Protein AF-0000000087317627 (afdb_homodimer)

Structure (mmCIF, N/CA/C/O backbone):
data_AF-0000000087317627-model_v1
#
loop_
_entity.id
_entity.type
_entity.pdbx_description
1 polymer A0A9R0WPZ6_TRITD
#
loop_
_atom_site.group_PDB
_atom_site.id
_atom_site.type_symbol
_atom_site.label_atom_id
_atom_site.label_alt_id
_atom_site.label_comp_id
_atom_site.label_asym_id
_atom_site.label_entity_id
_atom_site.label_seq_id
_atom_site.pdbx_PDB_ins_code
_atom_site.Cartn_x
_atom_site.Cartn_y
_atom_site.Cartn_z
_atom_site.occupancy
_atom_site.B_iso_or_equiv
_atom_site.auth_seq_id
_atom_site.auth_comp_id
_atom_site.auth_asym_id
_atom_site.auth_atom_id
_atom_site.pdbx_PDB_model_num
ATOM 1 N N . MET A 1 1 ? -11.969 12.242 -0.747 1 91.56 1 MET A N 1
ATOM 2 C CA . MET A 1 1 ? -11.398 12.211 0.599 1 91.56 1 MET A CA 1
ATOM 3 C C . MET A 1 1 ? -11.906 10.992 1.372 1 91.56 1 MET A C 1
ATOM 5 O O . MET A 1 1 ? -11.156 10.391 2.141 1 91.56 1 MET A O 1
ATOM 9 N N . GLU A 1 2 ? -13.141 10.633 1.139 1 92.5 2 GLU A N 1
ATOM 10 C CA . GLU A 1 2 ? -13.68 9.469 1.835 1 92.5 2 GLU A CA 1
ATOM 11 C C . GLU A 1 2 ? -12.875 8.211 1.533 1 92.5 2 GLU A C 1
ATOM 13 O O . GLU A 1 2 ? -12.523 7.457 2.443 1 92.5 2 GLU A O 1
ATOM 18 N N . GLN A 1 3 ? -12.539 8.031 0.303 1 90.62 3 GLN A N 1
ATOM 19 C CA . GLN A 1 3 ? -11.781 6.855 -0.105 1 90.62 3 GLN A CA 1
ATOM 20 C C . GLN A 1 3 ? -10.375 6.871 0.491 1 90.62 3 GLN A C 1
ATOM 22 O O . GLN A 1 3 ? -9.859 5.832 0.918 1 90.62 3 GLN A O 1
ATOM 27 N N . LEU A 1 4 ? -9.789 7.984 0.526 1 93.94 4 LEU A N 1
ATOM 28 C CA . LEU A 1 4 ? -8.453 8.102 1.104 1 93.94 4 LEU A CA 1
ATOM 29 C C . LEU A 1 4 ? -8.477 7.789 2.596 1 93.94 4 LEU A C 1
ATOM 31 O O . LEU A 1 4 ? -7.609 7.074 3.098 1 93.94 4 LEU A O 1
ATOM 35 N N . LEU A 1 5 ? -9.438 8.312 3.248 1 96.06 5 LEU A N 1
ATOM 36 C CA . LEU A 1 5 ? -9.586 8.039 4.672 1 96.06 5 LEU A CA 1
ATOM 37 C C . LEU A 1 5 ? -9.883 6.566 4.918 1 96.06 5 LEU A C 1
ATOM 39 O O . LEU A 1 5 ? -9.406 5.988 5.898 1 96.06 5 LEU A O 1
ATOM 43 N N . GLY A 1 6 ? -10.688 6.051 4.016 1 94.06 6 GLY A N 1
ATOM 44 C CA . GLY A 1 6 ? -10.938 4.621 4.094 1 94.06 6 GLY A CA 1
ATOM 45 C C . GLY A 1 6 ? -9.68 3.785 3.957 1 94.06 6 GLY A C 1
ATOM 46 O O . GLY A 1 6 ? -9.484 2.824 4.703 1 94.06 6 GLY A O 1
ATOM 47 N N . ALA A 1 7 ? -8.891 4.145 3.014 1 92.81 7 ALA A N 1
ATOM 48 C CA . ALA A 1 7 ? -7.621 3.453 2.814 1 92.81 7 ALA A CA 1
ATOM 49 C C . ALA A 1 7 ? -6.73 3.578 4.047 1 92.81 7 ALA A C 1
ATOM 51 O O . ALA A 1 7 ? -6.117 2.598 4.48 1 92.81 7 ALA A O 1
ATOM 52 N N . ALA A 1 8 ? -6.66 4.738 4.594 1 96.12 8 ALA A N 1
ATOM 53 C CA . ALA A 1 8 ? -5.875 4.953 5.805 1 96.12 8 ALA A CA 1
ATOM 54 C C . ALA A 1 8 ? -6.41 4.109 6.961 1 96.12 8 ALA A C 1
ATOM 56 O O . ALA A 1 8 ? -5.633 3.516 7.715 1 96.12 8 ALA A O 1
ATOM 57 N N . LYS A 1 9 ? -7.723 4.141 7.102 1 96.25 9 LYS A N 1
ATOM 58 C CA . LYS A 1 9 ? -8.352 3.33 8.141 1 96.25 9 LYS A CA 1
ATOM 59 C C . LYS A 1 9 ? -7.934 1.867 8.023 1 96.25 9 LYS A C 1
ATOM 61 O O . LYS A 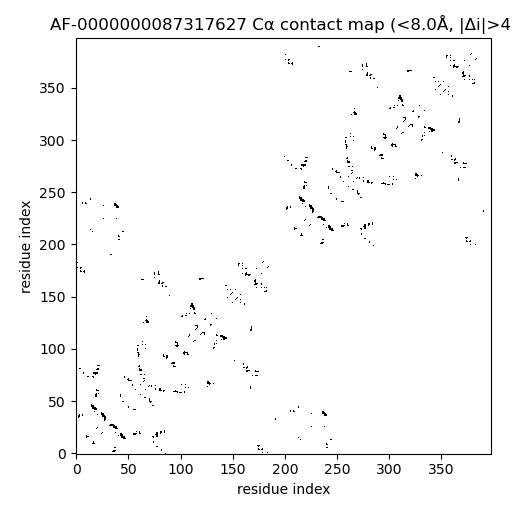1 9 ? -7.578 1.233 9.016 1 96.25 9 LYS A O 1
ATOM 66 N N . HIS A 1 10 ? -7.949 1.365 6.844 1 93.5 10 HIS A N 1
ATOM 67 C CA . HIS A 1 10 ? -7.578 -0.025 6.605 1 93.5 10 HIS A CA 1
ATOM 68 C C . HIS A 1 10 ? -6.109 -0.268 6.941 1 93.5 10 HIS A C 1
ATOM 70 O O . HIS A 1 10 ? -5.781 -1.218 7.656 1 93.5 10 HIS A O 1
ATOM 76 N N . MET A 1 11 ? -5.246 0.528 6.469 1 94.56 11 MET A N 1
ATOM 77 C CA . MET A 1 11 ? -3.814 0.4 6.727 1 94.56 11 MET A CA 1
ATOM 78 C C . MET A 1 11 ? -3.523 0.452 8.227 1 94.56 11 MET A C 1
ATOM 80 O O . MET A 1 11 ? -2.77 -0.373 8.742 1 94.56 11 MET A O 1
ATOM 84 N N . HIS A 1 12 ? -4.113 1.4 8.852 1 96 12 HIS A N 1
ATOM 85 C CA . HIS A 1 12 ? -3.908 1.55 10.289 1 96 12 HIS A CA 1
ATOM 86 C C . HIS A 1 12 ? -4.488 0.366 11.055 1 96 12 HIS A C 1
ATOM 88 O O . HIS A 1 12 ? -3.957 -0.024 12.094 1 96 12 HIS A O 1
ATOM 94 N N . GLY A 1 13 ? -5.609 -0.151 10.516 1 94.25 13 GLY A N 1
ATOM 95 C CA . GLY A 1 13 ? -6.156 -1.375 11.086 1 94.25 13 GLY A CA 1
ATOM 96 C C . GLY A 1 13 ? -5.191 -2.545 11.016 1 94.25 13 GLY A C 1
ATOM 97 O O . GLY A 1 13 ? -5.238 -3.445 11.852 1 94.25 13 GLY A O 1
ATOM 98 N N . LEU A 1 14 ? -4.375 -2.549 10.008 1 92.5 14 LEU A N 1
ATOM 99 C CA . LEU A 1 14 ? -3.338 -3.562 9.844 1 92.5 14 LEU A CA 1
ATOM 100 C C . LEU A 1 14 ? -2.107 -3.215 10.68 1 92.5 14 LEU A C 1
ATOM 102 O O . LEU A 1 14 ? -1.084 -3.898 10.602 1 92.5 14 LEU A O 1
ATOM 106 N N . ARG A 1 15 ? -2.191 -2.1 11.367 1 93.88 15 ARG A N 1
ATOM 107 C CA . ARG A 1 15 ? -1.135 -1.624 12.258 1 93.88 15 ARG A CA 1
ATOM 108 C C . ARG A 1 15 ? 0.078 -1.151 11.461 1 93.88 15 ARG A C 1
ATOM 110 O O . ARG A 1 15 ? 1.22 -1.404 11.852 1 93.88 15 ARG A O 1
ATOM 117 N N . ILE A 1 16 ? -0.218 -0.461 10.375 1 94.31 16 ILE A N 1
ATOM 118 C CA . ILE A 1 16 ? 0.824 0.085 9.516 1 94.31 16 ILE A CA 1
ATOM 119 C C . ILE A 1 16 ? 0.717 1.608 9.477 1 94.31 16 ILE A C 1
ATOM 121 O O . ILE A 1 16 ? -0.382 2.158 9.375 1 94.31 16 ILE A O 1
ATOM 125 N N . ILE A 1 17 ? 1.835 2.238 9.57 1 94.56 17 ILE A N 1
ATOM 126 C CA . ILE A 1 17 ? 1.956 3.674 9.336 1 94.56 17 ILE A CA 1
ATOM 127 C C . ILE A 1 17 ? 2.629 3.918 7.984 1 94.56 17 ILE A C 1
ATOM 129 O O . ILE A 1 17 ? 3.711 3.389 7.719 1 94.56 17 ILE A O 1
ATOM 133 N N . HIS A 1 18 ? 2.08 4.715 7.082 1 95.06 18 HIS A N 1
ATOM 134 C CA . HIS A 1 18 ? 2.582 4.906 5.727 1 95.06 18 HIS A CA 1
ATOM 135 C C . HIS A 1 18 ? 3.82 5.797 5.719 1 95.06 18 HIS A C 1
ATOM 137 O O . HIS A 1 18 ? 4.844 5.441 5.137 1 95.06 18 HIS A O 1
ATOM 143 N N . ARG A 1 19 ? 3.691 7.031 6.312 1 94.31 19 ARG A N 1
ATOM 144 C CA . ARG A 1 19 ? 4.758 7.988 6.598 1 94.31 19 ARG A CA 1
ATOM 145 C C . ARG A 1 19 ? 5.129 8.781 5.348 1 94.31 19 ARG A C 1
ATOM 147 O O . ARG A 1 19 ? 6 9.648 5.395 1 94.31 19 ARG A O 1
ATOM 154 N N . ASP A 1 20 ? 4.441 8.609 4.266 1 95.19 20 ASP A N 1
ATOM 155 C CA . ASP A 1 20 ? 4.75 9.375 3.064 1 95.19 20 ASP A CA 1
ATOM 156 C C . ASP A 1 20 ? 3.502 9.602 2.217 1 95.19 20 ASP A C 1
ATOM 158 O O . ASP A 1 20 ? 3.537 9.445 0.995 1 95.19 20 ASP A O 1
ATOM 162 N N . ILE A 1 21 ? 2.422 9.836 2.818 1 96.38 21 ILE A N 1
ATOM 163 C CA . ILE A 1 21 ? 1.196 10.18 2.104 1 96.38 21 ILE A CA 1
ATOM 164 C C . ILE A 1 21 ? 1.321 11.57 1.494 1 96.38 21 ILE A C 1
ATOM 166 O O . ILE A 1 21 ? 1.629 12.539 2.197 1 96.38 21 ILE A O 1
ATOM 170 N N . LYS A 1 22 ? 1.155 11.602 0.195 1 96.44 22 LYS A N 1
ATOM 171 C CA . LYS A 1 22 ? 1.212 12.805 -0.625 1 96.44 22 LYS A CA 1
ATOM 172 C C . LYS A 1 22 ? 0.5 12.602 -1.959 1 96.44 22 LYS A C 1
ATOM 174 O O . LYS A 1 22 ? 0.2 11.461 -2.338 1 96.44 22 LYS A O 1
ATOM 179 N N . PRO A 1 23 ? 0.218 13.711 -2.672 1 93.62 23 PRO A N 1
ATOM 180 C CA . PRO A 1 23 ? -0.504 13.547 -3.936 1 93.62 23 PRO A CA 1
ATOM 181 C C . PRO A 1 23 ? 0.212 12.602 -4.902 1 93.62 23 PRO A C 1
ATOM 183 O O . PRO A 1 23 ? -0.433 11.789 -5.57 1 93.62 23 PRO A O 1
ATOM 186 N N . GLY A 1 24 ? 1.536 12.57 -4.934 1 90.5 24 GLY A N 1
ATOM 187 C CA . GLY A 1 24 ? 2.311 11.727 -5.828 1 90.5 24 GLY A CA 1
ATOM 188 C C . GLY A 1 24 ? 2.191 10.25 -5.508 1 90.5 24 GLY A C 1
ATOM 189 O O . GLY A 1 24 ? 2.562 9.398 -6.32 1 90.5 24 GLY A O 1
ATOM 190 N N . ASN A 1 25 ? 1.681 9.938 -4.371 1 91.69 25 ASN A N 1
ATOM 191 C CA . ASN A 1 25 ? 1.524 8.547 -3.939 1 91.69 25 ASN A CA 1
ATOM 192 C C . ASN A 1 25 ? 0.054 8.141 -3.885 1 91.69 25 ASN A C 1
ATOM 194 O O . ASN A 1 25 ? -0.304 7.184 -3.197 1 91.69 25 ASN A O 1
ATOM 198 N N . ILE A 1 26 ? -0.768 8.914 -4.555 1 89.94 26 ILE A N 1
ATOM 199 C CA . ILE A 1 26 ? -2.193 8.617 -4.66 1 89.94 26 ILE A CA 1
ATOM 200 C C . ILE A 1 26 ? -2.561 8.367 -6.121 1 89.94 26 ILE A C 1
ATOM 202 O O . ILE A 1 26 ? -2.254 9.18 -6.996 1 89.94 26 ILE A O 1
ATOM 206 N N . LEU A 1 27 ? -3.117 7.18 -6.371 1 85.62 27 LEU A N 1
ATOM 207 C CA . LEU A 1 27 ? -3.584 6.824 -7.707 1 85.62 27 LEU A CA 1
ATOM 208 C C . LEU A 1 27 ? -5.086 7.051 -7.836 1 85.62 27 LEU A C 1
ATOM 210 O O . LEU A 1 27 ? -5.859 6.598 -6.988 1 85.62 27 LEU A O 1
ATOM 214 N N . VAL A 1 28 ? -5.406 7.793 -8.789 1 78.38 28 VAL A N 1
ATOM 215 C CA . VAL A 1 28 ? -6.812 8.031 -9.094 1 78.38 28 VAL A CA 1
ATOM 216 C C . VAL A 1 28 ? -7.23 7.199 -10.305 1 78.38 28 VAL A C 1
ATOM 218 O O . VAL A 1 28 ? -6.543 7.195 -11.328 1 78.38 28 VAL A O 1
ATOM 221 N N . GLY A 1 29 ? -8.227 6.324 -10.188 1 73.38 29 GLY A N 1
ATOM 222 C CA . GLY A 1 29 ? -8.719 5.477 -11.258 1 73.38 29 GLY A CA 1
ATOM 223 C C . GLY A 1 29 ? -9.07 6.246 -12.516 1 73.38 29 GLY A C 1
ATOM 224 O O . GLY A 1 29 ? -9.352 7.445 -12.453 1 73.38 29 GLY A O 1
ATOM 225 N N . ALA A 1 30 ? -8.805 5.516 -13.695 1 62 30 ALA A N 1
ATOM 226 C CA . ALA A 1 30 ? -9.023 6.102 -15.016 1 62 30 ALA A CA 1
ATOM 227 C C . ALA A 1 30 ? -10.438 6.648 -15.148 1 62 30 ALA A C 1
ATOM 229 O O . ALA A 1 30 ? -10.672 7.629 -15.859 1 62 30 ALA A O 1
ATOM 230 N N . ASP A 1 31 ? -11.375 5.75 -14.758 1 55.53 31 ASP A N 1
ATOM 231 C CA . ASP A 1 31 ? -12.75 6.215 -14.961 1 55.53 31 ASP A CA 1
ATOM 232 C C . ASP A 1 31 ? -13.023 7.48 -14.148 1 55.53 31 ASP A C 1
ATOM 234 O O . ASP A 1 31 ? -14.133 8.008 -14.172 1 55.53 31 ASP A O 1
ATOM 238 N N . GLY A 1 32 ? -12.148 8 -13.625 1 48.5 32 GLY A N 1
ATOM 239 C CA . GLY A 1 32 ? -12.266 9.211 -12.82 1 48.5 32 GLY A CA 1
ATOM 240 C C . GLY A 1 32 ? -12.25 8.938 -11.328 1 48.5 32 GLY A C 1
ATOM 241 O O . GLY A 1 32 ? -11.508 8.07 -10.859 1 48.5 32 GLY A O 1
ATOM 242 N N . ILE A 1 33 ? -13.219 9.523 -10.633 1 52.12 33 ILE A N 1
ATOM 243 C CA . ILE A 1 33 ? -13.367 9.75 -9.195 1 52.12 33 ILE A CA 1
ATOM 244 C C . ILE A 1 33 ? -13.68 8.43 -8.5 1 52.12 33 ILE A C 1
ATOM 246 O O . ILE A 1 33 ? -13.594 8.336 -7.273 1 52.12 33 ILE A O 1
ATOM 250 N N . SER A 1 34 ? -13.742 7.297 -9.32 1 56.19 34 SER A N 1
ATOM 251 C CA . SER A 1 34 ? -14.461 6.215 -8.648 1 56.19 34 SER A CA 1
ATOM 252 C C . SER A 1 34 ? -13.516 5.383 -7.785 1 56.19 34 SER A C 1
ATOM 254 O O . SER A 1 34 ? -13.945 4.785 -6.797 1 56.19 34 SER A O 1
ATOM 256 N N . SER A 1 35 ? -12.117 5.469 -8.117 1 74.94 35 SER A N 1
ATOM 257 C CA . SER A 1 35 ? -11.312 4.676 -7.195 1 74.94 35 SER A CA 1
ATOM 258 C C . SER A 1 35 ? -9.977 5.359 -6.898 1 74.94 35 SER A C 1
ATOM 260 O O . SER A 1 35 ? -9.289 5.812 -7.812 1 74.94 35 SER A O 1
ATOM 262 N N . VAL A 1 36 ? -9.812 5.723 -5.602 1 80.19 36 VAL A N 1
ATOM 263 C CA . VAL A 1 36 ? -8.555 6.312 -5.145 1 80.19 36 VAL A CA 1
ATOM 264 C C . VAL A 1 36 ? -7.805 5.312 -4.27 1 80.19 36 VAL A C 1
ATOM 266 O O . VAL A 1 36 ? -8.391 4.688 -3.385 1 80.19 36 VAL A O 1
ATOM 269 N N . LYS A 1 37 ? -6.512 5.129 -4.656 1 85.62 37 LYS A N 1
ATOM 270 C CA . LYS A 1 37 ? -5.668 4.18 -3.932 1 85.62 37 LYS A CA 1
ATOM 271 C C . LYS A 1 37 ? -4.406 4.859 -3.408 1 85.62 37 LYS A C 1
ATOM 273 O O . LYS A 1 37 ? -3.826 5.715 -4.082 1 85.62 37 LYS A O 1
ATOM 278 N N . ILE A 1 38 ? -4.082 4.523 -2.188 1 87.12 38 ILE A N 1
ATOM 279 C CA . ILE A 1 38 ? -2.781 4.938 -1.67 1 87.12 38 ILE A CA 1
ATOM 280 C C . ILE A 1 38 ? -1.71 3.945 -2.113 1 87.12 38 ILE A C 1
ATOM 282 O O . ILE A 1 38 ? -1.903 2.73 -2.02 1 87.12 38 ILE A O 1
ATOM 286 N N . CYS A 1 39 ? -0.614 4.492 -2.572 1 89.56 39 CYS A N 1
ATOM 287 C CA . CYS A 1 39 ? 0.433 3.662 -3.156 1 89.56 39 CYS A CA 1
ATOM 288 C C . CYS A 1 39 ? 1.761 3.873 -2.439 1 89.56 39 CYS A C 1
ATOM 290 O O . CYS A 1 39 ? 1.855 4.699 -1.53 1 89.56 39 CYS A O 1
ATOM 292 N N . ASP A 1 40 ? 2.736 3.191 -2.789 1 85.94 40 ASP A N 1
ATOM 293 C CA . ASP A 1 40 ? 4.129 3.311 -2.373 1 85.94 40 ASP A CA 1
ATOM 294 C C . ASP A 1 40 ? 4.277 3.088 -0.87 1 85.94 40 ASP A C 1
ATOM 296 O O . ASP A 1 40 ? 4.277 4.047 -0.093 1 85.94 40 ASP A O 1
ATOM 300 N N . LEU A 1 41 ? 4.531 1.898 -0.432 1 87.69 41 LEU A N 1
ATOM 301 C CA . LEU A 1 41 ? 4.738 1.568 0.974 1 87.69 41 LEU A CA 1
ATOM 302 C C . LEU A 1 41 ? 6.223 1.551 1.313 1 87.69 41 LEU A C 1
ATOM 304 O O . LEU A 1 41 ? 6.637 0.911 2.283 1 87.69 41 LEU A O 1
ATOM 308 N N . GLY A 1 42 ? 6.957 2.217 0.618 1 86.38 42 GLY A N 1
ATOM 309 C CA . GLY A 1 42 ? 8.406 2.176 0.763 1 86.38 42 GLY A CA 1
ATOM 310 C C . GLY A 1 42 ? 8.883 2.678 2.113 1 86.38 42 GLY A C 1
ATOM 311 O O . GLY A 1 42 ? 9.93 2.248 2.605 1 86.38 42 GLY A O 1
ATOM 312 N N . LEU A 1 43 ? 8.195 3.529 2.727 1 87.88 43 LEU A N 1
ATOM 313 C CA . LEU A 1 43 ? 8.594 4.098 4.008 1 87.88 43 LEU A CA 1
ATOM 314 C C . LEU A 1 43 ? 7.691 3.598 5.133 1 87.88 43 LEU A C 1
ATOM 316 O O . LEU A 1 43 ? 7.859 3.99 6.289 1 87.88 43 LEU A O 1
ATOM 320 N N . ALA A 1 44 ? 6.77 2.734 4.812 1 91.06 44 ALA A N 1
ATOM 321 C CA . ALA A 1 44 ? 5.812 2.24 5.801 1 91.06 44 ALA A CA 1
ATOM 322 C C . ALA A 1 44 ? 6.52 1.459 6.906 1 91.06 44 ALA A C 1
ATOM 324 O O . ALA A 1 44 ? 7.555 0.832 6.668 1 91.06 44 ALA A O 1
ATOM 325 N N . VAL A 1 45 ? 5.91 1.591 8.07 1 91.56 45 VAL A N 1
ATOM 326 C CA . VAL A 1 45 ? 6.434 0.852 9.219 1 91.56 45 VAL A CA 1
ATOM 327 C C . VAL A 1 45 ? 5.285 0.219 9.992 1 91.56 45 VAL A C 1
ATOM 329 O O . VAL A 1 45 ? 4.141 0.677 9.906 1 91.56 45 VAL A O 1
ATOM 332 N N . SER A 1 46 ? 5.625 -0.842 10.75 1 91.38 46 SER A N 1
ATOM 333 C CA . SER A 1 46 ? 4.664 -1.463 11.656 1 91.38 46 SER A CA 1
ATOM 334 C C . SER A 1 46 ? 4.5 -0.647 12.938 1 91.38 46 SER A C 1
ATOM 336 O O . SER A 1 46 ? 5.48 -0.134 13.484 1 91.38 46 SER A O 1
ATOM 338 N N . MET A 1 47 ? 3.311 -0.568 13.422 1 89.69 47 MET A N 1
ATOM 339 C CA . MET A 1 47 ? 3.033 0.134 14.672 1 89.69 47 MET A CA 1
ATOM 340 C C . MET A 1 47 ? 3.6 -0.633 15.859 1 89.69 47 MET A C 1
ATOM 342 O O . MET A 1 47 ? 3.721 -0.084 16.953 1 89.69 47 MET A O 1
ATOM 346 N N . SER A 1 48 ? 3.891 -1.866 15.578 1 85 48 SER A N 1
ATOM 347 C CA . SER A 1 48 ? 4.391 -2.711 16.656 1 85 48 SER A CA 1
ATOM 348 C C . SER A 1 48 ? 5.895 -2.523 16.844 1 85 48 SER A C 1
ATOM 350 O O . SER A 1 48 ? 6.461 -3.012 17.828 1 85 48 SER A O 1
ATOM 352 N N . GLU A 1 49 ? 6.578 -1.815 15.906 1 80.38 49 GLU A N 1
ATOM 353 C CA . GLU A 1 49 ? 8.016 -1.558 15.977 1 80.38 49 GLU A CA 1
ATOM 354 C C . GLU A 1 49 ? 8.297 -0.063 16.078 1 80.38 49 GLU A C 1
ATOM 356 O O . GLU A 1 49 ? 7.527 0.76 15.594 1 80.38 49 GLU A O 1
ATOM 361 N N . PRO A 1 50 ? 9.367 0.143 16.844 1 75.69 50 PRO A N 1
ATOM 362 C CA . PRO A 1 50 ? 9.719 1.562 16.906 1 75.69 50 PRO A CA 1
ATOM 363 C C . PRO A 1 50 ? 10.039 2.146 15.531 1 75.69 50 PRO A C 1
ATOM 365 O O . PRO A 1 50 ? 10.648 1.47 14.695 1 75.69 50 PRO A O 1
ATOM 368 N N . ALA A 1 51 ? 9.453 3.242 15.359 1 70.06 51 ALA A N 1
ATOM 369 C CA . ALA A 1 51 ? 9.758 3.898 14.094 1 70.06 51 ALA A CA 1
ATOM 370 C C . ALA A 1 51 ? 11.258 4.168 13.961 1 70.06 51 ALA A C 1
ATOM 372 O O . ALA A 1 51 ? 11.938 4.445 14.953 1 70.06 51 ALA A O 1
ATOM 373 N N . PRO A 1 52 ? 11.703 4.02 12.617 1 70.44 52 PRO A N 1
ATOM 374 C CA . PRO A 1 52 ? 13.125 4.32 12.414 1 70.44 52 PRO A CA 1
ATOM 375 C C . PRO A 1 52 ? 13.469 5.773 12.727 1 70.44 52 PRO A C 1
ATOM 377 O O . PRO A 1 52 ? 12.609 6.652 12.633 1 70.44 52 PRO A O 1
ATOM 380 N N . TYR A 1 53 ? 14.648 5.844 13.18 1 65.25 53 TYR A N 1
ATOM 381 C CA . TYR A 1 53 ? 15.141 7.184 13.469 1 65.25 53 TYR A CA 1
ATOM 382 C C . TYR A 1 53 ? 15.281 8 12.188 1 65.25 53 TYR A C 1
ATOM 384 O O . TYR A 1 53 ? 15.609 7.457 11.133 1 65.25 53 TYR A O 1
ATOM 392 N N . GLY A 1 54 ? 15.031 9.219 12.398 1 68.25 54 GLY A N 1
ATOM 393 C CA . GLY A 1 54 ? 15.266 10.148 11.305 1 68.25 54 GLY A CA 1
ATOM 394 C C . GLY A 1 54 ? 13.992 10.562 10.586 1 68.25 54 GLY A C 1
ATOM 395 O O . GLY A 1 54 ? 12.953 9.922 10.75 1 68.25 54 GLY A O 1
ATOM 396 N N . GLN A 1 55 ? 14.164 11.633 10.07 1 69.31 55 GLN A N 1
ATOM 397 C CA . GLN A 1 55 ? 13.055 12.211 9.32 1 69.31 55 GLN A CA 1
ATOM 398 C C . GLN A 1 55 ? 12.906 11.539 7.961 1 69.31 55 GLN A C 1
ATOM 400 O O . GLN A 1 55 ? 13.867 11.445 7.195 1 69.31 55 GL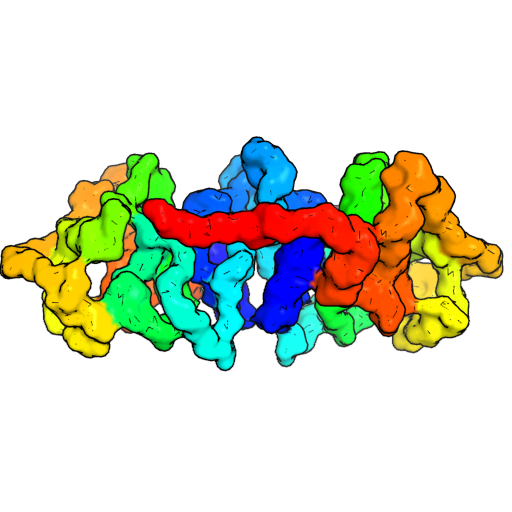N A O 1
ATOM 405 N N . HIS A 1 56 ? 11.758 10.859 7.789 1 82.62 56 HIS A N 1
ATOM 406 C CA . HIS A 1 56 ? 11.398 10.242 6.52 1 82.62 56 HIS A CA 1
ATOM 407 C C . HIS A 1 56 ? 10.094 10.82 5.977 1 82.62 56 HIS A C 1
ATOM 409 O O . HIS A 1 56 ? 9.273 11.344 6.734 1 82.62 56 HIS A O 1
ATOM 415 N N . GLY A 1 57 ? 10.07 10.805 4.715 1 90.19 57 GLY A N 1
ATOM 416 C CA . GLY A 1 57 ? 8.875 11.344 4.086 1 90.19 57 GLY A CA 1
ATOM 417 C C . GLY A 1 57 ? 9.117 12.648 3.352 1 90.19 57 GLY A C 1
ATOM 418 O O . GLY A 1 57 ? 10.266 13 3.074 1 90.19 57 GLY A O 1
ATOM 419 N N . THR A 1 58 ? 8.039 13.297 3.004 1 94.25 58 THR A N 1
ATOM 420 C CA . THR A 1 58 ? 8.102 14.57 2.295 1 94.25 58 THR A CA 1
ATOM 421 C C . THR A 1 58 ? 7.727 15.727 3.219 1 94.25 58 THR A C 1
ATOM 423 O O . THR A 1 58 ? 6.617 15.758 3.756 1 94.25 58 THR A O 1
ATOM 426 N N . ARG A 1 59 ? 8.5 16.656 3.312 1 95.88 59 ARG A N 1
ATOM 427 C CA . ARG A 1 59 ? 8.438 17.719 4.309 1 95.88 59 ARG A CA 1
ATOM 428 C C . ARG A 1 59 ? 7.086 18.438 4.266 1 95.88 59 ARG A C 1
ATOM 430 O O . ARG A 1 59 ? 6.461 18.656 5.305 1 95.88 59 ARG A O 1
ATOM 437 N N . ARG A 1 60 ? 6.613 18.75 3.145 1 97.06 60 ARG A N 1
ATOM 438 C CA . ARG A 1 60 ? 5.402 19.547 2.971 1 97.06 60 ARG A CA 1
ATOM 439 C C . ARG A 1 60 ? 4.195 18.844 3.588 1 97.06 60 ARG A C 1
ATOM 441 O O . ARG A 1 60 ? 3.184 19.484 3.883 1 97.06 60 ARG A O 1
ATOM 448 N N . TYR A 1 61 ? 4.367 17.562 3.836 1 98 61 TYR A N 1
ATOM 449 C CA . TYR A 1 61 ? 3.238 16.797 4.332 1 98 61 TYR A CA 1
ATOM 450 C C . TYR A 1 61 ? 3.555 16.172 5.688 1 98 61 TYR A C 1
ATOM 452 O O . TYR A 1 61 ? 2.768 15.383 6.219 1 98 61 TYR A O 1
ATOM 460 N N . MET A 1 62 ? 4.672 16.578 6.25 1 97 62 MET A N 1
ATOM 461 C CA . MET A 1 62 ? 5.152 15.992 7.5 1 97 62 MET A CA 1
ATOM 462 C C . MET A 1 62 ? 4.488 16.656 8.703 1 97 62 MET A C 1
ATOM 464 O O . MET A 1 62 ? 4.344 17.891 8.727 1 97 62 MET A O 1
ATOM 468 N N . ALA A 1 63 ? 4.121 15.859 9.625 1 97.38 63 ALA A N 1
ATOM 469 C CA . ALA A 1 63 ? 3.512 16.375 10.852 1 97.38 63 ALA A CA 1
ATOM 470 C C . ALA A 1 63 ? 4.508 17.219 11.648 1 97.38 63 ALA A C 1
ATOM 472 O O . ALA A 1 63 ? 5.695 16.891 11.703 1 97.38 63 ALA A O 1
ATOM 473 N N . PRO A 1 64 ? 4.027 18.25 12.32 1 96.94 64 PRO A N 1
ATOM 474 C CA . PRO A 1 64 ? 4.945 19.156 13.008 1 96.94 64 PRO A CA 1
ATOM 475 C C . PRO A 1 64 ? 5.723 18.469 14.133 1 96.94 64 PRO A C 1
ATOM 477 O O . PRO A 1 64 ? 6.875 18.828 14.398 1 96.94 64 PRO A O 1
ATOM 480 N N . GLU A 1 65 ? 5.121 17.516 14.828 1 95.94 65 GLU A N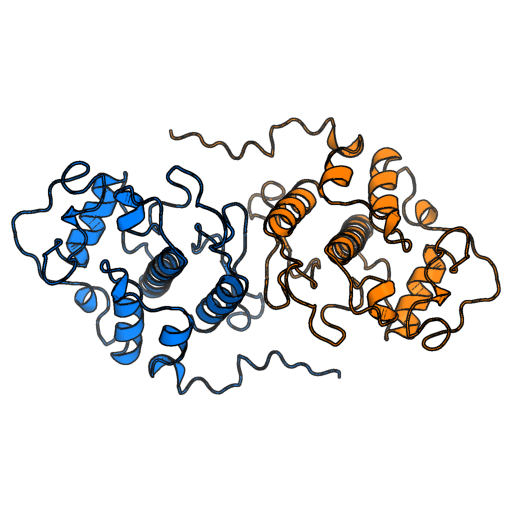 1
ATOM 481 C CA . GLU A 1 65 ? 5.855 16.844 15.891 1 95.94 65 GLU A CA 1
ATOM 482 C C . GLU A 1 65 ? 7.043 16.062 15.336 1 95.94 65 GLU A C 1
ATOM 484 O O . GLU A 1 65 ? 8.047 15.883 16.031 1 95.94 65 GLU A O 1
ATOM 489 N N . MET A 1 66 ? 6.898 15.562 14.109 1 94.5 66 MET A N 1
ATOM 490 C CA . MET A 1 66 ? 8.031 14.906 13.469 1 94.5 66 MET A CA 1
ATOM 491 C C . MET A 1 66 ? 9.133 15.914 13.156 1 94.5 66 MET A C 1
ATOM 493 O O . MET A 1 66 ? 10.312 15.633 13.375 1 94.5 66 MET A O 1
ATOM 497 N N . LEU A 1 67 ? 8.773 17.062 12.672 1 95 67 LEU A N 1
ATOM 498 C CA . LEU A 1 67 ? 9.727 18.125 12.406 1 95 67 LEU A CA 1
ATOM 499 C C . LEU A 1 67 ? 10.469 18.531 13.68 1 95 67 LEU A C 1
ATOM 501 O O . LEU A 1 67 ? 11.641 18.922 13.625 1 95 67 LEU A O 1
ATOM 505 N N . LEU A 1 68 ? 9.742 18.406 14.703 1 95.44 68 LEU A N 1
ATOM 506 C CA . LEU A 1 68 ? 10.281 18.844 15.984 1 95.44 68 LEU A CA 1
ATOM 507 C C . LEU A 1 68 ? 10.984 17.703 16.703 1 95.44 68 LEU A C 1
ATOM 509 O O . LEU A 1 68 ? 11.258 17.781 17.906 1 95.44 68 LEU A O 1
ATOM 513 N N . GLY A 1 69 ? 11.133 16.609 16.047 1 92.88 69 GLY A N 1
ATOM 514 C CA . GLY A 1 69 ? 12.07 15.602 16.516 1 92.88 69 GLY A CA 1
ATOM 515 C C . GLY A 1 69 ? 11.398 14.461 17.266 1 92.88 69 GLY A C 1
ATOM 516 O O . GLY A 1 69 ? 12.07 13.602 17.828 1 92.88 69 GLY A O 1
ATOM 517 N N . LYS A 1 70 ? 10.102 14.469 17.328 1 92.25 70 LYS A N 1
ATOM 518 C CA . LYS A 1 70 ? 9.43 13.344 17.984 1 92.25 70 LYS A CA 1
ATOM 519 C C . LYS A 1 70 ? 9.719 12.039 17.25 1 92.25 70 LYS A C 1
ATOM 521 O O . LYS A 1 70 ? 9.617 11.969 16.016 1 92.25 70 LYS A O 1
ATOM 526 N N . THR A 1 71 ? 10.031 10.977 18.031 1 88.69 71 THR A N 1
ATOM 527 C CA . THR A 1 71 ? 10.367 9.703 17.406 1 88.69 71 THR A CA 1
ATOM 528 C C . THR A 1 71 ? 9.289 8.664 17.688 1 88.69 71 THR A C 1
ATOM 530 O O . THR A 1 71 ? 9.18 7.664 16.984 1 88.69 71 THR A O 1
ATOM 533 N N . ASP A 1 72 ? 8.578 8.898 18.734 1 90.25 72 ASP A N 1
ATOM 534 C CA . ASP A 1 72 ? 7.551 7.926 19.109 1 90.25 72 ASP A CA 1
ATOM 535 C C . ASP A 1 72 ? 6.18 8.344 18.578 1 90.25 72 ASP A C 1
ATOM 537 O O . ASP A 1 72 ? 5.195 8.328 19.328 1 90.25 72 ASP A O 1
ATOM 541 N N . TYR A 1 73 ? 6.129 8.688 17.344 1 91.25 73 TYR A N 1
ATOM 542 C CA . TYR A 1 73 ? 4.855 9.062 16.734 1 91.25 73 TYR A CA 1
ATOM 543 C C . TYR A 1 73 ? 4.051 7.824 16.359 1 91.25 73 TYR A C 1
ATOM 545 O O . TYR A 1 73 ? 4.582 6.715 16.328 1 91.25 73 TYR A O 1
ATOM 553 N N . ASP A 1 74 ? 2.775 8.047 16.078 1 93.31 74 ASP A N 1
ATOM 554 C CA . ASP A 1 74 ? 1.88 6.961 15.703 1 93.31 74 ASP A CA 1
ATOM 555 C C . ASP A 1 74 ? 1.149 7.285 14.398 1 93.31 74 ASP A C 1
ATOM 557 O O . ASP A 1 74 ? 1.61 8.117 13.609 1 93.31 74 ASP A O 1
ATOM 561 N N . ALA A 1 75 ? 0.045 6.609 14.148 1 95.56 75 ALA A N 1
ATOM 562 C CA . ALA A 1 75 ? -0.658 6.672 12.867 1 95.56 75 ALA A CA 1
ATOM 563 C C . ALA A 1 75 ? -1.211 8.07 12.617 1 95.56 75 ALA A C 1
ATOM 565 O O . ALA A 1 75 ? -1.62 8.391 11.5 1 95.56 75 ALA A O 1
ATOM 566 N N . THR A 1 76 ? -1.203 8.938 13.625 1 96.88 76 THR A N 1
ATOM 567 C CA . THR A 1 76 ? -1.759 10.281 13.492 1 96.88 76 THR A CA 1
ATOM 568 C C . THR A 1 76 ? -0.941 11.109 12.508 1 96.88 76 THR A C 1
ATOM 570 O O . THR A 1 76 ? -1.438 12.094 11.961 1 96.88 76 THR A O 1
ATOM 573 N N . VAL A 1 77 ? 0.312 10.766 12.266 1 96.88 77 VAL A N 1
ATOM 574 C CA . VAL A 1 77 ? 1.14 11.523 11.328 1 96.88 77 VAL A CA 1
ATOM 575 C C . VAL A 1 77 ? 0.586 11.367 9.914 1 96.88 77 VAL A C 1
ATOM 577 O O . VAL A 1 77 ? 0.652 12.305 9.109 1 96.88 77 VAL A O 1
ATOM 580 N N . ASP A 1 78 ? 0.034 10.172 9.641 1 97.88 78 ASP A N 1
ATOM 581 C CA . ASP A 1 78 ? -0.622 9.969 8.352 1 97.88 78 ASP A CA 1
ATOM 582 C C . ASP A 1 78 ? -1.854 10.859 8.219 1 97.88 78 ASP A C 1
ATOM 584 O O . ASP A 1 78 ? -2.162 11.336 7.121 1 97.88 78 ASP A O 1
ATOM 588 N N . MET A 1 79 ? -2.549 11.078 9.312 1 98.75 79 MET A N 1
ATOM 589 C CA . MET A 1 79 ? -3.756 11.898 9.289 1 98.75 79 MET A CA 1
ATOM 590 C C . MET A 1 79 ? -3.416 13.359 8.992 1 98.75 79 MET A C 1
ATOM 592 O O . MET A 1 79 ? -4.137 14.031 8.258 1 98.75 79 MET A O 1
ATOM 596 N N . TRP A 1 80 ? -2.334 13.781 9.555 1 98.75 80 TRP A N 1
ATOM 597 C CA . TRP A 1 80 ? -1.842 15.109 9.211 1 98.75 80 TRP A CA 1
ATOM 598 C C . TRP A 1 80 ? -1.562 15.219 7.715 1 98.75 80 TRP A C 1
ATOM 600 O O . TRP A 1 80 ? -2.012 16.156 7.059 1 98.75 80 TRP A O 1
ATOM 610 N N . SER A 1 81 ? -0.823 14.227 7.211 1 98.62 81 SER A N 1
ATOM 611 C CA . SER A 1 81 ? -0.498 14.211 5.789 1 98.62 81 SER A CA 1
ATOM 612 C C . SER A 1 81 ? -1.759 14.281 4.934 1 98.62 81 SER A C 1
ATOM 614 O O . SER A 1 81 ? -1.795 14.984 3.922 1 98.62 81 SER A O 1
ATOM 616 N N . LEU A 1 82 ? -2.775 13.578 5.359 1 98.62 82 LEU A N 1
ATOM 617 C CA . LEU A 1 82 ? -4.039 13.586 4.633 1 98.62 82 LEU A CA 1
ATOM 618 C C . LEU A 1 82 ? -4.684 14.969 4.68 1 98.62 82 LEU A C 1
ATOM 620 O O . LEU A 1 82 ? -5.332 15.391 3.719 1 98.62 82 LEU A O 1
ATOM 624 N N . GLY A 1 83 ? -4.57 15.641 5.789 1 98.81 83 GLY A N 1
ATOM 625 C CA . GLY A 1 83 ? -5.02 17.016 5.852 1 98.81 83 GLY A CA 1
ATOM 626 C C . GLY A 1 83 ? -4.324 17.922 4.844 1 98.81 83 GLY A C 1
ATOM 627 O O . GLY A 1 83 ? -4.969 18.734 4.176 1 98.81 83 GLY A O 1
ATOM 628 N N . CYS A 1 84 ? -3.047 17.734 4.781 1 98.75 84 CYS A N 1
ATOM 629 C CA . CYS A 1 84 ? -2.273 18.516 3.814 1 98.75 84 CYS A CA 1
ATOM 630 C C . CYS A 1 84 ? -2.721 18.203 2.391 1 98.75 84 CYS A C 1
ATOM 632 O O . CYS A 1 84 ? -2.859 19.109 1.568 1 98.75 84 CYS A O 1
ATOM 634 N N . VAL A 1 85 ? -2.885 16.953 2.113 1 98 85 VAL A N 1
ATOM 635 C CA . VAL A 1 85 ? -3.355 16.531 0.798 1 98 85 VAL A CA 1
ATOM 636 C C . VAL A 1 85 ? -4.719 17.156 0.513 1 98 85 VAL A C 1
ATOM 638 O O . VAL A 1 85 ? -4.945 17.703 -0.567 1 98 85 VAL A O 1
ATOM 641 N N . MET A 1 86 ? -5.645 17.094 1.442 1 97.88 86 MET A N 1
ATOM 642 C CA . MET A 1 86 ? -6.977 17.672 1.295 1 97.88 86 MET A CA 1
ATOM 643 C C . MET A 1 86 ? -6.891 19.156 0.966 1 97.88 86 MET A C 1
ATOM 645 O O . MET A 1 86 ? -7.543 19.625 0.034 1 97.88 86 MET A O 1
ATOM 649 N N . ALA A 1 87 ? -6.094 19.812 1.69 1 98.56 87 ALA A N 1
ATOM 650 C CA . ALA A 1 87 ? -5.91 21.25 1.469 1 98.56 87 ALA A CA 1
ATOM 651 C C . ALA A 1 87 ? -5.391 21.531 0.061 1 98.56 87 ALA A C 1
ATOM 653 O O . ALA A 1 87 ? -5.863 22.438 -0.614 1 98.56 87 ALA A O 1
ATOM 654 N N . GLU A 1 88 ? -4.449 20.781 -0.3 1 97.38 88 GLU A N 1
ATOM 655 C CA . GLU A 1 88 ? -3.85 20.984 -1.618 1 97.38 88 GLU A CA 1
ATOM 656 C C . GLU A 1 88 ? -4.855 20.688 -2.729 1 97.38 88 GLU A C 1
ATOM 658 O O . GLU A 1 88 ? -4.898 21.391 -3.736 1 97.38 88 GLU A O 1
ATOM 663 N N . LEU A 1 89 ? -5.605 19.656 -2.543 1 93.19 89 LEU A N 1
ATOM 664 C CA . LEU A 1 89 ? -6.625 19.312 -3.531 1 93.19 89 LEU A CA 1
ATOM 665 C C . LEU A 1 89 ? -7.633 20.453 -3.676 1 93.19 89 LEU A C 1
ATOM 667 O O . LEU A 1 89 ? -8.133 20.703 -4.773 1 93.19 89 LEU A O 1
ATOM 671 N N . LEU A 1 90 ? -7.891 21.141 -2.662 1 94.94 90 LEU A N 1
ATOM 672 C CA . LEU A 1 90 ? -8.875 22.219 -2.643 1 94.94 90 LEU A CA 1
ATOM 673 C C . LEU A 1 90 ? -8.273 23.516 -3.18 1 94.94 90 LEU A C 1
ATOM 675 O O . LEU A 1 90 ? -8.953 24.281 -3.869 1 94.94 90 LEU A O 1
ATOM 679 N N . SER A 1 91 ? -7.039 23.734 -2.92 1 95.75 91 SER A N 1
ATOM 680 C CA . SER A 1 91 ? -6.465 25.047 -3.205 1 95.75 91 SER A CA 1
ATOM 681 C C . SER A 1 91 ? -5.598 25 -4.457 1 95.75 91 SER A C 1
ATOM 683 O O . SER A 1 91 ? -5.262 26.047 -5.02 1 95.75 91 SER A O 1
ATOM 685 N N . GLY A 1 92 ? -5.109 23.828 -4.793 1 94.88 92 GLY A N 1
ATOM 686 C CA . GLY A 1 92 ? -4.266 23.688 -5.969 1 94.88 92 GLY A CA 1
ATOM 687 C C . GLY A 1 92 ? -2.789 23.844 -5.668 1 94.88 92 GLY A C 1
ATOM 688 O O . GLY A 1 92 ? -1.948 23.719 -6.559 1 94.88 92 GLY A O 1
ATOM 689 N N . LYS A 1 93 ? -2.469 24.125 -4.461 1 96.5 93 LYS A N 1
ATOM 690 C CA . LYS A 1 93 ? -1.078 24.281 -4.043 1 96.5 93 LYS A CA 1
ATOM 691 C C . LYS A 1 93 ? -0.871 23.75 -2.625 1 96.5 93 LYS A C 1
ATOM 693 O O . LYS A 1 93 ? -1.814 23.688 -1.833 1 96.5 93 LYS A O 1
ATOM 698 N N . PRO A 1 94 ? 0.319 23.406 -2.309 1 97.75 94 PRO A N 1
ATOM 699 C CA . PRO A 1 94 ? 0.571 22.969 -0.935 1 97.75 94 PRO A CA 1
ATOM 700 C C . PRO A 1 94 ? 0.232 24.031 0.099 1 97.75 94 PRO A C 1
ATOM 702 O O . PRO A 1 94 ? 0.505 25.219 -0.12 1 97.75 94 PRO A O 1
ATOM 705 N N . LEU A 1 95 ? -0.355 23.625 1.167 1 98.31 95 LEU A N 1
ATOM 706 C CA . LEU A 1 95 ? -0.741 24.562 2.211 1 98.31 95 LEU A CA 1
ATOM 707 C C . LEU A 1 95 ? 0.485 25.094 2.953 1 98.31 95 LEU A C 1
ATOM 709 O O . LEU A 1 95 ? 0.554 26.266 3.295 1 98.31 95 LEU A O 1
ATOM 713 N N . PHE A 1 96 ? 1.391 24.203 3.256 1 98.19 96 PHE A N 1
ATOM 714 C CA . PHE A 1 96 ? 2.66 24.531 3.895 1 98.19 96 PHE A CA 1
ATOM 715 C C . PHE A 1 96 ? 3.828 24.234 2.959 1 98.19 96 PHE A C 1
ATOM 717 O O . PHE A 1 96 ? 3.988 23.109 2.494 1 98.19 96 PHE A O 1
ATOM 724 N N . ASP A 1 97 ? 4.59 25.203 2.734 1 97 97 ASP A N 1
ATOM 725 C CA . ASP A 1 97 ? 5.645 25.078 1.738 1 97 97 ASP A CA 1
ATOM 726 C C . ASP A 1 97 ? 6.938 25.734 2.213 1 97 97 ASP A C 1
ATOM 728 O O . ASP A 1 97 ? 7.324 26.781 1.703 1 97 97 ASP A O 1
ATOM 732 N N . GLY A 1 98 ? 7.582 25.062 3.088 1 96.38 98 GLY A N 1
ATOM 733 C CA . GLY A 1 98 ? 8.844 25.547 3.619 1 96.38 98 GLY A CA 1
ATOM 734 C C . GLY A 1 98 ? 10.055 24.953 2.932 1 96.38 98 GLY A C 1
ATOM 735 O O . GLY A 1 98 ? 10.047 23.766 2.574 1 96.38 98 GLY A O 1
ATOM 736 N N . ASP A 1 99 ? 11.125 25.688 2.902 1 94.38 99 ASP A N 1
ATOM 737 C CA . ASP A 1 99 ? 12.336 25.281 2.195 1 94.38 99 ASP A CA 1
ATOM 738 C C . ASP A 1 99 ? 13.18 24.359 3.057 1 94.38 99 ASP A C 1
ATOM 740 O O . ASP A 1 99 ? 14.031 23.625 2.539 1 94.38 99 ASP A O 1
ATOM 744 N N . ASP A 1 100 ? 13.031 24.453 4.234 1 95.06 100 ASP A N 1
ATOM 745 C CA . ASP A 1 100 ? 13.664 23.562 5.207 1 95.06 100 ASP A CA 1
ATOM 746 C C . ASP A 1 100 ? 12.742 23.328 6.406 1 95.06 100 ASP A C 1
ATOM 748 O O . ASP A 1 100 ? 11.609 23.812 6.43 1 95.06 100 ASP A O 1
ATOM 752 N N . ASP A 1 101 ? 13.188 22.625 7.367 1 95.19 101 ASP A N 1
ATOM 753 C CA . ASP A 1 101 ? 12.336 22.219 8.484 1 95.19 101 ASP A CA 1
ATOM 754 C C . ASP A 1 101 ? 11.859 23.438 9.273 1 95.19 101 ASP A C 1
ATOM 756 O O . ASP A 1 101 ? 10.695 23.5 9.672 1 95.19 101 ASP A O 1
ATOM 760 N N . ALA A 1 102 ? 12.758 24.359 9.508 1 96 102 ALA A N 1
ATOM 761 C CA . ALA A 1 102 ? 12.406 25.562 10.25 1 96 102 ALA A CA 1
ATOM 762 C C . ALA A 1 102 ? 11.359 26.375 9.5 1 96 102 ALA A C 1
ATOM 764 O O . ALA A 1 102 ? 10.352 26.797 10.086 1 96 102 ALA A O 1
ATOM 765 N N . GLN A 1 103 ? 11.586 26.547 8.234 1 96.81 103 GLN A N 1
ATOM 766 C CA . GLN A 1 103 ? 10.648 27.328 7.426 1 96.81 103 GLN A CA 1
ATOM 767 C C . GLN A 1 103 ? 9.305 26.609 7.309 1 96.81 103 GLN A C 1
ATOM 769 O O . GLN A 1 103 ? 8.258 27.266 7.246 1 96.81 103 GLN A O 1
ATOM 774 N N . GLN A 1 104 ? 9.352 25.297 7.277 1 97.69 104 GLN A N 1
ATOM 775 C CA . GLN A 1 104 ? 8.117 24.531 7.238 1 97.69 104 GLN A CA 1
ATOM 776 C C . GLN A 1 104 ? 7.293 24.734 8.508 1 97.69 104 GLN A C 1
ATOM 778 O O . GLN A 1 104 ? 6.082 24.953 8.438 1 97.69 104 GLN A O 1
ATOM 783 N N . LEU A 1 105 ? 7.977 24.703 9.633 1 96.75 105 LEU A N 1
ATOM 784 C CA . LEU A 1 105 ? 7.301 24.906 10.906 1 96.75 105 LEU A CA 1
ATOM 785 C C . LEU A 1 105 ? 6.711 26.312 10.984 1 96.75 105 LEU A C 1
ATOM 787 O O . LEU A 1 105 ? 5.586 26.5 11.453 1 96.75 105 LEU A O 1
ATOM 791 N N . LEU A 1 106 ? 7.457 27.297 10.516 1 95.38 106 LEU A N 1
ATOM 792 C CA . LEU A 1 106 ? 6.973 28.672 10.523 1 95.38 106 LEU A CA 1
ATOM 793 C C . LEU A 1 106 ? 5.75 28.812 9.625 1 95.38 106 LEU A C 1
ATOM 795 O O . LEU A 1 106 ? 4.812 29.547 9.953 1 95.38 106 LEU A O 1
ATOM 799 N N . ALA A 1 107 ? 5.805 28.109 8.484 1 96.81 107 ALA A N 1
ATOM 800 C CA . ALA A 1 107 ? 4.645 28.125 7.598 1 96.81 107 ALA A CA 1
ATOM 801 C C . ALA A 1 107 ? 3.406 27.578 8.297 1 96.81 107 ALA A C 1
ATOM 803 O O . ALA A 1 107 ? 2.307 28.109 8.148 1 96.81 107 ALA A O 1
ATOM 804 N N . ILE A 1 108 ? 3.607 26.547 9.07 1 97.56 108 ILE A N 1
ATOM 805 C CA . ILE A 1 108 ? 2.518 25.953 9.836 1 97.56 108 ILE A CA 1
ATOM 806 C C . ILE A 1 108 ? 1.996 26.953 10.867 1 97.56 108 ILE A C 1
ATOM 808 O O . ILE A 1 108 ? 0.79 27.188 10.953 1 97.56 108 ILE A O 1
ATOM 812 N N . PHE A 1 109 ? 2.887 27.625 11.555 1 95.62 109 PHE A N 1
ATOM 813 C CA . PHE A 1 109 ? 2.502 28.578 12.594 1 95.62 109 PHE A CA 1
ATOM 814 C C . PHE A 1 109 ? 1.782 29.781 11.992 1 95.62 109 PHE A C 1
ATOM 816 O O . PHE A 1 109 ? 0.878 30.344 12.617 1 95.62 109 PHE A O 1
ATOM 823 N N . ARG A 1 110 ? 2.17 30.141 10.883 1 94.62 110 ARG A N 1
ATOM 824 C CA . ARG A 1 110 ? 1.554 31.281 10.227 1 94.62 110 ARG A CA 1
ATOM 825 C C . ARG A 1 110 ? 0.083 31.016 9.922 1 94.62 110 ARG A C 1
ATOM 827 O O . ARG A 1 110 ? -0.746 31.922 9.992 1 94.62 110 ARG A O 1
ATOM 834 N N . VAL A 1 111 ? -0.191 29.812 9.617 1 96.81 111 VAL A N 1
ATOM 835 C CA . VAL A 1 111 ? -1.554 29.469 9.227 1 96.81 111 VAL A CA 1
ATOM 836 C C . VAL A 1 111 ? -2.352 29.031 10.453 1 96.81 111 VAL A C 1
ATOM 838 O O . VAL A 1 111 ? -3.479 29.484 10.664 1 96.81 111 VAL A O 1
ATOM 841 N N . LEU A 1 112 ? -1.739 28.219 11.32 1 97 112 LEU A N 1
ATOM 842 C CA . LEU A 1 112 ? -2.502 27.578 12.383 1 97 112 LEU A CA 1
ATOM 843 C C . LEU A 1 112 ? -2.297 28.281 13.719 1 97 112 LEU A C 1
ATOM 845 O O . LEU A 1 112 ? -2.965 27.969 14.703 1 97 112 LEU A O 1
ATOM 849 N N . GLY A 1 113 ? -1.378 29.203 13.711 1 94.25 113 GLY A N 1
ATOM 850 C CA . GLY A 1 113 ? -1.062 29.922 14.938 1 94.25 113 GLY A CA 1
ATOM 851 C C . GLY A 1 113 ? 0.141 29.359 15.672 1 94.25 113 GLY A C 1
ATOM 852 O O . GLY A 1 113 ? 0.558 28.219 15.406 1 94.25 113 GLY A O 1
ATOM 853 N N . VAL A 1 114 ? 0.683 30.109 16.562 1 93 114 VAL A N 1
ATOM 854 C CA . VAL A 1 114 ? 1.846 29.703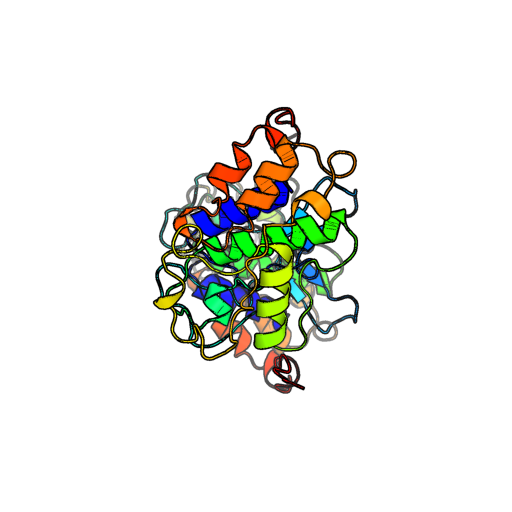 17.344 1 93 114 VAL A CA 1
ATOM 855 C C . VAL A 1 114 ? 1.414 28.734 18.438 1 93 114 VAL A C 1
ATOM 857 O O . VAL A 1 114 ? 0.252 28.734 18.859 1 93 114 VAL A O 1
ATOM 860 N N . PRO A 1 115 ? 2.367 27.938 18.828 1 92.88 115 PRO A N 1
ATOM 861 C CA . PRO A 1 115 ? 2.012 27.016 19.906 1 92.88 115 PRO A CA 1
ATOM 862 C C . PRO A 1 115 ? 1.736 27.719 21.234 1 92.88 115 PRO A C 1
ATOM 864 O O . PRO A 1 115 ? 2.516 28.578 21.656 1 92.88 115 PRO A O 1
ATOM 867 N N . LEU A 1 116 ? 0.668 27.438 21.781 1 91.94 116 LEU A N 1
ATOM 868 C CA . LEU A 1 116 ? 0.31 27.812 23.141 1 91.94 116 LEU A CA 1
ATOM 869 C C . LEU A 1 116 ? 0.032 26.578 24 1 91.94 116 LEU A C 1
ATOM 871 O O . LEU A 1 116 ? -0.335 25.531 23.469 1 91.94 116 LEU A O 1
ATOM 875 N N . PHE A 1 117 ? 0.267 26.766 25.266 1 90.88 117 PHE A N 1
ATOM 876 C CA . PHE A 1 117 ? 0.01 25.656 26.156 1 90.88 117 PHE A CA 1
ATOM 877 C C . PHE A 1 117 ? -1.437 25.188 26.031 1 90.88 117 PHE A C 1
ATOM 879 O O . PHE A 1 117 ? -1.718 23.984 26.125 1 90.88 117 PHE A O 1
ATOM 886 N N . THR A 1 118 ? -2.355 26.031 25.781 1 91.31 118 THR A N 1
ATOM 887 C CA . THR A 1 118 ? -3.781 25.719 25.703 1 91.31 118 THR A CA 1
ATOM 888 C C . THR A 1 118 ? -4.102 24.953 24.422 1 91.31 118 THR A C 1
ATOM 890 O O . THR A 1 118 ? -5.035 24.141 24.406 1 91.31 118 THR A O 1
ATOM 893 N N . THR A 1 119 ? -3.361 25.156 23.391 1 91.94 119 THR A N 1
ATOM 894 C CA . THR A 1 119 ? -3.709 24.578 22.094 1 91.94 119 THR A CA 1
ATOM 895 C C . THR A 1 119 ? -2.805 23.391 21.781 1 91.94 119 THR A C 1
ATOM 897 O O . THR A 1 119 ? -3.215 22.453 21.094 1 91.94 119 THR A O 1
ATOM 900 N N . TRP A 1 120 ? -1.57 23.453 22.328 1 96 120 TRP A N 1
ATOM 901 C CA . TRP A 1 120 ? -0.583 22.406 22.078 1 96 120 TRP A CA 1
ATOM 902 C C . TRP A 1 120 ? 0.277 22.172 23.328 1 96 120 TRP A C 1
ATOM 904 O O . TRP A 1 120 ? 1.472 22.469 23.328 1 96 120 TRP A O 1
ATOM 914 N N . PRO A 1 121 ? -0.309 21.531 24.25 1 96.06 121 PRO A N 1
ATOM 915 C CA . PRO A 1 121 ? 0.344 21.391 25.547 1 96.06 121 PRO A CA 1
ATOM 916 C C . PRO A 1 121 ? 1.682 20.656 25.469 1 96.06 121 PRO A C 1
ATOM 918 O O . PRO A 1 121 ? 2.596 20.938 26.25 1 96.06 121 PRO A O 1
ATOM 921 N N . ASP A 1 122 ? 1.897 19.797 24.5 1 95.56 122 ASP A N 1
ATOM 922 C CA . ASP A 1 122 ? 3.084 18.953 24.438 1 95.56 122 ASP A CA 1
ATOM 923 C C . ASP A 1 122 ? 4.211 19.641 23.672 1 95.56 122 ASP A C 1
ATOM 925 O O . ASP A 1 122 ? 5.316 19.109 23.562 1 95.56 122 ASP A O 1
ATOM 929 N N . TYR A 1 123 ? 3.98 20.828 23.219 1 95.81 123 TYR A N 1
ATOM 930 C CA . TYR A 1 123 ? 4.949 21.5 22.375 1 95.81 123 TYR A CA 1
ATOM 931 C C . TYR A 1 123 ? 6.312 21.578 23.047 1 95.81 123 TYR A C 1
ATOM 933 O O . TYR A 1 123 ? 7.316 21.141 22.469 1 95.81 123 TYR A O 1
ATOM 941 N N . GLU A 1 124 ? 6.355 21.969 24.234 1 94.94 124 GLU A N 1
ATOM 942 C CA . GLU A 1 124 ? 7.613 22.25 24.938 1 94.94 124 GLU A CA 1
ATOM 943 C C . GLU A 1 124 ? 8.375 20.953 25.219 1 94.94 124 GLU A C 1
ATOM 945 O O . GLU A 1 124 ? 9.586 20.984 25.453 1 94.94 124 GLU A O 1
ATOM 950 N N . SER A 1 125 ? 7.664 19.875 25.266 1 95.75 125 SER A N 1
ATOM 951 C CA . SER A 1 125 ? 8.297 18.609 25.578 1 95.75 125 SER A CA 1
ATOM 952 C C . SER A 1 125 ? 8.961 17.984 24.359 1 95.75 125 SER A C 1
ATOM 954 O O . SER A 1 125 ? 9.719 17.016 24.484 1 95.75 125 SER A O 1
ATOM 956 N N . LEU A 1 126 ? 8.719 18.516 23.172 1 95.38 126 LEU A N 1
ATOM 957 C CA . LEU A 1 126 ? 9.2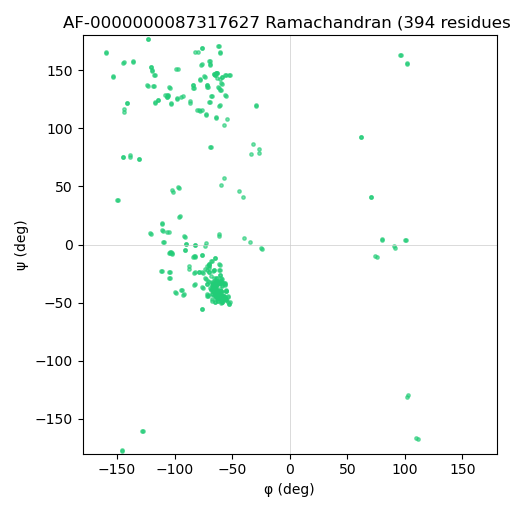97 17.984 21.938 1 95.38 126 LEU A CA 1
ATOM 958 C C . LEU A 1 126 ? 10.781 18.328 21.844 1 95.38 126 LEU A C 1
ATOM 960 O O . LEU A 1 126 ? 11.195 19.422 22.234 1 95.38 126 LEU A O 1
ATOM 964 N N . PRO A 1 127 ? 11.594 17.5 21.328 1 94.38 127 PRO A N 1
ATOM 965 C CA . PRO A 1 127 ? 13.055 17.594 21.391 1 94.38 127 PRO A CA 1
ATOM 966 C C . PRO A 1 127 ? 13.578 18.891 20.781 1 94.38 127 PRO A C 1
ATOM 968 O O . PRO A 1 127 ? 14.539 19.469 21.297 1 94.38 127 PRO A O 1
ATOM 971 N N . LEU A 1 128 ? 12.961 19.375 19.734 1 95.25 128 LEU A N 1
ATOM 972 C CA . LEU A 1 128 ? 13.523 20.516 19.016 1 95.25 128 LEU A CA 1
ATOM 973 C C . LEU A 1 128 ? 12.672 21.766 19.219 1 95.25 128 LEU A C 1
ATOM 975 O O . LEU A 1 128 ? 12.844 22.766 18.516 1 95.25 128 LEU A O 1
ATOM 979 N N . ALA A 1 129 ? 11.758 21.641 20.172 1 95.06 129 ALA A N 1
ATOM 980 C CA . ALA A 1 129 ? 10.953 22.812 20.5 1 95.06 129 ALA A CA 1
ATOM 981 C C . ALA A 1 129 ? 11.828 24 20.859 1 95.06 129 ALA A C 1
ATOM 983 O O . ALA A 1 129 ? 12.727 23.875 21.703 1 95.06 129 ALA A O 1
ATOM 984 N N . GLY A 1 130 ? 11.602 25.109 20.219 1 91.75 130 GLY A N 1
ATOM 985 C CA . GLY A 1 130 ? 12.359 26.312 20.531 1 91.75 130 GLY A CA 1
ATOM 986 C C . GLY A 1 130 ? 13.773 26.281 19.969 1 91.75 130 GLY A C 1
ATOM 987 O O . GLY A 1 130 ? 14.484 27.281 20.031 1 91.75 130 GLY A O 1
ATOM 988 N N . LYS A 1 131 ? 14.234 25.172 19.484 1 93.12 131 LYS A N 1
ATOM 989 C CA . LYS A 1 131 ? 15.594 25.031 18.969 1 93.12 131 LYS A CA 1
ATOM 990 C C . LYS A 1 131 ? 15.617 25.141 17.438 1 93.12 131 LYS A C 1
ATOM 992 O O . LYS A 1 131 ? 16.516 25.766 16.875 1 93.12 131 LYS A O 1
ATOM 997 N N . LEU A 1 132 ? 14.648 24.516 16.906 1 91.81 132 LEU A N 1
ATOM 998 C CA . LEU A 1 132 ? 14.57 24.578 15.445 1 91.81 132 LEU A CA 1
ATOM 999 C C . LEU A 1 132 ? 14.164 25.969 14.977 1 91.81 132 LEU A C 1
ATOM 1001 O O . LEU A 1 132 ? 14.711 26.484 13.992 1 91.81 132 LEU A O 1
ATOM 1005 N N . VAL A 1 133 ? 13.211 26.484 15.648 1 88.5 133 VAL A N 1
ATOM 1006 C CA . VAL A 1 133 ? 12.734 27.828 15.367 1 88.5 133 VAL A CA 1
ATOM 1007 C C . VAL A 1 133 ? 12.117 28.438 16.625 1 88.5 133 VAL A C 1
ATOM 1009 O O . VAL A 1 133 ? 11.562 27.719 17.453 1 88.5 133 VAL A O 1
ATOM 1012 N N . THR A 1 134 ? 12.344 29.719 16.703 1 87.94 134 THR A N 1
ATOM 1013 C CA . THR A 1 134 ? 11.625 30.438 17.734 1 87.94 134 THR A CA 1
ATOM 1014 C C . THR A 1 134 ? 10.258 30.891 17.234 1 87.94 134 THR A C 1
ATOM 1016 O O . THR A 1 134 ? 10.172 31.609 16.234 1 87.94 134 THR A O 1
ATOM 1019 N N . PRO A 1 135 ? 9.273 30.438 17.938 1 85 135 PRO A N 1
ATOM 1020 C CA . PRO A 1 135 ? 7.957 30.891 17.5 1 85 135 PRO A CA 1
ATOM 1021 C C . PRO A 1 135 ? 7.809 32.406 17.562 1 85 135 PRO A C 1
ATOM 1023 O O . PRO A 1 135 ? 8.367 33.062 18.469 1 85 135 PRO A O 1
ATOM 1026 N N . PRO A 1 136 ? 7.105 32.875 16.562 1 83 136 PRO A N 1
ATOM 1027 C CA . PRO A 1 136 ? 6.855 34.312 16.625 1 83 136 PRO A CA 1
ATOM 1028 C C . PRO A 1 136 ? 6.172 34.75 17.938 1 83 136 PRO A C 1
ATOM 1030 O O . PRO A 1 136 ? 5.387 33.969 18.5 1 83 136 PRO A O 1
ATOM 1033 N N . HIS A 1 137 ? 6.516 35.906 18.359 1 79.44 137 HIS A N 1
ATOM 1034 C CA . HIS A 1 137 ? 6.012 36.406 19.625 1 79.44 137 HIS A CA 1
ATOM 1035 C C . HIS A 1 137 ? 4.566 36.875 19.5 1 79.44 137 HIS A C 1
ATOM 1037 O O . HIS A 1 137 ? 3.836 36.906 20.5 1 79.44 137 HIS A O 1
ATOM 1043 N N . VAL A 1 138 ? 4.234 37.188 18.359 1 76.94 138 VAL A N 1
ATOM 1044 C CA . VAL A 1 138 ? 2.869 37.688 18.156 1 76.94 138 VAL A CA 1
ATOM 1045 C C . VAL A 1 138 ? 1.908 36.5 18.094 1 76.94 138 VAL A C 1
ATOM 1047 O O . VAL A 1 138 ? 2.078 35.594 17.281 1 76.94 138 VAL A O 1
ATOM 1050 N N . ILE A 1 139 ? 1.116 36.594 19.109 1 73.06 139 ILE A N 1
ATOM 1051 C CA . ILE A 1 139 ? 0.08 35.562 19.109 1 73.06 139 ILE A CA 1
ATOM 1052 C C . ILE A 1 139 ? -0.829 35.75 17.891 1 73.06 139 ILE A C 1
ATOM 1054 O O . ILE A 1 139 ? -1.412 36.812 17.703 1 73.06 139 ILE A O 1
ATOM 1058 N N . SER A 1 140 ? -0.693 34.812 16.969 1 79 140 SER A N 1
ATOM 1059 C CA . SER A 1 140 ? -1.572 34.875 15.812 1 79 140 SER A CA 1
ATOM 1060 C C . SER A 1 140 ? -2.658 33.812 15.898 1 79 140 SER A C 1
ATOM 1062 O O . SER A 1 140 ? -2.414 32.688 16.391 1 79 140 SER A O 1
ATOM 1064 N N . ARG A 1 141 ? -3.869 34.219 15.586 1 82.94 141 ARG A N 1
ATOM 1065 C CA . ARG A 1 141 ? -4.996 33.312 15.578 1 82.94 141 ARG A CA 1
ATOM 1066 C C . ARG A 1 141 ? -4.883 32.312 14.43 1 82.94 141 ARG A C 1
ATOM 1068 O O . ARG A 1 141 ? -4.121 32.531 13.484 1 82.94 141 ARG A O 1
ATOM 1075 N N . ASN A 1 142 ? -5.531 31.25 14.586 1 93.38 142 ASN A N 1
ATOM 1076 C CA . ASN A 1 142 ? -5.648 30.281 13.516 1 93.38 142 ASN A CA 1
ATOM 1077 C C . ASN A 1 142 ? -6.348 30.859 12.289 1 93.38 142 ASN A C 1
ATOM 1079 O O . ASN A 1 142 ? -7.477 31.344 12.391 1 93.38 142 ASN A O 1
ATOM 1083 N N . LYS A 1 143 ? -5.715 30.906 11.172 1 96.12 143 LYS A N 1
ATOM 1084 C CA . LYS A 1 143 ? -6.215 31.531 9.945 1 96.12 143 LYS A CA 1
ATOM 1085 C C . LYS A 1 143 ? -6.664 30.469 8.938 1 96.12 143 LYS A C 1
ATOM 1087 O O . LYS A 1 143 ? -6.891 30.781 7.766 1 96.12 143 LYS A O 1
ATOM 1092 N N . LEU A 1 144 ? -6.762 29.25 9.305 1 98.06 144 LEU A N 1
ATOM 1093 C CA . LEU A 1 144 ? -7.086 28.156 8.398 1 98.06 144 LEU A CA 1
ATOM 1094 C C . LEU A 1 144 ? -8.391 28.422 7.664 1 98.06 144 LEU A C 1
ATOM 1096 O O . LEU A 1 144 ? -8.492 28.219 6.453 1 98.06 144 LEU A O 1
ATOM 1100 N N . ARG A 1 145 ? -9.375 28.969 8.344 1 97.56 145 ARG A N 1
ATOM 1101 C CA . ARG A 1 145 ? -10.664 29.234 7.734 1 97.56 145 ARG A CA 1
ATOM 1102 C C . ARG A 1 145 ? -10.555 30.328 6.676 1 97.56 145 ARG A C 1
ATOM 1104 O O . ARG A 1 145 ? -11.266 30.312 5.668 1 97.56 145 ARG A O 1
ATOM 1111 N N . GLU A 1 146 ? -9.672 31.25 6.895 1 97.12 146 GLU A N 1
ATOM 1112 C CA . GLU A 1 146 ? -9.445 32.312 5.898 1 97.12 146 GLU A CA 1
ATOM 1113 C C . GLU A 1 146 ? -8.922 31.719 4.59 1 97.12 146 GLU A C 1
ATOM 1115 O O . GLU A 1 146 ? -9.234 32.219 3.51 1 97.12 146 GLU A O 1
ATOM 1120 N N . HIS A 1 147 ? -8.172 30.656 4.68 1 97.44 147 HIS A N 1
ATOM 1121 C CA . HIS A 1 147 ? -7.625 30 3.498 1 97.44 147 HIS A CA 1
ATOM 1122 C C . HIS A 1 147 ? -8.672 29.141 2.812 1 97.44 147 HIS A C 1
ATOM 1124 O O . HIS A 1 147 ? -8.57 28.859 1.614 1 97.44 147 HIS A O 1
ATOM 1130 N N . PHE A 1 148 ? -9.656 28.734 3.602 1 98.25 148 PHE A N 1
ATOM 1131 C CA . PHE A 1 148 ? -10.719 27.875 3.072 1 98.25 148 PHE A CA 1
ATOM 1132 C C . PHE A 1 148 ? -12.086 28.422 3.455 1 98.25 148 PHE A C 1
ATOM 1134 O O . PHE A 1 148 ? -12.805 27.812 4.258 1 98.25 148 PHE A O 1
ATOM 1141 N N . PRO A 1 149 ? -12.438 29.484 2.785 1 97.56 149 PRO A N 1
ATOM 1142 C CA . PRO A 1 149 ? -13.727 30.109 3.107 1 97.56 149 PRO A CA 1
ATOM 1143 C C . PRO A 1 149 ? -14.914 29.188 2.844 1 97.56 149 PRO A C 1
ATOM 1145 O O . PRO A 1 149 ? -14.75 28.125 2.252 1 97.56 149 PRO A O 1
ATOM 1148 N N . GLU A 1 150 ? -16.016 29.578 3.264 1 96.25 150 GLU A N 1
ATOM 1149 C CA . GLU A 1 150 ? -17.219 28.734 3.271 1 96.25 150 GLU A CA 1
ATOM 1150 C C . GLU A 1 150 ? -17.656 28.391 1.851 1 96.25 150 GLU A C 1
ATOM 1152 O O . GLU A 1 150 ? -18.219 27.312 1.61 1 96.25 150 GLU A O 1
ATOM 1157 N N . ASP A 1 151 ? -17.406 29.25 0.889 1 95.5 151 ASP A N 1
ATOM 1158 C CA . ASP A 1 151 ? -17.781 28.984 -0.495 1 95.5 151 ASP A CA 1
ATOM 1159 C C . ASP A 1 151 ? -16.906 27.906 -1.123 1 95.5 151 ASP A C 1
ATOM 1161 O O . ASP A 1 151 ? -17.312 27.25 -2.08 1 95.5 151 ASP A O 1
ATOM 1165 N N . LEU A 1 152 ? -15.75 27.734 -0.528 1 95.56 152 LEU A N 1
ATOM 1166 C CA . LEU A 1 152 ? -14.836 26.719 -1.024 1 95.56 152 LEU A CA 1
ATOM 1167 C C . LEU A 1 152 ? -15.023 25.406 -0.27 1 95.56 152 LEU A C 1
ATOM 1169 O O . LEU A 1 152 ? -14.938 24.328 -0.862 1 95.56 152 LEU A O 1
ATOM 1173 N N . LEU A 1 153 ? -15.227 25.531 0.948 1 97.06 153 LEU A N 1
ATOM 1174 C CA . LEU A 1 153 ? -15.352 24.359 1.812 1 97.06 153 LEU A CA 1
ATOM 1175 C C . LEU A 1 153 ? -16.438 24.594 2.867 1 97.06 153 LEU A C 1
ATOM 1177 O O . LEU A 1 153 ? -16.344 25.516 3.676 1 97.06 153 LEU A O 1
ATOM 1181 N N . SER A 1 154 ? -17.406 23.75 2.873 1 97.06 154 SER A N 1
ATOM 1182 C CA . SER A 1 154 ? -18.531 23.859 3.797 1 97.06 154 SER A CA 1
ATOM 1183 C C . SER A 1 154 ? -18.062 23.781 5.246 1 97.06 154 SER A C 1
ATOM 1185 O O . SER A 1 154 ? -16.906 23.453 5.516 1 97.06 154 SER A O 1
ATOM 1187 N N . LYS A 1 155 ? -18.938 24.172 6.16 1 97.19 155 LYS A N 1
ATOM 1188 C CA . LYS A 1 155 ? -18.625 24.094 7.586 1 97.19 155 LYS A CA 1
ATOM 1189 C C . LYS A 1 155 ? -18.25 22.672 7.992 1 97.19 155 LYS A C 1
ATOM 1191 O O . LYS A 1 155 ? -17.266 22.469 8.719 1 97.19 155 LYS A O 1
ATOM 1196 N N . GLU A 1 156 ? -19.047 21.719 7.5 1 96.88 156 GLU A N 1
ATOM 1197 C CA . GLU A 1 156 ? -18.812 20.312 7.832 1 96.88 156 GLU A CA 1
ATOM 1198 C C . GLU A 1 156 ? -17.453 19.844 7.297 1 96.88 156 GLU A C 1
ATOM 1200 O O . GLU A 1 156 ? -16.719 19.141 7.992 1 96.88 156 GLU A O 1
ATOM 1205 N N . GLY A 1 157 ? -17.156 20.219 6.09 1 97.25 157 GLY A N 1
ATOM 1206 C CA . GLY A 1 157 ? -15.867 19.875 5.512 1 97.25 157 GLY A CA 1
ATOM 1207 C C . GLY A 1 157 ? -14.703 20.516 6.238 1 97.25 157 GLY A C 1
ATOM 1208 O O . GLY A 1 157 ? -13.656 19.891 6.418 1 97.25 157 GLY A O 1
ATOM 1209 N N . PHE A 1 158 ? -14.945 21.75 6.645 1 98.19 158 PHE A N 1
ATOM 1210 C CA . PHE A 1 158 ? -13.898 22.484 7.355 1 98.19 158 PHE A CA 1
ATOM 1211 C C . PHE A 1 158 ? -13.586 21.812 8.688 1 98.19 158 PHE A C 1
ATOM 1213 O O . PHE A 1 158 ? -12.438 21.797 9.125 1 98.19 158 PHE A O 1
ATOM 1220 N N . GLU A 1 159 ? -14.523 21.266 9.312 1 97.88 159 GLU A N 1
ATOM 1221 C CA . GLU A 1 159 ? -14.297 20.578 10.578 1 97.88 159 GLU A CA 1
ATOM 1222 C C . GLU A 1 159 ? -13.398 19.359 10.398 1 97.88 159 GLU A C 1
ATOM 1224 O O . GLU A 1 159 ? -12.578 19.047 11.266 1 97.88 159 GLU A O 1
ATOM 1229 N N . VAL A 1 160 ? -13.57 18.703 9.289 1 98.31 160 VAL A N 1
ATOM 1230 C CA . VAL A 1 160 ? -12.711 17.562 8.984 1 98.31 160 VAL A CA 1
ATOM 1231 C C . VAL A 1 160 ? -11.281 18.047 8.742 1 98.31 160 VAL A C 1
ATOM 1233 O O . VAL A 1 160 ? -10.336 17.531 9.344 1 98.31 160 VAL A O 1
ATOM 1236 N N . LEU A 1 161 ? -11.133 19.047 7.934 1 98.75 161 LEU A N 1
ATOM 1237 C CA . LEU A 1 161 ? -9.82 19.594 7.625 1 98.75 161 LEU A CA 1
ATOM 1238 C C . LEU A 1 161 ? -9.117 20.078 8.891 1 98.75 161 LEU A C 1
ATOM 1240 O O . LEU A 1 161 ? -7.961 19.719 9.141 1 98.75 161 LEU A O 1
ATOM 1244 N N . LYS A 1 162 ? -9.828 20.844 9.664 1 98.44 162 LYS A N 1
ATOM 1245 C CA . LYS A 1 162 ? -9.297 21.375 10.914 1 98.44 162 LYS A CA 1
ATOM 1246 C C . LYS A 1 162 ? -8.891 20.234 11.852 1 98.44 162 LYS A C 1
ATOM 1248 O O . LYS A 1 162 ? -7.848 20.312 12.516 1 98.44 162 LYS A O 1
ATOM 1253 N N . GLY A 1 163 ? -9.711 19.219 11.859 1 98.44 163 GLY A N 1
ATOM 1254 C CA . GLY A 1 163 ? -9.43 18.062 12.711 1 98.44 163 GLY A CA 1
ATOM 1255 C C . GLY A 1 163 ? -8.203 17.281 12.273 1 98.44 163 GLY A C 1
ATOM 1256 O O . GLY A 1 163 ? -7.465 16.75 13.102 1 98.44 163 GLY A O 1
ATOM 1257 N N . LEU A 1 164 ? -7.996 17.203 11 1 98.81 164 LEU A N 1
ATOM 1258 C CA . LEU A 1 164 ? -6.828 16.516 10.461 1 98.81 164 LEU A CA 1
ATOM 1259 C C . LEU A 1 164 ? -5.559 17.328 10.711 1 98.81 164 LEU A C 1
ATOM 1261 O O . LEU A 1 164 ? -4.5 16.766 10.992 1 98.81 164 LEU A O 1
ATOM 1265 N N . LEU A 1 165 ? -5.691 18.672 10.68 1 98.69 165 LEU A N 1
ATOM 1266 C CA . LEU A 1 165 ? -4.543 19.562 10.789 1 98.69 165 LEU A CA 1
ATOM 1267 C C . LEU A 1 165 ? -4.438 20.141 12.188 1 98.69 165 LEU A C 1
ATOM 1269 O O . LEU A 1 165 ? -4.266 21.359 12.344 1 98.69 165 LEU A O 1
ATOM 1273 N N . SER A 1 166 ? -4.555 19.344 13.141 1 98.19 166 SER A N 1
ATOM 1274 C CA . SER A 1 166 ? -4.328 19.75 14.523 1 98.19 166 SER A CA 1
ATOM 1275 C C . SER A 1 166 ? -2.896 19.453 14.961 1 98.19 166 SER A C 1
ATOM 1277 O O . SER A 1 166 ? -2.436 18.312 14.875 1 98.19 166 SER A O 1
ATOM 1279 N N . CYS A 1 167 ? -2.225 20.469 15.477 1 97.56 167 CYS A N 1
ATOM 1280 C CA . CYS A 1 167 ? -0.874 20.266 15.992 1 97.56 167 CYS A CA 1
ATOM 1281 C C . CYS A 1 167 ? -0.891 19.438 17.266 1 97.56 167 CYS A C 1
ATOM 1283 O O . CYS A 1 167 ? 0.082 18.75 17.578 1 97.56 167 CYS A O 1
ATOM 1285 N N . ASN A 1 168 ? -1.96 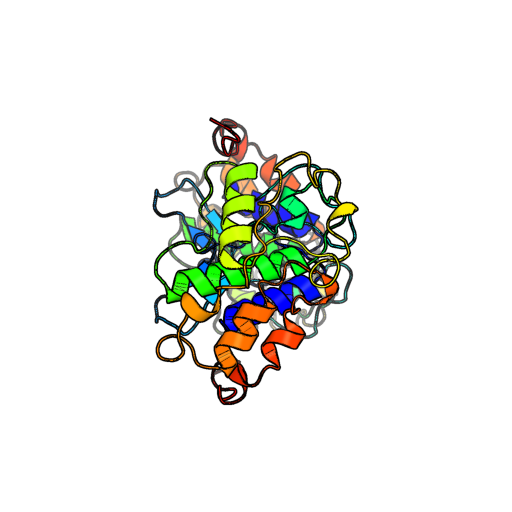19.609 18.016 1 97.12 168 ASN A N 1
ATOM 1286 C CA . ASN A 1 168 ? -2.168 18.734 19.172 1 97.12 168 ASN A CA 1
ATOM 1287 C C . ASN A 1 168 ? -2.566 17.328 18.75 1 97.12 168 ASN A C 1
ATOM 1289 O O . ASN A 1 168 ? -3.695 17.109 18.312 1 97.12 168 ASN A O 1
ATOM 1293 N N . VAL A 1 169 ? -1.722 16.438 18.984 1 97.19 169 VAL A N 1
ATOM 1294 C CA . VAL A 1 169 ? -1.891 15.062 18.5 1 97.19 169 VAL A CA 1
ATOM 1295 C C . VAL A 1 169 ? -3.139 14.445 19.141 1 97.19 169 VAL A C 1
ATOM 1297 O O . VAL A 1 169 ? -3.855 13.68 18.484 1 97.19 169 VAL A O 1
ATOM 1300 N N . ASP A 1 170 ? -3.451 14.82 20.312 1 96.31 170 ASP A N 1
ATOM 1301 C CA . ASP A 1 170 ? -4.586 14.258 21.031 1 96.31 170 ASP A CA 1
ATOM 1302 C C . ASP A 1 170 ? -5.91 14.727 20.438 1 96.31 170 ASP A C 1
ATOM 1304 O O . ASP A 1 170 ? -6.957 14.117 20.688 1 96.31 170 ASP A O 1
ATOM 1308 N N . LYS A 1 171 ? -5.863 15.75 19.719 1 97.31 171 LYS A N 1
ATOM 1309 C CA . LYS A 1 171 ? -7.074 16.312 19.125 1 97.31 171 LYS A CA 1
ATOM 1310 C C . LYS A 1 171 ? -7.164 16 17.641 1 97.31 171 LYS A C 1
ATOM 1312 O O . LYS A 1 171 ? -8.156 16.328 16.984 1 97.31 171 LYS A O 1
ATOM 1317 N N . ARG A 1 172 ? -6.152 15.445 17.094 1 98.38 172 ARG A N 1
ATOM 1318 C CA . ARG A 1 172 ? -6.141 15.117 15.672 1 98.38 172 ARG A CA 1
ATOM 1319 C C . ARG A 1 172 ? -7.066 13.945 15.375 1 98.38 172 ARG A C 1
ATOM 1321 O O . ARG A 1 172 ? -7.055 12.938 16.094 1 98.38 172 ARG A O 1
ATOM 1328 N N . LEU A 1 173 ? -7.805 14.055 14.305 1 98.44 173 LEU A N 1
ATOM 1329 C CA . LEU A 1 173 ? -8.781 13.031 13.969 1 98.44 173 LEU A CA 1
ATOM 1330 C C . LEU A 1 173 ? -8.094 11.758 13.484 1 98.44 173 LEU A C 1
ATOM 1332 O O . LEU A 1 173 ? -7.137 11.82 12.711 1 98.44 173 LEU A O 1
ATOM 1336 N N . SER A 1 174 ? -8.562 10.641 13.977 1 98.38 174 SER A N 1
ATOM 1337 C CA . SER A 1 174 ? -8.227 9.367 13.352 1 98.38 174 SER A CA 1
ATOM 1338 C C . SER A 1 174 ? -9.031 9.156 12.07 1 98.38 174 SER A C 1
ATOM 1340 O O . SER A 1 174 ? -10 9.875 11.812 1 98.38 174 SER A O 1
ATOM 1342 N N . ALA A 1 175 ? -8.641 8.18 11.352 1 97.69 175 ALA A N 1
ATOM 1343 C CA . ALA A 1 175 ? -9.391 7.871 10.133 1 97.69 175 ALA A CA 1
ATOM 1344 C C . ALA A 1 175 ? -10.828 7.461 10.461 1 97.69 175 ALA A C 1
ATOM 1346 O O . ALA A 1 175 ? -11.766 7.91 9.805 1 97.69 175 ALA A O 1
ATOM 1347 N N . THR A 1 176 ? -11 6.688 11.477 1 97.12 176 THR A N 1
ATOM 1348 C CA . THR A 1 176 ? -12.312 6.215 11.891 1 97.12 176 THR A CA 1
ATOM 1349 C C . THR A 1 176 ? -13.211 7.387 12.289 1 97.12 176 THR A C 1
ATOM 1351 O O . THR A 1 176 ? -14.344 7.5 11.82 1 97.12 176 THR A O 1
ATOM 1354 N N . THR A 1 177 ? -12.688 8.242 13.094 1 97.81 177 THR A N 1
ATOM 1355 C CA . THR A 1 177 ? -13.469 9.375 13.578 1 97.81 177 THR A CA 1
ATOM 1356 C C . THR A 1 177 ? -13.758 10.359 12.445 1 97.81 177 THR A C 1
ATOM 1358 O O . THR A 1 177 ? -14.844 10.938 12.383 1 97.81 177 THR A O 1
ATOM 1361 N N . ALA A 1 178 ? -12.766 10.539 11.602 1 98.06 178 ALA A N 1
ATOM 1362 C CA . ALA A 1 178 ? -12.961 11.445 10.469 1 98.06 178 ALA A CA 1
ATOM 1363 C C . ALA A 1 178 ? -14.102 10.969 9.578 1 98.06 178 ALA A C 1
ATOM 1365 O O . ALA A 1 178 ? -14.945 11.773 9.156 1 98.06 178 ALA A O 1
ATOM 1366 N N . LEU A 1 179 ? -14.203 9.688 9.352 1 96.56 179 LEU A N 1
ATOM 1367 C CA . LEU A 1 179 ? -15.203 9.109 8.453 1 96.56 179 LEU A CA 1
ATOM 1368 C C . LEU A 1 179 ? -16.594 9.219 9.055 1 96.56 179 LEU A C 1
ATOM 1370 O O . LEU A 1 179 ? -17.594 9.117 8.336 1 96.56 179 LEU A O 1
ATOM 1374 N N . ARG A 1 180 ? -16.672 9.43 10.297 1 96.31 180 ARG A N 1
ATOM 1375 C CA . ARG A 1 180 ? -17.969 9.516 10.984 1 96.31 180 ARG A CA 1
ATOM 1376 C C . ARG A 1 180 ? -18.469 10.953 11.016 1 96.31 180 ARG A C 1
ATOM 1378 O O . ARG A 1 180 ? -19.578 11.219 11.477 1 96.31 180 ARG A O 1
ATOM 1385 N N . ARG A 1 181 ? -17.703 11.867 10.562 1 96.19 181 ARG A N 1
ATOM 1386 C CA . ARG A 1 181 ? -18.109 13.266 10.578 1 96.19 181 ARG A CA 1
ATOM 1387 C C . ARG A 1 181 ? -19.25 13.523 9.594 1 96.19 181 ARG A C 1
ATOM 1389 O O . ARG A 1 181 ? -19.375 12.82 8.594 1 96.19 181 ARG A O 1
ATOM 1396 N N . PRO A 1 182 ? -20.078 14.547 9.789 1 94.81 182 PRO A N 1
ATOM 1397 C CA . PRO A 1 182 ? -21.281 14.828 8.992 1 94.81 182 PRO A CA 1
ATOM 1398 C C . PRO A 1 182 ? -20.953 15.094 7.523 1 94.81 182 PRO A C 1
ATOM 1400 O O . PRO A 1 182 ? -21.812 14.953 6.66 1 94.81 182 PRO A O 1
ATOM 1403 N N . TRP A 1 183 ? -19.781 15.461 7.258 1 93.75 183 TRP A N 1
ATOM 1404 C CA . TRP A 1 183 ? -19.391 15.75 5.883 1 93.75 183 TRP A CA 1
ATOM 1405 C C . TRP A 1 183 ? -19.578 14.531 4.988 1 93.75 183 TRP A C 1
ATOM 1407 O O . TRP A 1 183 ? -19.859 14.664 3.797 1 93.75 183 TRP A O 1
ATOM 1417 N N . PHE A 1 184 ? -19.453 13.352 5.609 1 91.69 184 PHE A N 1
ATOM 1418 C CA . PHE A 1 184 ? -19.531 12.125 4.824 1 91.69 184 PHE A CA 1
ATOM 1419 C C . PHE A 1 184 ? -20.875 11.445 5.012 1 91.69 184 PHE A C 1
ATOM 1421 O O . PHE A 1 184 ? -21.094 10.328 4.535 1 91.69 184 PHE A O 1
ATOM 1428 N N . ALA A 1 185 ? -21.766 11.852 5.859 1 80.69 185 ALA A N 1
ATOM 1429 C CA . ALA A 1 185 ? -23.078 11.266 6.129 1 80.69 185 ALA A CA 1
ATOM 1430 C C . ALA A 1 185 ? -23.875 11.102 4.844 1 80.69 185 ALA A C 1
ATOM 1432 O O . ALA A 1 185 ? -24.594 10.117 4.676 1 80.69 185 ALA A O 1
ATOM 1433 N N . ASN A 1 186 ? -24 12.172 4.031 1 60.28 186 ASN A N 1
ATOM 1434 C CA . ASN A 1 186 ? -24.891 12.047 2.879 1 60.28 186 ASN A CA 1
ATOM 1435 C C . ASN A 1 186 ? -24.25 11.227 1.765 1 60.28 186 ASN A C 1
ATOM 1437 O O . ASN A 1 186 ? -24.797 11.133 0.662 1 60.28 186 ASN A O 1
ATOM 1441 N N . VAL A 1 187 ? -23.047 10.945 1.897 1 52.5 187 VAL A N 1
ATOM 1442 C CA . VAL A 1 187 ? -22.438 10.18 0.819 1 52.5 187 VAL A CA 1
ATOM 1443 C C . VAL A 1 187 ? -23.016 8.766 0.799 1 52.5 187 VAL A C 1
ATOM 1445 O O . VAL A 1 187 ? -22.906 8.031 1.783 1 52.5 187 VAL A O 1
ATOM 1448 N N . THR A 1 188 ? -24.109 8.602 0.192 1 41.88 188 THR A N 1
ATOM 1449 C CA . THR A 1 188 ? -24.75 7.332 -0.098 1 41.88 188 THR A CA 1
ATOM 1450 C C . THR A 1 188 ? -23.719 6.219 -0.259 1 41.88 188 THR A C 1
ATOM 1452 O O . THR A 1 188 ? -22.609 6.461 -0.738 1 41.88 188 THR A O 1
ATOM 1455 N N . ASN A 1 189 ? -23.828 5.172 0.618 1 38.25 189 ASN A N 1
ATOM 1456 C CA . ASN A 1 189 ? -23.172 3.863 0.548 1 38.25 189 ASN A CA 1
ATOM 1457 C C . ASN A 1 189 ? -22.812 3.498 -0.886 1 38.25 189 ASN A C 1
ATOM 1459 O O . ASN A 1 189 ? -22.562 2.33 -1.191 1 38.25 189 ASN A O 1
ATOM 1463 N N . ASP A 1 190 ? -23.141 4.281 -1.788 1 33.41 190 ASP A N 1
ATOM 1464 C CA . ASP A 1 190 ? -22.922 3.824 -3.156 1 33.41 190 ASP A CA 1
ATOM 1465 C C . ASP A 1 190 ? -21.438 3.561 -3.422 1 33.41 190 ASP A C 1
ATOM 1467 O O . ASP A 1 190 ? -21.094 2.801 -4.328 1 33.41 190 ASP A O 1
ATOM 1471 N N . LEU A 1 191 ? -20.672 4.438 -2.895 1 32.47 191 LEU A N 1
ATOM 1472 C CA . LEU A 1 191 ? -19.297 4.379 -3.381 1 32.47 191 LEU A CA 1
ATOM 1473 C C . LEU A 1 191 ? -18.547 3.199 -2.764 1 32.47 191 LEU A C 1
ATOM 1475 O O . LEU A 1 191 ? -17.422 2.889 -3.166 1 32.47 191 LEU A O 1
ATOM 1479 N N . TYR A 1 192 ? -18.969 3.096 -1.494 1 31.19 192 TYR A N 1
ATOM 1480 C CA . TYR A 1 192 ? -18.141 2.029 -0.925 1 31.19 192 TYR A CA 1
ATOM 1481 C C . TYR A 1 192 ? -18.453 0.693 -1.592 1 31.19 192 TYR A C 1
ATOM 1483 O O . TYR A 1 192 ? -18.031 -0.36 -1.11 1 31.19 192 TYR A O 1
ATOM 1491 N N . CYS A 1 193 ? -19.719 0.644 -2.199 1 26.22 193 CYS A N 1
ATOM 1492 C CA . CYS A 1 193 ? -20.031 -0.685 -2.719 1 26.22 193 CYS A CA 1
ATOM 1493 C C . CYS A 1 193 ? -18.953 -1.138 -3.709 1 26.22 193 CYS A C 1
ATOM 1495 O O . CYS A 1 193 ? -18.875 -0.612 -4.82 1 26.22 193 CYS A O 1
ATOM 1497 N N . VAL A 1 194 ? -17.828 -1.178 -3.336 1 27.53 194 VAL A N 1
ATOM 1498 C CA . VAL A 1 194 ? -17.141 -2.123 -4.207 1 27.53 194 VAL A CA 1
ATOM 1499 C C . VAL A 1 194 ? -18.094 -3.234 -4.625 1 27.53 194 VAL A C 1
ATOM 1501 O O . VAL A 1 194 ? -18.641 -3.941 -3.777 1 27.53 194 VAL A O 1
ATOM 1504 N N . ASP A 1 195 ? -19.016 -3.01 -5.609 1 25.88 195 ASP A N 1
ATOM 1505 C CA . ASP A 1 195 ? -19.781 -4.082 -6.238 1 25.88 195 ASP A CA 1
ATOM 1506 C C . ASP A 1 195 ? -19.016 -5.406 -6.18 1 25.88 195 ASP A C 1
ATOM 1508 O O . ASP A 1 195 ? -17.938 -5.527 -6.754 1 25.88 195 ASP A O 1
ATOM 1512 N N . HIS A 1 196 ? -18.953 -6.094 -5.227 1 24.41 196 HIS A N 1
ATOM 1513 C CA . HIS A 1 196 ? -18.875 -7.543 -5.117 1 24.41 196 HIS A CA 1
ATOM 1514 C C . HIS A 1 196 ? -19.688 -8.227 -6.223 1 24.41 196 HIS A C 1
ATOM 1516 O O . HIS A 1 196 ? -20.031 -9.406 -6.113 1 24.41 196 HIS A O 1
ATOM 1522 N N . LYS A 1 197 ? -20.344 -7.617 -7.18 1 27.2 197 LYS A N 1
ATOM 1523 C CA . LYS A 1 197 ? -21 -8.523 -8.125 1 27.2 197 LYS A CA 1
ATOM 1524 C C . LYS A 1 197 ? -20 -9.516 -8.711 1 27.2 197 LYS A C 1
ATOM 1526 O O . LYS A 1 197 ? -18.969 -9.117 -9.258 1 27.2 197 LYS A O 1
ATOM 1531 N N . CYS A 1 198 ? -20.031 -10.828 -8.336 1 19.59 198 CYS A N 1
ATOM 1532 C CA . CYS A 1 198 ? -20.156 -12.086 -9.055 1 19.59 198 CYS A CA 1
ATOM 1533 C C . CYS A 1 198 ? -21.188 -11.977 -10.172 1 19.59 198 CYS A C 1
ATOM 1535 O O . CYS A 1 198 ? -22.391 -12 -9.914 1 19.59 198 CYS A O 1
ATOM 1537 N N . ALA A 1 199 ? -21.281 -10.93 -10.922 1 18.2 199 ALA A N 1
ATOM 1538 C CA . ALA A 1 199 ? -21.844 -11.484 -12.141 1 18.2 199 ALA A CA 1
ATOM 1539 C C . ALA A 1 199 ? -20.875 -12.469 -12.805 1 18.2 199 ALA A C 1
ATOM 1541 O O . ALA A 1 199 ? -19.672 -12.258 -12.789 1 18.2 199 ALA A O 1
ATOM 1542 N N . MET B 1 1 ? 10.641 -5.934 -12.648 1 91.62 1 MET B N 1
ATOM 1543 C CA . MET B 1 1 ? 10.352 -7.027 -11.727 1 91.62 1 MET B CA 1
ATOM 1544 C C . MET B 1 1 ? 11.117 -6.852 -10.422 1 91.62 1 MET B C 1
ATOM 1546 O O . MET B 1 1 ? 10.594 -7.168 -9.344 1 91.62 1 MET B O 1
ATOM 1550 N N . GLU B 1 2 ? 12.312 -6.312 -10.516 1 92.44 2 GLU B N 1
ATOM 1551 C CA . GLU B 1 2 ? 13.102 -6.109 -9.297 1 92.44 2 GLU B CA 1
ATOM 1552 C C . GLU B 1 2 ? 12.375 -5.188 -8.32 1 92.44 2 GLU B C 1
ATOM 1554 O O . GLU B 1 2 ? 12.289 -5.484 -7.129 1 92.44 2 GLU B O 1
ATOM 1559 N N . GLN B 1 3 ? 11.812 -4.145 -8.828 1 90.75 3 GLN B N 1
ATOM 1560 C CA . GLN B 1 3 ? 11.109 -3.184 -7.984 1 90.75 3 GLN B CA 1
ATOM 1561 C C . GLN B 1 3 ? 9.859 -3.801 -7.371 1 90.75 3 GLN B C 1
ATOM 1563 O O . GLN B 1 3 ? 9.547 -3.562 -6.203 1 90.75 3 GLN B O 1
ATOM 1568 N N . LEU B 1 4 ? 9.195 -4.551 -8.117 1 94 4 LEU B N 1
ATOM 1569 C CA . LEU B 1 4 ? 7.996 -5.211 -7.617 1 94 4 LEU B CA 1
ATOM 1570 C C . LEU B 1 4 ? 8.336 -6.195 -6.508 1 94 4 LEU B C 1
ATOM 1572 O O . LEU B 1 4 ? 7.66 -6.242 -5.477 1 94 4 LEU B O 1
ATOM 1576 N N . LEU B 1 5 ? 9.352 -6.938 -6.734 1 96.06 5 LEU B N 1
ATOM 1577 C CA . LEU B 1 5 ? 9.797 -7.883 -5.719 1 96.06 5 LEU B CA 1
ATOM 1578 C C . LEU B 1 5 ? 10.281 -7.152 -4.473 1 96.06 5 LEU B C 1
ATOM 1580 O O . LEU B 1 5 ? 10.07 -7.617 -3.35 1 96.06 5 LEU B O 1
ATOM 1584 N N . GLY B 1 6 ? 10.945 -6.043 -4.738 1 94.06 6 GLY B N 1
ATOM 1585 C CA . GLY B 1 6 ? 11.344 -5.211 -3.615 1 94.06 6 GLY B CA 1
ATOM 1586 C C . GLY B 1 6 ? 10.172 -4.719 -2.787 1 94.06 6 GLY B C 1
ATOM 1587 O O . GLY B 1 6 ? 10.219 -4.75 -1.557 1 94.06 6 GLY B O 1
ATOM 1588 N N . ALA B 1 7 ? 9.18 -4.277 -3.467 1 92.81 7 ALA B N 1
ATOM 1589 C CA . ALA B 1 7 ? 7.973 -3.822 -2.785 1 92.81 7 ALA B CA 1
ATOM 1590 C C . ALA B 1 7 ? 7.328 -4.957 -1.99 1 92.81 7 ALA B C 1
ATOM 1592 O O . ALA B 1 7 ? 6.918 -4.762 -0.844 1 92.81 7 ALA B O 1
ATOM 1593 N N . ALA B 1 8 ? 7.258 -6.086 -2.566 1 96.12 8 ALA B N 1
ATOM 1594 C CA . ALA B 1 8 ? 6.703 -7.25 -1.876 1 96.12 8 ALA B CA 1
ATOM 1595 C C . ALA B 1 8 ? 7.535 -7.602 -0.644 1 96.12 8 ALA B C 1
ATOM 1597 O O . ALA B 1 8 ? 6.984 -7.914 0.415 1 96.12 8 ALA B O 1
ATOM 1598 N N . LYS B 1 9 ? 8.844 -7.609 -0.851 1 96.19 9 LYS B N 1
ATOM 1599 C CA . LYS B 1 9 ? 9.734 -7.883 0.273 1 96.19 9 LYS B CA 1
ATOM 1600 C C . LYS B 1 9 ? 9.453 -6.945 1.441 1 96.19 9 LYS B C 1
ATOM 1602 O O . LYS B 1 9 ? 9.359 -7.383 2.59 1 96.19 9 LYS B O 1
ATOM 1607 N N . HIS B 1 10 ? 9.289 -5.703 1.146 1 93.38 10 HIS B N 1
ATOM 1608 C CA . HIS B 1 10 ? 9.016 -4.711 2.18 1 93.38 10 HIS B CA 1
ATOM 1609 C C . HIS B 1 10 ? 7.672 -4.969 2.852 1 93.38 10 HIS B C 1
ATOM 1611 O O . HIS B 1 10 ? 7.582 -4.988 4.082 1 93.38 10 HIS B O 1
ATOM 1617 N N . MET B 1 11 ? 6.66 -5.16 2.123 1 94.62 11 MET B N 1
ATOM 1618 C CA . MET B 1 11 ? 5.328 -5.426 2.654 1 94.62 11 MET B CA 1
ATOM 1619 C C . MET B 1 11 ? 5.332 -6.668 3.543 1 94.62 11 MET B C 1
ATOM 1621 O O . MET B 1 11 ? 4.781 -6.648 4.645 1 94.62 11 MET B O 1
ATOM 1625 N N . HIS B 1 12 ? 5.934 -7.676 3.043 1 96 12 HIS B N 1
ATOM 1626 C CA . HIS B 1 12 ? 6 -8.922 3.801 1 96 12 HIS B CA 1
ATOM 1627 C C . HIS B 1 12 ? 6.828 -8.75 5.07 1 96 12 HIS B C 1
ATOM 1629 O O . HIS B 1 12 ? 6.551 -9.391 6.09 1 96 12 HIS B O 1
ATOM 1635 N N . GLY B 1 13 ? 7.875 -7.906 4.938 1 94.19 13 GLY B N 1
ATOM 1636 C CA . GLY B 1 13 ? 8.633 -7.559 6.125 1 94.19 13 GLY B CA 1
ATOM 1637 C C . GLY B 1 13 ? 7.797 -6.887 7.195 1 94.19 13 GLY B C 1
ATOM 1638 O O . GLY B 1 13 ? 8.094 -7 8.391 1 94.19 13 GLY B O 1
ATOM 1639 N N . LEU B 1 14 ? 6.797 -6.176 6.785 1 92.56 14 LEU B N 1
ATOM 1640 C CA . LEU B 1 14 ? 5.852 -5.539 7.695 1 92.56 14 LEU B CA 1
ATOM 1641 C C . LEU B 1 14 ? 4.781 -6.523 8.148 1 92.56 14 LEU B C 1
ATOM 1643 O O . LEU B 1 14 ? 3.832 -6.145 8.836 1 92.56 14 LEU B O 1
ATOM 1647 N N . ARG B 1 15 ? 4.887 -7.746 7.645 1 94 15 ARG B N 1
ATOM 1648 C CA . ARG B 1 15 ? 3.984 -8.836 7.992 1 94 15 ARG B CA 1
ATOM 1649 C C . ARG B 1 15 ? 2.598 -8.609 7.398 1 94 15 ARG B C 1
ATOM 1651 O O . ARG B 1 15 ? 1.587 -8.875 8.055 1 94 15 ARG B O 1
ATOM 1658 N N . ILE B 1 16 ? 2.615 -8.141 6.172 1 94.31 16 ILE B N 1
ATOM 1659 C CA . ILE B 1 16 ? 1.375 -7.895 5.445 1 94.31 16 ILE B CA 1
ATOM 1660 C C . ILE B 1 16 ? 1.323 -8.773 4.199 1 94.31 16 ILE B C 1
ATOM 1662 O O . ILE B 1 16 ? 2.322 -8.914 3.488 1 94.31 16 ILE B O 1
ATOM 1666 N N . ILE B 1 17 ? 0.183 -9.336 3.973 1 94.56 17 ILE B N 1
ATOM 1667 C CA . ILE B 1 17 ? -0.123 -10.023 2.725 1 94.56 17 ILE B CA 1
ATOM 1668 C C . ILE B 1 17 ? -1.066 -9.172 1.881 1 94.56 17 ILE B C 1
ATOM 1670 O O . ILE B 1 17 ? -2.121 -8.742 2.357 1 94.56 17 ILE B O 1
ATOM 1674 N N . HIS B 1 18 ? -0.793 -8.891 0.614 1 95.12 18 HIS B N 1
ATOM 1675 C CA . HIS B 1 18 ? -1.564 -7.988 -0.228 1 95.12 18 HIS B CA 1
ATOM 1676 C C . HIS B 1 18 ? -2.863 -8.641 -0.691 1 95.12 18 HIS B C 1
ATOM 1678 O O . HIS B 1 18 ? -3.941 -8.055 -0.55 1 95.12 18 HIS B O 1
ATOM 1684 N N . ARG B 1 19 ? -2.736 -9.844 -1.343 1 94.38 19 ARG B N 1
ATOM 1685 C CA . ARG B 1 19 ? -3.814 -10.75 -1.723 1 94.38 19 ARG B CA 1
ATOM 1686 C C . ARG B 1 19 ? -4.496 -10.281 -3.002 1 94.38 19 ARG B C 1
ATOM 1688 O O . ARG B 1 19 ? -5.418 -10.938 -3.496 1 94.38 19 ARG B O 1
ATOM 1695 N N . ASP B 1 20 ? -4.031 -9.25 -3.631 1 95.19 20 ASP B N 1
ATOM 1696 C CA . ASP B 1 20 ? -4.641 -8.797 -4.879 1 95.19 20 ASP B CA 1
ATOM 1697 C C . ASP B 1 20 ? -3.609 -8.148 -5.793 1 95.19 20 ASP B C 1
ATOM 1699 O O . ASP B 1 20 ? -3.867 -7.09 -6.375 1 95.19 20 ASP B O 1
ATOM 1703 N N . ILE B 1 21 ? -2.473 -8.648 -5.836 1 96.38 21 ILE B N 1
ATOM 1704 C CA . ILE B 1 21 ? -1.45 -8.18 -6.762 1 96.38 21 ILE B CA 1
ATOM 1705 C C . ILE B 1 21 ? -1.831 -8.555 -8.195 1 96.38 21 ILE B C 1
ATOM 1707 O O . ILE B 1 21 ? -2.092 -9.727 -8.484 1 96.38 21 ILE B O 1
ATOM 1711 N N . LYS B 1 22 ? -1.917 -7.535 -9 1 96.44 22 LYS B N 1
ATOM 1712 C CA . LYS B 1 22 ? -2.254 -7.621 -10.414 1 96.44 22 LYS B CA 1
ATOM 1713 C C . LYS B 1 22 ? -1.801 -6.375 -11.172 1 96.44 22 LYS B C 1
ATOM 1715 O O . LYS B 1 22 ? -1.468 -5.359 -10.555 1 96.44 22 LYS B O 1
ATOM 1720 N N . PRO B 1 23 ? -1.767 -6.461 -12.523 1 93.56 23 PRO B N 1
ATOM 1721 C CA . PRO B 1 23 ? -1.292 -5.293 -13.273 1 93.56 23 PRO B CA 1
ATOM 1722 C C . PRO B 1 23 ? -2.088 -4.027 -12.953 1 93.56 23 PRO B C 1
ATOM 1724 O O . PRO B 1 23 ? -1.509 -2.945 -12.828 1 93.56 23 PRO B O 1
ATOM 1727 N N . GLY B 1 24 ? -3.379 -4.113 -12.688 1 90.56 24 GLY B N 1
ATOM 1728 C CA . GLY B 1 24 ? -4.227 -2.969 -12.383 1 90.56 24 GLY B CA 1
ATOM 1729 C C . GLY B 1 24 ? -3.9 -2.312 -11.055 1 90.56 24 GLY B C 1
ATOM 1730 O O . GLY B 1 24 ? -4.336 -1.191 -10.789 1 90.56 24 GLY B O 1
ATOM 1731 N N . ASN B 1 25 ? -3.154 -2.98 -10.25 1 91.75 25 ASN B N 1
ATOM 1732 C CA . ASN B 1 25 ? -2.779 -2.463 -8.945 1 91.75 25 ASN B CA 1
ATOM 1733 C C . ASN B 1 25 ? -1.295 -2.117 -8.875 1 91.75 25 ASN B C 1
ATOM 1735 O O . ASN B 1 25 ? -0.715 -2.051 -7.793 1 91.75 25 ASN B O 1
ATOM 1739 N N . ILE B 1 26 ? -0.699 -1.973 -10.031 1 90.06 26 ILE B N 1
ATOM 1740 C CA . ILE B 1 26 ? 0.7 -1.573 -10.141 1 90.06 26 ILE B CA 1
ATOM 1741 C C . ILE B 1 26 ? 0.799 -0.233 -10.867 1 90.06 26 ILE B C 1
ATOM 1743 O O . ILE B 1 26 ? 0.254 -0.07 -11.961 1 90.06 26 ILE B O 1
ATOM 1747 N N . LEU B 1 27 ? 1.402 0.749 -10.172 1 85.94 27 LEU B N 1
ATOM 1748 C CA . LEU B 1 27 ? 1.629 2.062 -10.766 1 85.94 27 LEU B CA 1
ATOM 1749 C C . LEU B 1 27 ? 3.051 2.178 -11.305 1 85.94 27 LEU B C 1
ATOM 1751 O O . LEU B 1 27 ? 4.016 1.865 -10.602 1 85.94 27 LEU B O 1
ATOM 1755 N N . VAL B 1 28 ? 3.109 2.52 -12.508 1 78.5 28 VAL B N 1
ATOM 1756 C CA . VAL B 1 28 ? 4.402 2.754 -13.148 1 78.5 28 VAL B CA 1
ATOM 1757 C C . VAL B 1 28 ? 4.645 4.254 -13.281 1 78.5 28 VAL B C 1
ATOM 1759 O O . VAL B 1 28 ? 3.771 4.992 -13.742 1 78.5 28 VAL B O 1
ATOM 1762 N N . GLY B 1 29 ? 5.727 4.785 -12.688 1 73.69 29 GLY B N 1
ATOM 1763 C CA . GLY B 1 29 ? 6.074 6.195 -12.742 1 73.69 29 GLY B CA 1
ATOM 1764 C C . GLY B 1 29 ? 6.109 6.75 -14.148 1 73.69 29 GLY B C 1
ATOM 1765 O O . GLY B 1 29 ? 6.277 6 -15.117 1 73.69 29 GLY B O 1
ATOM 1766 N N . ALA B 1 30 ? 5.676 8.102 -14.227 1 61.84 30 ALA B N 1
ATOM 1767 C CA . ALA B 1 30 ? 5.586 8.812 -15.5 1 61.84 30 ALA B CA 1
ATOM 1768 C C . ALA B 1 30 ? 6.891 8.711 -16.281 1 61.84 30 ALA B C 1
ATOM 1770 O O . ALA B 1 30 ? 6.887 8.68 -17.516 1 61.84 30 ALA B O 1
ATOM 1771 N N . ASP B 1 31 ? 7.98 9.031 -15.523 1 55.62 31 ASP B N 1
ATOM 1772 C CA . ASP B 1 31 ? 9.234 9.031 -16.266 1 55.62 31 ASP B CA 1
ATOM 1773 C C . ASP B 1 31 ? 9.539 7.648 -16.844 1 55.62 31 ASP B C 1
ATOM 1775 O O . ASP B 1 31 ? 10.562 7.449 -17.5 1 55.62 31 ASP B O 1
ATOM 1779 N N . GLY B 1 32 ? 8.75 6.836 -16.766 1 49.03 32 GLY B N 1
ATOM 1780 C CA . GLY B 1 32 ? 8.898 5.48 -17.281 1 49.03 32 GLY B CA 1
ATOM 1781 C C . GLY B 1 32 ? 9.211 4.465 -16.203 1 49.03 32 GLY B C 1
ATOM 1782 O O . GLY B 1 32 ? 8.695 4.566 -15.078 1 49.03 32 GLY B O 1
ATOM 1783 N N . ILE B 1 33 ? 10.25 3.672 -16.422 1 52.03 33 ILE B N 1
ATOM 1784 C CA . ILE B 1 33 ? 10.656 2.416 -15.805 1 52.03 33 ILE B CA 1
ATOM 1785 C C . ILE B 1 33 ? 11.203 2.684 -14.406 1 52.03 33 ILE B C 1
ATOM 1787 O O . ILE B 1 33 ? 11.328 1.765 -13.594 1 52.03 33 ILE B O 1
ATOM 1791 N N . SER B 1 34 ? 11.234 4.039 -14 1 56.12 34 SER B N 1
ATOM 1792 C CA . SER B 1 34 ? 12.164 4.211 -12.891 1 56.12 34 SER B CA 1
ATOM 1793 C C . SER B 1 34 ? 11.477 3.959 -11.555 1 56.12 34 SER B C 1
ATOM 1795 O O . SER B 1 34 ? 12.133 3.586 -10.578 1 56.12 34 SER B O 1
ATOM 1797 N N . SER B 1 35 ? 10.039 4.023 -11.547 1 74.75 35 SER B N 1
ATOM 1798 C CA . SER B 1 35 ? 9.5 3.719 -10.219 1 74.75 35 SER B CA 1
ATOM 1799 C C . SER B 1 35 ? 8.188 2.943 -10.32 1 74.75 35 SER B C 1
ATOM 1801 O O . SER B 1 35 ? 7.289 3.33 -11.07 1 74.75 35 SER B O 1
ATOM 1803 N N . VAL B 1 36 ? 8.234 1.675 -9.859 1 80.12 36 VAL B N 1
ATOM 1804 C CA . VAL B 1 36 ? 7.039 0.837 -9.812 1 80.12 36 VAL B CA 1
ATOM 1805 C C . VAL B 1 36 ? 6.57 0.685 -8.375 1 80.12 36 VAL B C 1
ATOM 1807 O O . VAL B 1 36 ? 7.375 0.419 -7.473 1 80.12 36 VAL B O 1
ATOM 1810 N N . LYS B 1 37 ? 5.246 0.98 -8.211 1 85.88 37 LYS B N 1
ATOM 1811 C CA . LYS B 1 37 ? 4.652 0.9 -6.879 1 85.88 37 LYS B CA 1
ATOM 1812 C C . LYS B 1 37 ? 3.457 -0.05 -6.863 1 85.88 37 LYS B C 1
ATOM 1814 O O . LYS B 1 37 ? 2.678 -0.088 -7.816 1 85.88 37 LYS B O 1
ATOM 1819 N N . ILE B 1 38 ? 3.416 -0.846 -5.84 1 87.31 38 ILE B N 1
ATOM 1820 C CA . ILE B 1 38 ? 2.209 -1.634 -5.613 1 87.31 38 ILE B CA 1
ATOM 1821 C C . ILE B 1 38 ? 1.17 -0.789 -4.879 1 87.31 38 ILE B C 1
ATOM 1823 O O . ILE B 1 38 ? 1.494 -0.106 -3.906 1 87.31 38 ILE B O 1
ATOM 1827 N N . CYS B 1 39 ? -0.039 -0.871 -5.367 1 89.62 39 CYS B N 1
ATOM 1828 C CA . CYS B 1 39 ? -1.095 -0.009 -4.848 1 89.62 39 CYS B CA 1
ATOM 1829 C C . CYS B 1 39 ? -2.268 -0.834 -4.332 1 89.62 39 CYS B C 1
ATOM 1831 O O . CYS B 1 39 ? -2.262 -2.061 -4.438 1 89.62 39 CYS B O 1
ATOM 1833 N N . ASP B 1 40 ? -3.227 -0.232 -3.791 1 85.75 40 ASP B N 1
ATOM 1834 C CA . ASP B 1 40 ? -4.512 -0.773 -3.365 1 85.75 40 ASP B CA 1
ATOM 1835 C C . ASP B 1 40 ? -4.332 -1.834 -2.283 1 85.75 40 ASP B C 1
ATOM 1837 O O . ASP B 1 40 ? -4.266 -3.029 -2.58 1 85.75 40 ASP B O 1
ATOM 1841 N N . LEU B 1 41 ? -4.383 -1.483 -1.043 1 87.62 41 LEU B N 1
ATOM 1842 C CA . LEU B 1 41 ? -4.273 -2.408 0.08 1 87.62 41 LEU B CA 1
ATOM 1843 C C . LEU B 1 41 ? -5.652 -2.814 0.587 1 87.62 41 LEU B C 1
ATOM 1845 O O . LEU B 1 41 ? -5.797 -3.242 1.734 1 87.62 41 LEU B O 1
ATOM 1849 N N . GLY B 1 42 ? -6.566 -2.734 -0.181 1 86.56 42 GLY B N 1
ATOM 1850 C CA . GLY B 1 42 ? -7.945 -2.969 0.223 1 86.56 42 GLY B CA 1
ATOM 1851 C C . GLY B 1 42 ? -8.195 -4.387 0.699 1 86.56 42 GLY B C 1
ATOM 1852 O O . GLY B 1 42 ? -9.07 -4.625 1.529 1 86.56 42 GLY B O 1
ATOM 1853 N N . LEU B 1 43 ? -7.488 -5.312 0.229 1 88.19 43 LEU B N 1
ATOM 1854 C CA . LEU B 1 43 ? -7.68 -6.711 0.597 1 88.19 43 LEU B CA 1
ATOM 1855 C C . LEU B 1 43 ? -6.535 -7.211 1.47 1 88.19 43 LEU B C 1
ATOM 1857 O O . LEU B 1 43 ? -6.508 -8.375 1.863 1 88.19 43 LEU B O 1
ATOM 1861 N N . ALA B 1 44 ? -5.613 -6.348 1.793 1 91.25 44 ALA B N 1
ATOM 1862 C CA . ALA B 1 44 ? -4.438 -6.734 2.57 1 91.25 44 ALA B CA 1
ATOM 1863 C C . ALA B 1 44 ? -4.832 -7.207 3.967 1 91.25 44 ALA B C 1
ATOM 1865 O O . ALA B 1 44 ? -5.824 -6.738 4.527 1 91.25 44 ALA B O 1
ATOM 1866 N N . VAL B 1 45 ? -4.02 -8.141 4.418 1 91.62 45 VAL B N 1
ATOM 1867 C CA . VAL B 1 45 ? -4.234 -8.648 5.77 1 91.62 45 VAL B CA 1
ATOM 1868 C C . VAL B 1 45 ? -2.896 -8.773 6.492 1 91.62 45 VAL B C 1
ATOM 1870 O O . VAL B 1 45 ? -1.846 -8.867 5.855 1 91.62 45 VAL B O 1
ATOM 1873 N N . SER B 1 46 ? -2.982 -8.766 7.836 1 91.5 46 SER B N 1
ATOM 1874 C CA . SER B 1 46 ? -1.805 -9.016 8.664 1 91.5 46 SER B CA 1
ATOM 1875 C C . SER B 1 46 ? -1.478 -10.508 8.719 1 91.5 46 SER B C 1
ATOM 1877 O O . SER B 1 46 ? -2.379 -11.344 8.82 1 91.5 46 SER B O 1
ATOM 1879 N N . MET B 1 47 ? -0.23 -10.82 8.711 1 89.75 47 MET B N 1
ATOM 1880 C CA . MET B 1 47 ? 0.214 -12.203 8.828 1 89.75 47 MET B CA 1
ATOM 1881 C C . MET B 1 47 ? -0.033 -12.742 10.234 1 89.75 47 MET B C 1
ATOM 1883 O O . MET B 1 47 ? 0.009 -13.953 10.461 1 89.75 47 MET B O 1
ATOM 1887 N N . SER B 1 48 ? -0.248 -11.797 11.109 1 85.12 48 SER B N 1
ATOM 1888 C CA . SER B 1 48 ? -0.446 -12.195 12.5 1 85.12 48 SER B CA 1
ATOM 1889 C C . SER B 1 48 ? -1.892 -12.609 12.758 1 85.12 48 SER B C 1
ATOM 1891 O O . SER B 1 48 ? -2.211 -13.141 13.82 1 85.12 48 SER B O 1
ATOM 1893 N N . GLU B 1 49 ? -2.811 -12.359 11.781 1 80.5 49 GLU B N 1
ATOM 1894 C CA . GLU B 1 49 ? -4.223 -12.703 11.898 1 80.5 49 GLU B CA 1
ATOM 1895 C C . GLU B 1 49 ? -4.633 -13.719 10.836 1 80.5 49 GLU B C 1
ATOM 1897 O O . GLU B 1 49 ? -4.051 -13.758 9.75 1 80.5 49 GLU B O 1
ATOM 1902 N N . PRO B 1 50 ? -5.559 -14.539 11.328 1 75.81 50 PRO B N 1
ATOM 1903 C CA . PRO B 1 50 ? -6.035 -15.484 10.312 1 75.81 50 PRO B CA 1
ATOM 1904 C C . PRO B 1 50 ? -6.668 -14.789 9.109 1 75.81 50 PRO B C 1
ATOM 1906 O O . PRO B 1 50 ? -7.348 -13.773 9.266 1 75.81 50 PRO B O 1
ATOM 1909 N N . ALA B 1 51 ? -6.223 -15.273 8.039 1 70.5 51 ALA B N 1
ATOM 1910 C CA . ALA B 1 51 ? -6.82 -14.703 6.84 1 70.5 51 ALA B CA 1
ATOM 1911 C C . ALA B 1 51 ? -8.336 -14.898 6.836 1 70.5 51 ALA B C 1
ATOM 1913 O O . ALA B 1 51 ? -8.836 -15.906 7.328 1 70.5 51 ALA B O 1
ATOM 1914 N N . PRO B 1 52 ? -9.023 -13.781 6.254 1 71.19 52 PRO B N 1
ATOM 1915 C CA . PRO B 1 52 ? -10.477 -13.938 6.172 1 71.19 52 PRO B CA 1
ATOM 1916 C C . PRO B 1 52 ? -10.898 -15.094 5.273 1 71.19 52 PRO B C 1
ATOM 1918 O O . PRO B 1 52 ? -10.164 -15.477 4.359 1 71.19 52 PRO B O 1
ATOM 1921 N N . TYR B 1 53 ? -11.977 -15.602 5.715 1 65.75 53 TYR B N 1
ATOM 1922 C CA . TYR B 1 53 ? -12.531 -16.688 4.922 1 65.75 53 TYR B CA 1
ATOM 1923 C C . TYR B 1 53 ? -12.992 -16.188 3.557 1 65.75 53 TYR B C 1
ATOM 1925 O O . TYR B 1 53 ? -13.477 -15.055 3.436 1 65.75 53 TYR B O 1
ATOM 1933 N N . GLY B 1 54 ? -12.836 -17.062 2.676 1 68.62 54 GLY B N 1
ATOM 1934 C CA . GLY B 1 54 ? -13.367 -16.797 1.348 1 68.62 54 GLY B CA 1
ATOM 1935 C C . GLY B 1 54 ? -12.297 -16.359 0.36 1 68.62 54 GLY B C 1
ATOM 1936 O O . GLY B 1 54 ? -11.18 -16.016 0.755 1 68.62 54 GLY B O 1
ATOM 1937 N N . GLN B 1 55 ? -12.688 -16.609 -0.774 1 69.62 55 GLN B N 1
ATOM 1938 C CA . GLN B 1 55 ? -11.797 -16.266 -1.877 1 69.62 55 GLN B CA 1
ATOM 1939 C C . GLN B 1 55 ? -11.852 -14.758 -2.16 1 69.62 55 GLN B C 1
ATOM 1941 O O . GLN B 1 55 ? -12.93 -14.195 -2.354 1 69.62 55 GLN B O 1
ATOM 1946 N N . HIS B 1 56 ? -10.711 -14.117 -1.929 1 82.75 56 HIS B N 1
ATOM 1947 C CA . HIS B 1 56 ? -10.547 -12.703 -2.242 1 82.75 56 HIS B CA 1
ATOM 1948 C C . HIS B 1 56 ? -9.43 -12.492 -3.264 1 82.75 56 HIS B C 1
ATOM 1950 O O . HIS B 1 56 ? -8.531 -13.32 -3.395 1 82.75 56 HIS B O 1
ATOM 1956 N N . GLY B 1 57 ? -9.641 -11.477 -3.986 1 90.12 57 GLY B N 1
ATOM 1957 C CA . GLY B 1 57 ? -8.656 -11.188 -5.012 1 90.12 57 GLY B CA 1
ATOM 1958 C C . GLY B 1 57 ? -9.172 -11.43 -6.422 1 90.12 57 GLY B C 1
ATOM 1959 O O . GLY B 1 57 ? -10.375 -11.531 -6.637 1 90.12 57 GLY B O 1
ATOM 1960 N N . THR B 1 58 ? -8.242 -11.445 -7.348 1 94.19 58 THR B N 1
ATOM 1961 C CA . THR B 1 58 ? -8.562 -11.664 -8.75 1 94.19 58 THR B CA 1
ATOM 1962 C C . THR B 1 58 ? -8.133 -13.055 -9.203 1 94.19 58 THR B C 1
ATOM 1964 O O . THR B 1 58 ? -6.945 -13.391 -9.133 1 94.19 58 THR B O 1
ATOM 1967 N N . ARG B 1 59 ? -8.961 -13.766 -9.734 1 95.81 59 ARG B N 1
ATOM 1968 C CA . ARG B 1 59 ? -8.812 -15.195 -10.008 1 95.81 59 ARG B CA 1
ATOM 1969 C C . ARG B 1 59 ? -7.574 -15.461 -10.867 1 95.81 59 ARG B C 1
ATOM 1971 O O . ARG B 1 59 ? -6.785 -16.359 -10.555 1 95.81 59 ARG B O 1
ATOM 1978 N N . ARG B 1 60 ? -7.363 -14.719 -11.859 1 97 60 ARG B N 1
ATOM 1979 C CA . ARG B 1 60 ? -6.293 -14.945 -12.828 1 97 60 ARG B CA 1
ATOM 1980 C C . ARG B 1 60 ? -4.926 -14.898 -12.148 1 97 60 ARG B C 1
ATOM 1982 O O . ARG B 1 60 ? -3.945 -15.414 -12.688 1 97 60 ARG B O 1
ATOM 1989 N N . TYR B 1 61 ? -4.926 -14.328 -10.969 1 98 61 TYR B N 1
ATOM 1990 C CA . TYR B 1 61 ? -3.648 -14.141 -10.289 1 98 61 TYR B CA 1
ATOM 1991 C C . TYR B 1 61 ? -3.635 -14.867 -8.945 1 98 61 TYR B C 1
ATOM 1993 O O . TYR B 1 61 ? -2.684 -14.734 -8.172 1 98 61 TYR B O 1
ATOM 2001 N N . MET B 1 62 ? -4.652 -15.656 -8.711 1 97 62 MET B N 1
ATOM 2002 C CA . MET B 1 62 ? -4.816 -16.344 -7.434 1 97 62 MET B CA 1
ATOM 2003 C C . MET B 1 62 ? -4.008 -17.641 -7.395 1 97 62 MET B C 1
ATOM 2005 O O . MET B 1 62 ? -3.984 -18.391 -8.375 1 97 62 MET B O 1
ATOM 2009 N N . ALA B 1 63 ? -3.383 -17.844 -6.301 1 97.38 63 ALA B N 1
ATOM 2010 C CA . ALA B 1 63 ? -2.6 -19.062 -6.121 1 97.38 63 ALA B CA 1
ATOM 2011 C C . ALA B 1 63 ? -3.5 -20.297 -6.125 1 97.38 63 ALA B C 1
ATOM 2013 O O . ALA B 1 63 ? -4.617 -20.25 -5.602 1 97.38 63 ALA B O 1
ATOM 2014 N N . PRO B 1 64 ? -2.996 -21.406 -6.645 1 96.94 64 PRO B N 1
ATOM 2015 C CA . PRO B 1 64 ? -3.844 -22.594 -6.777 1 96.94 64 PRO B CA 1
ATOM 2016 C C . PRO B 1 64 ? -4.312 -23.141 -5.43 1 96.94 64 PRO B C 1
ATOM 2018 O O . PRO B 1 64 ? -5.422 -23.672 -5.328 1 96.94 64 PRO B O 1
ATOM 2021 N N . GLU B 1 65 ? -3.49 -23.062 -4.402 1 95.88 65 GLU B N 1
ATOM 2022 C CA . GLU B 1 65 ? -3.926 -23.562 -3.102 1 95.88 65 GLU B CA 1
ATOM 2023 C C . GLU B 1 65 ? -5.121 -22.766 -2.578 1 95.88 65 GLU B C 1
ATOM 2025 O O . GLU B 1 65 ? -5.945 -23.297 -1.832 1 95.88 65 GLU B O 1
ATOM 2030 N N . MET B 1 66 ? -5.184 -21.484 -2.922 1 94.56 66 MET B N 1
ATOM 2031 C CA . MET B 1 66 ? -6.352 -20.688 -2.549 1 94.56 66 MET B CA 1
ATOM 2032 C C . MET B 1 66 ? -7.59 -21.156 -3.309 1 94.56 66 MET B C 1
ATOM 2034 O O . MET B 1 66 ? -8.664 -21.281 -2.727 1 94.56 66 MET B O 1
ATOM 2038 N N . LEU B 1 67 ? -7.445 -21.422 -4.562 1 95 67 LEU B N 1
ATOM 2039 C CA . LEU B 1 67 ? -8.539 -21.953 -5.375 1 95 67 LEU B CA 1
ATOM 2040 C C . LEU B 1 67 ? -9.047 -23.266 -4.805 1 95 67 LEU B C 1
ATOM 2042 O O . LEU B 1 67 ? -10.242 -23.578 -4.91 1 95 67 LEU B O 1
ATOM 2046 N N . LEU B 1 68 ? -8.125 -23.938 -4.254 1 95.44 68 LEU B N 1
ATOM 2047 C CA . LEU B 1 68 ? -8.438 -25.266 -3.754 1 95.44 68 LEU B CA 1
ATOM 2048 C C . LEU B 1 68 ? -8.875 -25.203 -2.295 1 95.44 68 LEU B C 1
ATOM 2050 O O . LEU B 1 68 ? -8.922 -26.234 -1.615 1 95.44 68 LEU B O 1
ATOM 2054 N N . GLY B 1 69 ? -9.031 -24.047 -1.776 1 92.88 69 GLY B N 1
ATOM 2055 C CA . GLY B 1 69 ? -9.758 -23.891 -0.521 1 92.88 69 GLY B CA 1
ATOM 2056 C C . GLY B 1 69 ? -8.836 -23.719 0.676 1 92.88 69 GLY B C 1
ATOM 2057 O O . GLY B 1 69 ? -9.297 -23.719 1.819 1 92.88 69 GLY B O 1
ATOM 2058 N N . LYS B 1 70 ? -7.562 -23.656 0.454 1 92.31 70 LYS B N 1
ATOM 2059 C CA . LYS B 1 70 ? -6.664 -23.438 1.583 1 92.31 70 LYS B CA 1
ATOM 2060 C C . LYS B 1 70 ? -6.957 -22.094 2.25 1 92.31 70 LYS B C 1
ATOM 2062 O O . LYS B 1 70 ? -7.086 -21.062 1.573 1 92.31 70 LYS B O 1
ATOM 2067 N N . THR B 1 71 ? -7.016 -22.109 3.602 1 88.75 71 THR B N 1
ATOM 2068 C CA . THR B 1 71 ? -7.34 -20.875 4.316 1 88.75 71 THR B CA 1
ATOM 2069 C C . THR B 1 71 ? -6.129 -20.359 5.086 1 88.75 71 THR B C 1
ATOM 2071 O O . THR B 1 71 ? -6.066 -19.188 5.441 1 88.75 71 THR B O 1
ATOM 2074 N N . ASP B 1 72 ? -5.25 -21.266 5.359 1 90.31 72 ASP B N 1
ATOM 2075 C CA . ASP B 1 72 ? -4.078 -20.875 6.141 1 90.31 72 ASP B CA 1
ATOM 2076 C C . ASP B 1 72 ? -2.887 -20.578 5.23 1 90.31 72 ASP B C 1
ATOM 2078 O O . ASP B 1 72 ? -1.779 -21.062 5.48 1 90.31 72 ASP B O 1
ATOM 2082 N N . TYR B 1 73 ? -3.117 -19.781 4.242 1 91.19 73 TYR B N 1
ATOM 2083 C CA . TYR B 1 73 ? -2.027 -19.422 3.346 1 91.19 73 TYR B CA 1
ATOM 2084 C C . TYR B 1 73 ? -1.191 -18.297 3.939 1 91.19 73 TYR B C 1
ATOM 2086 O O . TYR B 1 73 ? -1.601 -17.656 4.91 1 91.19 73 TYR B O 1
ATOM 2094 N N . ASP B 1 74 ? -0.028 -18.094 3.361 1 93.31 74 ASP B N 1
ATOM 2095 C CA . ASP B 1 74 ? 0.882 -17.047 3.82 1 93.31 74 ASP B CA 1
ATOM 2096 C C . ASP B 1 74 ? 1.305 -16.141 2.664 1 93.31 74 ASP B C 1
ATOM 2098 O O . ASP B 1 74 ? 0.616 -16.062 1.646 1 93.31 74 ASP B O 1
ATOM 2102 N N . ALA B 1 75 ? 2.396 -15.43 2.83 1 95.56 75 ALA B N 1
ATOM 2103 C CA . ALA B 1 75 ? 2.82 -14.383 1.897 1 95.56 75 ALA B CA 1
ATOM 2104 C C . ALA B 1 75 ? 3.174 -14.977 0.536 1 95.56 75 ALA B C 1
ATOM 2106 O O . ALA B 1 75 ? 3.322 -14.25 -0.447 1 95.56 75 ALA B O 1
ATOM 2107 N N . THR B 1 76 ? 3.287 -16.297 0.438 1 96.94 76 THR B N 1
ATOM 2108 C CA . THR B 1 76 ? 3.67 -16.953 -0.806 1 96.94 76 THR B CA 1
ATOM 2109 C C . THR B 1 76 ? 2.598 -16.766 -1.874 1 96.94 76 THR B C 1
ATOM 2111 O O . THR B 1 76 ? 2.877 -16.875 -3.068 1 96.94 76 THR B O 1
ATOM 2114 N N . VAL B 1 77 ? 1.359 -16.484 -1.497 1 96.94 77 VAL B N 1
ATOM 2115 C CA . VAL B 1 77 ? 0.294 -16.281 -2.473 1 96.94 77 VAL B CA 1
ATOM 2116 C C . VAL B 1 77 ? 0.574 -15.016 -3.287 1 96.94 77 VAL B C 1
ATOM 2118 O O . VAL B 1 77 ? 0.259 -14.953 -4.477 1 96.94 77 VAL B O 1
ATOM 2121 N N . ASP B 1 78 ? 1.174 -14.031 -2.613 1 97.88 78 ASP B N 1
ATOM 2122 C CA . ASP B 1 78 ? 1.581 -12.828 -3.328 1 97.88 78 ASP B CA 1
ATOM 2123 C C . ASP B 1 78 ? 2.67 -13.133 -4.352 1 97.88 78 ASP B C 1
ATOM 2125 O O . ASP B 1 78 ? 2.711 -12.531 -5.426 1 97.88 78 ASP B O 1
ATOM 2129 N N . MET B 1 79 ? 3.531 -14.062 -4.016 1 98.75 79 MET B N 1
ATOM 2130 C CA . MET B 1 79 ? 4.625 -14.422 -4.914 1 98.75 79 MET B CA 1
ATOM 2131 C C . MET B 1 79 ? 4.09 -15.109 -6.168 1 98.75 79 MET B C 1
ATOM 2133 O O . MET B 1 79 ? 4.582 -14.867 -7.27 1 98.75 79 MET B O 1
ATOM 2137 N N . TRP B 1 80 ? 3.107 -15.906 -5.965 1 98.75 80 TRP B N 1
ATOM 2138 C CA . TRP B 1 80 ? 2.428 -16.484 -7.121 1 98.75 80 TRP B CA 1
ATOM 2139 C C . TRP B 1 80 ? 1.853 -15.391 -8.016 1 98.75 80 TRP B C 1
ATOM 2141 O O . TRP B 1 80 ? 2.07 -15.406 -9.234 1 98.75 80 TRP B O 1
ATOM 2151 N N . SER B 1 81 ? 1.129 -14.469 -7.383 1 98.62 81 SER B N 1
ATOM 2152 C CA . SER B 1 81 ? 0.534 -13.367 -8.141 1 98.62 81 SER B CA 1
ATOM 2153 C C . SER B 1 81 ? 1.59 -12.609 -8.938 1 98.62 81 SER B C 1
ATOM 2155 O O . SER B 1 81 ? 1.355 -12.242 -10.094 1 98.62 81 SER B O 1
ATOM 2157 N N . LEU B 1 82 ? 2.734 -12.43 -8.336 1 98.62 82 LEU B N 1
ATOM 2158 C CA . LEU B 1 82 ? 3.826 -11.742 -9.016 1 98.62 82 LEU B CA 1
ATOM 2159 C C . LEU B 1 82 ? 4.324 -12.555 -10.203 1 98.62 82 LEU B C 1
ATOM 2161 O O . LEU B 1 82 ? 4.73 -11.992 -11.227 1 98.62 82 LEU B O 1
ATOM 2165 N N . GLY B 1 83 ? 4.371 -13.844 -10.07 1 98.81 83 GLY B N 1
ATOM 2166 C CA . GLY B 1 83 ? 4.68 -14.688 -11.219 1 98.81 83 GLY B CA 1
ATOM 2167 C C . GLY B 1 83 ? 3.715 -14.508 -12.367 1 98.81 83 GLY B C 1
ATOM 2168 O O . GLY B 1 83 ? 4.133 -14.414 -13.523 1 98.81 83 GLY B O 1
ATOM 2169 N N . CYS B 1 84 ? 2.48 -14.469 -12.016 1 98.75 84 CYS B N 1
ATOM 2170 C CA . CYS B 1 84 ? 1.46 -14.25 -13.031 1 98.75 84 CYS B CA 1
ATOM 2171 C C . CYS B 1 84 ? 1.649 -12.891 -13.703 1 98.75 84 CYS B C 1
ATOM 2173 O O . CYS B 1 84 ? 1.536 -12.781 -14.93 1 98.75 84 CYS B O 1
ATOM 2175 N N . VAL B 1 85 ? 1.872 -11.906 -12.914 1 98 85 VAL B N 1
ATOM 2176 C CA . VAL B 1 85 ? 2.115 -10.57 -13.445 1 98 85 VAL B CA 1
ATOM 2177 C C . VAL B 1 85 ? 3.328 -10.586 -14.367 1 98 85 VAL B C 1
ATOM 2179 O O . VAL B 1 85 ? 3.281 -10.047 -15.477 1 98 85 VAL B O 1
ATOM 2182 N N . MET B 1 86 ? 4.418 -11.188 -13.953 1 97.88 86 MET B N 1
ATOM 2183 C CA . MET B 1 86 ? 5.629 -11.297 -14.758 1 97.88 86 MET B CA 1
ATOM 2184 C C . MET B 1 86 ? 5.332 -11.945 -16.109 1 97.88 86 MET B C 1
ATOM 2186 O O . MET B 1 86 ? 5.742 -11.438 -17.156 1 97.88 86 MET B O 1
ATOM 2190 N N . ALA B 1 87 ? 4.633 -13 -16.047 1 98.5 87 ALA B N 1
ATOM 2191 C CA . ALA B 1 87 ? 4.27 -13.711 -17.281 1 98.5 87 ALA B CA 1
ATOM 2192 C C . ALA B 1 87 ? 3.457 -12.812 -18.203 1 98.5 87 ALA B C 1
ATOM 2194 O O . ALA B 1 87 ? 3.693 -12.797 -19.422 1 98.5 87 ALA B O 1
ATOM 2195 N N . GLU B 1 88 ? 2.541 -12.164 -17.656 1 97.31 88 GLU B N 1
ATOM 2196 C CA . GLU B 1 88 ? 1.681 -11.297 -18.453 1 97.31 88 GLU B CA 1
ATOM 2197 C C . GLU B 1 88 ? 2.473 -10.148 -19.062 1 97.31 88 GLU B C 1
ATOM 2199 O O . GLU B 1 88 ? 2.244 -9.781 -20.219 1 97.31 88 GLU B O 1
ATOM 2204 N N . LEU B 1 89 ? 3.35 -9.602 -18.281 1 93.12 89 LEU B N 1
ATOM 2205 C CA . LEU B 1 89 ? 4.184 -8.523 -18.797 1 93.12 89 LEU B CA 1
ATOM 2206 C C . LEU B 1 89 ? 5.023 -9 -19.984 1 93.12 89 LEU B C 1
ATOM 2208 O O . LEU B 1 89 ? 5.273 -8.242 -20.922 1 93.12 89 LEU B O 1
ATOM 2212 N N . LEU B 1 90 ? 5.41 -10.195 -19.984 1 94.88 90 LEU B N 1
ATOM 2213 C CA . LEU B 1 90 ? 6.27 -10.766 -21.016 1 94.88 90 LEU B CA 1
ATOM 2214 C C . LEU B 1 90 ? 5.453 -11.188 -22.234 1 94.88 90 LEU B C 1
ATOM 2216 O O . LEU B 1 90 ? 5.906 -11.047 -23.375 1 94.88 90 LEU B O 1
ATOM 2220 N N . SER B 1 91 ? 4.27 -11.633 -22.016 1 95.62 91 SER B N 1
ATOM 2221 C CA . SER B 1 91 ? 3.521 -12.258 -23.109 1 95.62 91 SER B CA 1
ATOM 2222 C C . SER B 1 91 ? 2.432 -11.328 -23.625 1 95.62 91 SER B C 1
ATOM 2224 O O . SER B 1 91 ? 1.89 -11.547 -24.719 1 95.62 91 SER B O 1
ATOM 2226 N N . GLY B 1 92 ? 2.006 -10.406 -22.797 1 94.81 92 GLY B N 1
ATOM 2227 C CA . GLY B 1 92 ? 0.969 -9.469 -23.188 1 94.81 92 GLY B CA 1
ATOM 2228 C C . GLY B 1 92 ? -0.431 -9.945 -22.859 1 94.81 92 GLY B C 1
ATOM 2229 O O . GLY B 1 92 ? -1.412 -9.25 -23.109 1 94.81 92 GLY B O 1
ATOM 2230 N N . LYS B 1 93 ? -0.534 -11.094 -22.312 1 96.44 93 LYS B N 1
ATOM 2231 C CA . LYS B 1 93 ? -1.823 -11.656 -21.922 1 96.44 93 LYS B CA 1
ATOM 2232 C C . LYS B 1 93 ? -1.697 -12.477 -20.641 1 96.44 93 LYS B C 1
ATOM 2234 O O . LYS B 1 93 ? -0.617 -12.977 -20.312 1 96.44 93 LYS B O 1
ATOM 2239 N N . PRO B 1 94 ? -2.768 -12.633 -19.938 1 97.75 94 PRO B N 1
ATOM 2240 C CA . PRO B 1 94 ? -2.703 -13.477 -18.75 1 97.75 94 PRO B CA 1
ATOM 2241 C C . PRO B 1 94 ? -2.271 -14.914 -19.062 1 97.75 94 PRO B C 1
ATOM 2243 O O . PRO B 1 94 ? -2.701 -15.484 -20.062 1 97.75 94 PRO B O 1
ATOM 2246 N N . LEU B 1 95 ? -1.438 -15.445 -18.234 1 98.25 95 LEU B N 1
ATOM 2247 C CA . LEU B 1 95 ? -0.949 -16.797 -18.453 1 98.25 95 LEU B CA 1
ATOM 2248 C C . LEU B 1 95 ? -2.051 -17.828 -18.188 1 98.25 95 LEU B C 1
ATOM 2250 O O . LEU B 1 95 ? -2.166 -18.812 -18.922 1 98.25 95 LEU B O 1
ATOM 2254 N N . PHE B 1 96 ? -2.787 -17.625 -17.141 1 98.12 96 PHE B N 1
ATOM 2255 C CA . PHE B 1 96 ? -3.934 -18.453 -16.781 1 98.12 96 PHE B CA 1
ATOM 2256 C C . PHE B 1 96 ? -5.227 -17.641 -16.859 1 98.12 96 PHE B C 1
ATOM 2258 O O . PHE B 1 96 ? -5.363 -16.609 -16.203 1 98.12 96 PHE B O 1
ATOM 2265 N N . ASP B 1 97 ? -6.113 -18.125 -17.609 1 97 97 ASP B N 1
ATOM 2266 C CA . ASP B 1 97 ? -7.324 -17.359 -17.875 1 97 97 ASP B CA 1
ATOM 2267 C C . ASP B 1 97 ? -8.555 -18.266 -17.859 1 97 97 ASP B C 1
ATOM 2269 O O . ASP B 1 97 ? -9.133 -18.547 -18.906 1 97 97 ASP B O 1
ATOM 2273 N N . GLY B 1 98 ? -8.953 -18.594 -16.688 1 96.38 98 GLY B N 1
ATOM 2274 C CA . GLY B 1 98 ? -10.125 -19.438 -16.531 1 96.38 98 GLY B CA 1
ATOM 2275 C C . GLY B 1 98 ? -11.383 -18.656 -16.203 1 96.38 98 GLY B C 1
ATOM 2276 O O . GLY B 1 98 ? -11.336 -17.656 -15.484 1 96.38 98 GLY B O 1
ATOM 2277 N N . ASP B 1 99 ? -12.508 -19.172 -16.609 1 94.31 99 ASP B N 1
ATOM 2278 C CA . ASP B 1 99 ? -13.781 -18.484 -16.453 1 94.31 99 ASP B CA 1
ATOM 2279 C C . ASP B 1 99 ? -14.352 -18.688 -15.055 1 94.31 99 ASP B C 1
ATOM 2281 O O . ASP B 1 99 ? -15.211 -17.906 -14.609 1 94.31 99 ASP B O 1
ATOM 2285 N N . ASP B 1 100 ? -13.992 -19.641 -14.469 1 95.06 100 ASP B N 1
ATOM 2286 C CA . ASP B 1 100 ? -14.32 -19.938 -13.078 1 95.06 100 ASP B CA 1
ATOM 2287 C C . ASP B 1 100 ? -13.164 -20.656 -12.383 1 95.06 100 ASP B C 1
ATOM 2289 O O . ASP B 1 100 ? -12.102 -20.859 -12.969 1 95.06 100 ASP B O 1
ATOM 2293 N N . ASP B 1 101 ? -13.336 -21.031 -11.156 1 95.19 101 ASP B N 1
ATOM 2294 C CA . ASP B 1 101 ? -12.242 -21.594 -10.359 1 95.19 101 ASP B CA 1
ATOM 2295 C C . ASP B 1 101 ? -11.742 -22.906 -10.961 1 95.19 101 ASP B C 1
ATOM 2297 O O . ASP B 1 101 ? -10.539 -23.156 -11.008 1 95.19 101 ASP B O 1
ATOM 2301 N N . ALA B 1 102 ? -12.672 -23.75 -11.383 1 96 102 ALA B N 1
ATOM 2302 C CA . ALA B 1 102 ? -12.312 -25.031 -11.977 1 96 102 ALA B CA 1
ATOM 2303 C C . ALA B 1 102 ? -11.508 -24.828 -13.258 1 96 102 ALA B C 1
ATOM 2305 O O . ALA B 1 102 ? -10.453 -25.453 -13.445 1 96 102 ALA B O 1
ATOM 2306 N N . GLN B 1 103 ? -11.992 -23.953 -14.086 1 96.75 103 GLN B N 1
ATOM 2307 C CA . GLN B 1 103 ? -11.312 -23.688 -15.352 1 96.75 103 GLN B CA 1
ATOM 2308 C C . GLN B 1 103 ? -9.953 -23.031 -15.125 1 96.75 103 GLN B C 1
ATOM 2310 O O . GLN B 1 103 ? -9.008 -23.281 -15.875 1 96.75 103 GLN B O 1
ATOM 2315 N N . GLN B 1 104 ? -9.883 -22.219 -14.094 1 97.62 104 GLN B N 1
ATOM 2316 C CA . GLN B 1 104 ? -8.609 -21.594 -13.75 1 97.62 104 GLN B CA 1
ATOM 2317 C C . GLN B 1 104 ? -7.578 -22.656 -13.344 1 97.62 104 GLN B C 1
ATOM 2319 O O . GLN B 1 104 ? -6.43 -22.609 -13.789 1 97.62 104 GLN B O 1
ATOM 2324 N N . LEU B 1 105 ? -8.016 -23.578 -12.508 1 96.75 105 LEU B N 1
ATOM 2325 C CA . LEU B 1 105 ? -7.129 -24.656 -12.07 1 96.75 105 LEU B CA 1
ATOM 2326 C C . LEU B 1 105 ? -6.68 -25.5 -13.25 1 96.75 105 LEU B C 1
ATOM 2328 O O . LEU B 1 105 ? -5.504 -25.875 -13.344 1 96.75 105 LEU B O 1
ATOM 2332 N N . LEU B 1 106 ? -7.594 -25.797 -14.148 1 95.38 106 LEU B N 1
ATOM 2333 C CA . LEU B 1 106 ? -7.254 -26.594 -15.32 1 95.38 106 LEU B CA 1
ATOM 2334 C C . LEU B 1 106 ? -6.254 -25.844 -16.203 1 95.38 106 LEU B C 1
ATOM 2336 O O . LEU B 1 106 ? -5.348 -26.469 -16.766 1 95.38 106 LEU B O 1
ATOM 2340 N N . ALA B 1 107 ? -6.461 -24.531 -16.297 1 96.75 107 ALA B N 1
ATOM 2341 C CA . ALA B 1 107 ? -5.504 -23.734 -17.062 1 96.75 107 ALA B CA 1
ATOM 2342 C C . ALA B 1 107 ? -4.105 -23.828 -16.469 1 96.75 107 ALA B C 1
ATOM 2344 O O . ALA B 1 107 ? -3.115 -23.922 -17.188 1 96.75 107 ALA B O 1
ATOM 2345 N N . ILE B 1 108 ? -4.047 -23.844 -15.164 1 97.56 108 ILE B N 1
ATOM 2346 C CA . ILE B 1 108 ? -2.775 -23.969 -14.461 1 97.56 108 ILE B CA 1
ATOM 2347 C C . ILE B 1 108 ? -2.164 -25.344 -14.75 1 97.56 108 ILE B C 1
ATOM 2349 O O . ILE B 1 108 ? -0.995 -25.438 -15.125 1 97.56 108 ILE B O 1
ATOM 2353 N N . PHE B 1 109 ? -2.967 -26.375 -14.719 1 95.62 109 PHE B N 1
ATOM 2354 C CA . PHE B 1 109 ? -2.482 -27.734 -14.938 1 95.62 109 PHE B CA 1
ATOM 2355 C C . PHE B 1 109 ? -2.018 -27.922 -16.375 1 95.62 109 PHE B C 1
ATOM 2357 O O . PHE B 1 109 ? -1.07 -28.672 -16.641 1 95.62 109 PHE B O 1
ATOM 2364 N N . ARG B 1 110 ? -2.652 -27.312 -17.234 1 94.62 110 ARG B N 1
ATOM 2365 C CA . ARG B 1 110 ? -2.293 -27.422 -18.641 1 94.62 110 ARG B CA 1
ATOM 2366 C C . ARG B 1 110 ? -0.891 -26.875 -18.906 1 94.62 110 ARG B C 1
ATOM 2368 O O . ARG B 1 110 ? -0.161 -27.406 -19.75 1 94.62 110 ARG B O 1
ATOM 2375 N N . VAL B 1 111 ? -0.558 -25.891 -18.172 1 96.81 111 VAL B N 1
ATOM 2376 C CA . VAL B 1 111 ? 0.73 -25.234 -18.406 1 96.81 111 VAL B CA 1
ATOM 2377 C C . VAL B 1 111 ? 1.789 -25.875 -17.5 1 96.81 111 VAL B C 1
ATOM 2379 O O . VAL B 1 111 ? 2.887 -26.203 -17.953 1 96.81 111 VAL B O 1
ATOM 2382 N N . LEU B 1 112 ? 1.443 -26.125 -16.234 1 97 112 LEU B N 1
ATOM 2383 C CA . LEU B 1 112 ? 2.459 -26.484 -15.25 1 97 112 LEU B CA 1
ATOM 2384 C C . LEU B 1 112 ? 2.445 -28 -14.992 1 97 112 LEU B C 1
ATOM 2386 O O . LEU B 1 112 ? 3.314 -28.516 -14.289 1 97 112 LEU B O 1
ATOM 2390 N N . GLY B 1 113 ? 1.477 -28.641 -15.562 1 94.25 113 GLY B N 1
ATOM 2391 C CA . GLY B 1 113 ? 1.334 -30.078 -15.352 1 94.25 113 GLY B CA 1
ATOM 2392 C C . GLY B 1 113 ? 0.36 -30.422 -14.242 1 94.25 113 GLY B C 1
ATOM 2393 O O . GLY B 1 113 ? 0.019 -29.562 -13.422 1 94.25 113 GLY B O 1
ATOM 2394 N N . VAL B 1 114 ? -0.081 -31.641 -14.211 1 93 114 VAL B N 1
ATOM 2395 C CA . VAL B 1 114 ? -1.023 -32.125 -13.203 1 93 114 VAL B CA 1
ATOM 2396 C C . VAL B 1 114 ? -0.291 -32.344 -11.883 1 93 114 VAL B C 1
ATOM 2398 O O . VAL B 1 114 ? 0.923 -32.562 -11.875 1 93 114 VAL B O 1
ATOM 2401 N N . PRO B 1 115 ? -1.065 -32.281 -10.836 1 92.81 115 PRO B N 1
ATOM 2402 C CA . PRO B 1 115 ? -0.417 -32.531 -9.547 1 92.81 115 PRO B CA 1
ATOM 2403 C C . PRO B 1 115 ? 0.039 -33.969 -9.391 1 92.81 115 PRO B C 1
ATOM 2405 O O . PRO B 1 115 ? -0.725 -34.906 -9.672 1 92.81 115 PRO B O 1
ATOM 2408 N N . LEU B 1 116 ? 1.22 -34.125 -9.062 1 91.88 116 LEU B N 1
ATOM 2409 C CA . LEU B 1 116 ? 1.795 -35.406 -8.648 1 91.88 116 LEU B CA 1
ATOM 2410 C C . LEU B 1 116 ? 2.354 -35.312 -7.23 1 91.88 116 LEU B C 1
ATOM 2412 O O . LEU B 1 116 ? 2.711 -34.219 -6.773 1 91.88 116 LEU B O 1
ATOM 2416 N N . PHE B 1 117 ? 2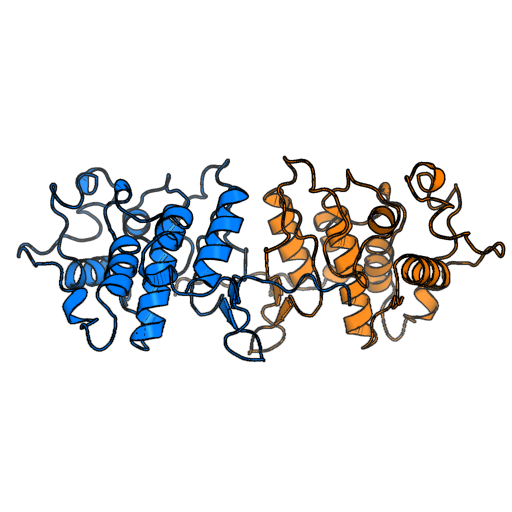.355 -36.469 -6.586 1 90.94 117 PHE B N 1
ATOM 2417 C CA . PHE B 1 117 ? 2.893 -36.469 -5.23 1 90.94 117 PHE B CA 1
ATOM 2418 C C . PHE B 1 117 ? 4.324 -35.938 -5.215 1 90.94 117 PHE B C 1
ATOM 2420 O O . PHE B 1 117 ? 4.734 -35.25 -4.273 1 90.94 117 PHE B O 1
ATOM 2427 N N . THR B 1 118 ? 5.094 -36.156 -6.211 1 91.31 118 THR B N 1
ATOM 2428 C CA . THR B 1 118 ? 6.5 -35.75 -6.293 1 91.31 118 THR B CA 1
ATOM 2429 C C . THR B 1 118 ? 6.641 -34.25 -6.488 1 91.31 118 THR B C 1
ATOM 2431 O O . THR B 1 118 ? 7.629 -33.656 -6.055 1 91.31 118 THR B O 1
ATOM 2434 N N . THR B 1 119 ? 5.691 -33.625 -7.121 1 91.94 119 THR B N 1
ATOM 2435 C CA . THR B 1 119 ? 5.836 -32.219 -7.473 1 91.94 119 THR B CA 1
ATOM 2436 C C . THR B 1 119 ? 5.008 -31.344 -6.535 1 91.94 119 THR B C 1
ATOM 2438 O O . THR B 1 119 ? 5.363 -30.188 -6.285 1 91.94 119 THR B O 1
ATOM 2441 N N . TRP B 1 120 ? 3.902 -31.938 -6.027 1 96 120 TRP B N 1
ATOM 2442 C CA . TRP B 1 120 ? 2.996 -31.203 -5.148 1 96 120 TRP B CA 1
ATOM 2443 C C . TRP B 1 120 ? 2.422 -32.125 -4.074 1 96 120 TRP B C 1
ATOM 2445 O O . TRP B 1 120 ? 1.228 -32.438 -4.09 1 96 120 TRP B O 1
ATOM 2455 N N . PRO B 1 121 ? 3.234 -32.406 -3.141 1 96.06 121 PRO B N 1
ATOM 2456 C CA . PRO B 1 121 ? 2.865 -33.406 -2.143 1 96.06 121 PRO B CA 1
ATOM 2457 C C . PRO B 1 121 ? 1.616 -33.031 -1.353 1 96.06 121 PRO B C 1
ATOM 2459 O O . PRO B 1 121 ? 0.846 -33.906 -0.947 1 96.06 121 PRO B O 1
ATOM 2462 N N . ASP B 1 122 ? 1.299 -31.781 -1.203 1 95.56 122 ASP B N 1
ATOM 2463 C CA . ASP B 1 122 ? 0.213 -31.328 -0.335 1 95.56 122 ASP B CA 1
ATOM 2464 C C . ASP B 1 122 ? -1.105 -31.25 -1.101 1 95.56 122 ASP B C 1
ATOM 2466 O O . ASP B 1 122 ? -2.148 -30.938 -0.521 1 95.56 122 ASP B O 1
ATOM 2470 N N . TYR B 1 123 ? -1.082 -31.578 -2.342 1 95.81 123 TYR B N 1
ATOM 2471 C CA . TYR B 1 123 ? -2.258 -31.406 -3.186 1 95.81 123 TYR B CA 1
ATOM 2472 C C . TYR B 1 123 ? -3.469 -32.125 -2.592 1 95.81 123 TYR B C 1
ATOM 2474 O O . TYR B 1 123 ? -4.52 -31.5 -2.387 1 95.81 123 TYR B O 1
ATOM 2482 N N . GLU B 1 124 ? -3.314 -33.312 -2.193 1 94.94 124 GLU B N 1
ATOM 2483 C CA . GLU B 1 124 ? -4.434 -34.156 -1.763 1 94.94 124 GLU B CA 1
ATOM 2484 C C . GLU B 1 124 ? -4.996 -33.656 -0.428 1 94.94 124 GLU B C 1
ATOM 2486 O O . GLU B 1 124 ? -6.137 -33.969 -0.078 1 94.94 124 GLU B O 1
ATOM 2491 N N . SER B 1 125 ? -4.184 -32.969 0.306 1 95.69 125 SER B N 1
ATOM 2492 C CA . SER B 1 125 ? -4.609 -32.531 1.626 1 95.69 125 SER B CA 1
ATOM 2493 C C . SER B 1 125 ? -5.438 -31.25 1.533 1 95.69 125 SER B C 1
ATOM 2495 O O . SER B 1 125 ? -6.059 -30.828 2.514 1 95.69 125 SER B O 1
ATOM 2497 N N . LEU B 1 126 ? -5.5 -30.609 0.371 1 95.31 126 LEU B N 1
ATOM 2498 C CA . LEU B 1 126 ? -6.246 -29.375 0.203 1 95.31 126 LEU B CA 1
ATOM 2499 C C . LEU B 1 126 ? -7.746 -29.641 0.165 1 95.31 126 LEU B C 1
ATOM 2501 O O . LEU B 1 126 ? -8.188 -30.656 -0.395 1 95.31 126 LEU B O 1
ATOM 2505 N N . PRO B 1 127 ? -8.555 -28.797 0.684 1 94.38 127 PRO B N 1
ATOM 2506 C CA . PRO B 1 127 ? -9.977 -29.047 0.924 1 94.38 127 PRO B CA 1
ATOM 2507 C C . PRO B 1 127 ? -10.742 -29.391 -0.351 1 94.38 127 PRO B C 1
ATOM 2509 O O . PRO B 1 127 ? -11.633 -30.25 -0.325 1 94.38 127 PRO B O 1
ATOM 2512 N N . LEU B 1 128 ? -10.383 -28.812 -1.467 1 95.19 128 LEU B N 1
ATOM 2513 C CA . LEU B 1 128 ? -11.188 -29 -2.672 1 95.19 128 LEU B CA 1
ATOM 2514 C C . LEU B 1 128 ? -10.438 -29.828 -3.703 1 95.19 128 LEU B C 1
ATOM 2516 O O . LEU B 1 128 ? -10.844 -29.906 -4.863 1 95.19 128 LEU B O 1
ATOM 2520 N N . ALA B 1 129 ? -9.352 -30.422 -3.225 1 94.94 129 ALA B N 1
ATOM 2521 C CA . ALA B 1 129 ? -8.617 -31.297 -4.121 1 94.94 129 ALA B CA 1
ATOM 2522 C C . ALA B 1 129 ? -9.523 -32.406 -4.676 1 94.94 129 ALA B C 1
ATOM 2524 O O . ALA B 1 129 ? -10.227 -33.062 -3.918 1 94.94 129 ALA B O 1
ATOM 2525 N N . GLY B 1 130 ? -9.531 -32.562 -5.977 1 91.5 130 GLY B N 1
ATOM 2526 C CA . GLY B 1 130 ? -10.328 -33.594 -6.602 1 91.5 130 GLY B CA 1
ATOM 2527 C C . GLY B 1 130 ? -11.812 -33.281 -6.621 1 91.5 130 GLY B C 1
ATOM 2528 O O . GLY B 1 130 ? -12.602 -34 -7.23 1 91.5 130 GLY B O 1
ATOM 2529 N N . LYS B 1 131 ? -12.25 -32.25 -5.93 1 93 131 LYS B N 1
ATOM 2530 C CA . LYS B 1 131 ? -13.664 -31.891 -5.855 1 93 131 LYS B CA 1
ATOM 2531 C C . LYS B 1 131 ? -13.992 -30.75 -6.824 1 93 131 LYS B C 1
ATOM 2533 O O . LYS B 1 131 ? -15.039 -30.781 -7.477 1 93 131 LYS B O 1
ATOM 2538 N N . LEU B 1 132 ? -13.094 -29.859 -6.848 1 91.69 132 LEU B N 1
ATOM 2539 C CA . LEU B 1 132 ? -13.305 -28.734 -7.754 1 91.69 132 LEU B CA 1
ATOM 2540 C C . LEU B 1 132 ? -13.133 -29.172 -9.203 1 91.69 132 LEU B C 1
ATOM 2542 O O . LEU B 1 132 ? -13.906 -28.75 -10.078 1 91.69 132 LEU B O 1
ATOM 2546 N N . VAL B 1 133 ? -12.125 -29.922 -9.414 1 88.38 133 VAL B N 1
ATOM 2547 C CA . VAL B 1 133 ? -11.844 -30.469 -10.734 1 88.38 133 VAL B CA 1
ATOM 2548 C C . VAL B 1 133 ? -11.055 -31.766 -10.609 1 88.38 133 VAL B C 1
ATOM 2550 O O . VAL B 1 133 ? -10.281 -31.938 -9.664 1 88.38 133 VAL B O 1
ATOM 2553 N N . THR B 1 134 ? -11.406 -32.625 -11.531 1 87.69 134 THR B N 1
ATOM 2554 C CA . THR B 1 134 ? -10.57 -33.812 -11.648 1 87.69 134 THR B CA 1
ATOM 2555 C C . THR B 1 134 ? -9.391 -33.531 -12.57 1 87.69 134 THR B C 1
ATOM 2557 O O . THR B 1 134 ? -9.57 -33.188 -13.734 1 87.69 134 THR B O 1
ATOM 2560 N N . PRO B 1 135 ? -8.234 -33.75 -11.984 1 84.75 135 PRO B N 1
ATOM 2561 C CA . PRO B 1 135 ? -7.074 -33.531 -12.859 1 84.75 135 PRO B CA 1
ATOM 2562 C C . PRO B 1 135 ? -7.07 -34.5 -14.047 1 84.75 135 PRO B C 1
ATOM 2564 O O . PRO B 1 135 ? -7.504 -35.656 -13.922 1 84.75 135 PRO B O 1
ATOM 2567 N N . PRO B 1 136 ? -6.625 -33.938 -15.156 1 82.5 136 PRO B N 1
ATOM 2568 C CA . PRO B 1 136 ? -6.512 -34.844 -16.297 1 82.5 136 PRO B CA 1
ATOM 2569 C C . PRO B 1 136 ? -5.637 -36.062 -16.016 1 82.5 136 PRO B C 1
ATOM 2571 O O . PRO B 1 136 ? -4.684 -35.969 -15.234 1 82.5 136 PRO B O 1
ATOM 2574 N N . HIS B 1 137 ? -6.004 -37.125 -16.594 1 79.12 137 HIS B N 1
ATOM 2575 C CA . HIS B 1 137 ? -5.32 -38.375 -16.359 1 79.12 137 HIS B CA 1
ATOM 2576 C C . HIS B 1 137 ? -3.977 -38.438 -17.078 1 79.12 137 HIS B C 1
ATOM 2578 O O . HIS B 1 137 ? -3.076 -39.156 -16.672 1 79.12 137 HIS B O 1
ATOM 2584 N N . VAL B 1 138 ? -3.918 -37.688 -18.078 1 76.69 138 VAL B N 1
ATOM 2585 C CA . VAL B 1 138 ? -2.67 -37.688 -18.828 1 76.69 138 VAL B CA 1
ATOM 2586 C C . VAL B 1 138 ? -1.628 -36.844 -18.109 1 76.69 138 VAL B C 1
ATOM 2588 O O . VAL B 1 138 ? -1.865 -35.656 -17.828 1 76.69 138 VAL B O 1
ATOM 2591 N N . ILE B 1 139 ? -0.668 -37.625 -17.75 1 72.5 139 ILE B N 1
ATOM 2592 C CA . ILE B 1 139 ? 0.442 -36.906 -17.141 1 72.5 139 ILE B CA 1
ATOM 2593 C C . ILE B 1 139 ? 1.074 -35.969 -18.172 1 72.5 139 ILE B C 1
ATOM 2595 O O . ILE B 1 139 ? 1.513 -36.406 -19.234 1 72.5 139 ILE B O 1
ATOM 2599 N N . SER B 1 140 ? 0.839 -34.688 -17.953 1 78.88 140 SER B N 1
ATOM 2600 C CA . SER B 1 140 ? 1.469 -33.719 -18.828 1 78.88 140 SER B CA 1
ATOM 2601 C C . SER B 1 140 ? 2.648 -33.031 -18.141 1 78.88 140 SER B C 1
ATOM 2603 O O . SER B 1 140 ? 2.611 -32.781 -16.938 1 78.88 140 SER B O 1
ATOM 2605 N N . ARG B 1 141 ? 3.721 -32.938 -18.875 1 82.75 141 ARG B N 1
ATOM 2606 C CA . ARG B 1 141 ? 4.914 -32.25 -18.359 1 82.75 141 ARG B CA 1
ATOM 2607 C C . ARG B 1 141 ? 4.688 -30.75 -18.25 1 82.75 141 ARG B C 1
ATOM 2609 O O . ARG B 1 141 ? 3.74 -30.219 -18.828 1 82.75 141 ARG B O 1
ATOM 2616 N N . ASN B 1 142 ? 5.453 -30.172 -17.438 1 93.38 142 ASN B N 1
ATOM 2617 C CA . ASN B 1 142 ? 5.465 -28.719 -17.328 1 93.38 142 ASN B CA 1
ATOM 2618 C C . ASN B 1 142 ? 5.852 -28.047 -18.641 1 93.38 142 ASN B C 1
ATOM 2620 O O . ASN B 1 142 ? 6.922 -28.328 -19.188 1 93.38 142 ASN B O 1
ATOM 2624 N N . LYS B 1 143 ? 5.02 -27.234 -19.203 1 96.06 143 LYS B N 1
ATOM 2625 C CA . LYS B 1 143 ? 5.215 -26.609 -20.516 1 96.06 143 LYS B CA 1
ATOM 2626 C C . LYS B 1 143 ? 5.559 -25.125 -20.359 1 96.06 143 LYS B C 1
ATOM 2628 O O . LYS B 1 143 ? 5.516 -24.375 -21.328 1 96.06 143 LYS B O 1
ATOM 2633 N N . LEU B 1 144 ? 5.84 -24.672 -19.188 1 98.06 144 LEU B N 1
ATOM 2634 C CA . LEU B 1 144 ? 6.086 -23.25 -18.922 1 98.06 144 LEU B CA 1
ATOM 2635 C C . LEU B 1 144 ? 7.195 -22.719 -19.828 1 98.06 144 LEU B C 1
ATOM 2637 O O . LEU B 1 144 ? 7.066 -21.625 -20.391 1 98.06 144 LEU B O 1
ATOM 2641 N N . ARG B 1 145 ? 8.234 -23.484 -20.047 1 97.5 145 ARG B N 1
ATOM 2642 C CA . ARG B 1 145 ? 9.352 -23.047 -20.875 1 97.5 145 ARG B CA 1
ATOM 2643 C C . ARG B 1 145 ? 8.93 -22.891 -22.328 1 97.5 145 ARG B C 1
ATOM 2645 O O . ARG B 1 145 ? 9.43 -22.016 -23.031 1 97.5 145 ARG B O 1
ATOM 2652 N N . GLU B 1 146 ? 8.008 -23.703 -22.75 1 97.06 146 GLU B N 1
ATOM 2653 C CA . GLU B 1 146 ? 7.492 -23.578 -24.109 1 97.06 146 GLU B CA 1
ATOM 2654 C C . GLU B 1 146 ? 6.789 -22.234 -24.312 1 97.06 146 GLU B C 1
ATOM 2656 O O . GLU B 1 146 ? 6.836 -21.656 -25.406 1 97.06 146 GLU B O 1
ATOM 2661 N N . HIS B 1 147 ? 6.184 -21.734 -23.281 1 97.44 147 HIS B N 1
ATOM 2662 C CA . HIS B 1 147 ? 5.484 -20.453 -23.344 1 97.44 147 HIS B CA 1
ATOM 2663 C C . HIS B 1 147 ? 6.465 -19.281 -23.266 1 97.44 147 HIS B C 1
ATOM 2665 O O . HIS B 1 147 ? 6.16 -18.188 -23.734 1 97.44 147 HIS B O 1
ATOM 2671 N N . PHE B 1 148 ? 7.609 -19.562 -22.688 1 98.25 148 PHE B N 1
ATOM 2672 C CA . PHE B 1 148 ? 8.625 -18.531 -22.531 1 98.25 148 PHE B CA 1
ATOM 2673 C C . PHE B 1 148 ? 9.984 -19.031 -23 1 98.25 148 PHE B C 1
ATOM 2675 O O . PHE B 1 148 ? 10.898 -19.219 -22.203 1 98.25 148 PHE B O 1
ATOM 2682 N N . PRO B 1 149 ? 10.102 -19.125 -24.312 1 97.5 149 PRO B N 1
ATOM 2683 C CA . PRO B 1 149 ? 11.352 -19.625 -24.859 1 97.5 149 PRO B CA 1
ATOM 2684 C C . PRO B 1 149 ? 12.555 -18.75 -24.516 1 97.5 149 PRO B C 1
ATOM 2686 O O . PRO B 1 149 ? 12.383 -17.656 -23.984 1 97.5 149 PRO B O 1
ATOM 2689 N N . GLU B 1 150 ? 13.688 -19.219 -24.797 1 96.12 150 GLU B N 1
ATOM 2690 C CA . GLU B 1 150 ? 14.938 -18.594 -24.359 1 96.12 150 GLU B CA 1
ATOM 2691 C C . GLU B 1 150 ? 15.125 -17.219 -25.016 1 96.12 150 GLU B C 1
ATOM 2693 O O . GLU B 1 150 ? 15.727 -16.328 -24.422 1 96.12 150 GLU B O 1
ATOM 2698 N N . ASP B 1 151 ? 14.594 -17 -26.188 1 95.38 151 ASP B N 1
ATOM 2699 C CA . ASP B 1 151 ? 14.727 -15.719 -26.875 1 95.38 151 ASP B CA 1
ATOM 2700 C C . ASP B 1 151 ? 13.852 -14.656 -26.219 1 95.38 151 ASP B C 1
ATOM 2702 O O . ASP B 1 151 ? 14.125 -13.453 -26.328 1 95.38 151 ASP B O 1
ATOM 2706 N N . LEU B 1 152 ? 12.852 -15.125 -25.5 1 95.56 152 LEU B N 1
ATOM 2707 C CA . LEU B 1 152 ? 11.961 -14.203 -24.812 1 95.56 152 LEU B CA 1
ATOM 2708 C C . LEU B 1 152 ? 12.422 -13.984 -23.375 1 95.56 152 LEU B C 1
ATOM 2710 O O . LEU B 1 152 ? 12.328 -12.867 -22.844 1 95.56 152 LEU B O 1
ATOM 2714 N N . LEU B 1 153 ? 12.844 -15 -22.797 1 97.06 153 LEU B N 1
ATOM 2715 C CA . LEU B 1 153 ? 13.25 -14.961 -21.406 1 97.06 153 LEU B CA 1
ATOM 2716 C C . LEU B 1 153 ? 14.492 -15.828 -21.172 1 97.06 153 LEU B C 1
ATOM 2718 O O . LEU B 1 153 ? 14.461 -17.031 -21.422 1 97.06 153 LEU B O 1
ATOM 2722 N N . SER B 1 154 ? 15.516 -15.227 -20.688 1 97 154 SER B N 1
ATOM 2723 C CA . SER B 1 154 ? 16.781 -15.914 -20.453 1 97 154 SER B CA 1
ATOM 2724 C C . SER B 1 154 ? 16.609 -17.062 -19.469 1 97 154 SER B C 1
ATOM 2726 O O . SER B 1 154 ? 15.578 -17.188 -18.812 1 97 154 SER B O 1
ATOM 2728 N N . LYS B 1 155 ? 17.625 -17.938 -19.406 1 97.12 155 LYS B N 1
ATOM 2729 C CA . LYS B 1 155 ? 17.609 -19.047 -18.453 1 97.12 155 LYS B CA 1
ATOM 2730 C C . LYS B 1 155 ? 17.453 -18.547 -17.016 1 97.12 155 LYS B C 1
ATOM 2732 O O . LYS B 1 155 ? 16.672 -19.094 -16.25 1 97.12 155 LYS B O 1
ATOM 2737 N N . GLU B 1 156 ? 18.219 -17.484 -16.703 1 96.81 156 GLU B N 1
ATOM 2738 C CA . GLU B 1 156 ? 18.188 -16.922 -15.352 1 96.81 156 GLU B CA 1
ATOM 2739 C C . GLU B 1 156 ? 16.812 -16.344 -15.031 1 96.81 156 GLU B C 1
ATOM 2741 O O . GLU B 1 156 ? 16.297 -16.547 -13.93 1 96.81 156 GLU B O 1
ATOM 2746 N N . GLY B 1 157 ? 16.25 -15.656 -15.977 1 97.25 157 GLY B N 1
ATOM 2747 C CA . GLY B 1 157 ? 14.906 -15.125 -15.797 1 97.25 157 GLY B CA 1
ATOM 2748 C C . GLY B 1 157 ? 13.852 -16.203 -15.648 1 97.25 157 GLY B C 1
ATOM 2749 O O . GLY B 1 157 ? 12.922 -16.062 -14.852 1 97.25 157 GLY B O 1
ATOM 2750 N N . PHE B 1 158 ? 14.047 -17.234 -16.438 1 98.12 158 PHE B N 1
ATOM 2751 C CA . PHE B 1 158 ? 13.094 -18.328 -16.391 1 98.12 158 PHE B CA 1
ATOM 2752 C C . PHE B 1 158 ? 13.125 -19.016 -15.031 1 98.12 158 PHE B C 1
ATOM 2754 O O . PHE B 1 158 ? 12.086 -19.453 -14.531 1 98.12 158 PHE B O 1
ATOM 2761 N N . GLU B 1 159 ? 14.211 -19.078 -14.422 1 97.88 159 GLU B N 1
ATOM 2762 C CA . GLU B 1 159 ? 14.305 -19.688 -13.094 1 97.88 159 GLU B CA 1
ATOM 2763 C C . GLU B 1 159 ? 13.516 -18.891 -12.062 1 97.88 159 GLU B C 1
ATOM 2765 O O . GLU B 1 159 ? 12.914 -19.469 -11.156 1 97.88 159 GLU B O 1
ATOM 2770 N N . VAL B 1 160 ? 13.531 -17.594 -12.219 1 98.31 160 VAL B N 1
ATOM 2771 C CA . VAL B 1 160 ? 12.742 -16.75 -11.328 1 98.31 160 VAL B CA 1
ATOM 2772 C C . VAL B 1 160 ? 11.25 -16.984 -11.578 1 98.31 160 VAL B C 1
ATOM 2774 O O . VAL B 1 160 ? 10.492 -17.25 -10.633 1 98.31 160 VAL B O 1
ATOM 2777 N N . LEU B 1 161 ? 10.852 -16.984 -12.805 1 98.75 161 LEU B N 1
ATOM 2778 C CA . LEU B 1 161 ? 9.453 -17.188 -13.156 1 98.75 161 LEU B CA 1
ATOM 2779 C C . LEU B 1 161 ? 8.969 -18.547 -12.648 1 98.75 161 LEU B C 1
ATOM 2781 O O . LEU B 1 161 ? 7.922 -18.641 -12.008 1 98.75 161 LEU B O 1
ATOM 2785 N N . LYS B 1 162 ? 9.742 -19.547 -12.961 1 98.38 162 LYS B N 1
ATOM 2786 C CA . LYS B 1 162 ? 9.414 -20.922 -12.539 1 98.38 162 LYS B CA 1
ATOM 2787 C C . LYS B 1 162 ? 9.312 -21 -11.023 1 98.38 162 LYS B C 1
ATOM 2789 O O . LYS B 1 162 ? 8.422 -21.672 -10.5 1 98.38 162 LYS B O 1
ATOM 2794 N N . GLY B 1 163 ? 10.227 -20.312 -10.367 1 98.44 163 GLY B N 1
ATOM 2795 C CA . GLY B 1 163 ? 10.227 -20.312 -8.914 1 98.44 163 GLY B CA 1
ATOM 2796 C C . GLY B 1 163 ? 9.023 -19.625 -8.312 1 98.44 163 GLY B C 1
ATOM 2797 O O . GLY B 1 163 ? 8.508 -20.031 -7.273 1 98.44 163 GLY B O 1
ATOM 2798 N N . LEU B 1 164 ? 8.57 -18.578 -8.938 1 98.81 164 LEU B N 1
ATOM 2799 C CA . LEU B 1 164 ? 7.391 -17.859 -8.477 1 98.81 164 LEU B CA 1
ATOM 2800 C C . LEU B 1 164 ? 6.125 -18.672 -8.727 1 98.81 164 LEU B C 1
ATOM 2802 O O . LEU B 1 164 ? 5.203 -18.656 -7.906 1 98.81 164 LEU B O 1
ATOM 2806 N N . LEU B 1 165 ? 6.113 -19.438 -9.836 1 98.69 165 LEU B N 1
ATOM 2807 C CA . LEU B 1 165 ? 4.926 -20.172 -10.25 1 98.69 165 LEU B CA 1
ATOM 2808 C C . LEU B 1 165 ? 5.035 -21.641 -9.875 1 98.69 165 LEU B C 1
ATOM 2810 O O . LEU B 1 165 ? 4.762 -22.516 -10.703 1 98.69 165 LEU B O 1
ATOM 2814 N N . SER B 1 166 ? 5.441 -21.906 -8.719 1 98.19 166 SER B N 1
ATOM 2815 C CA . SER B 1 166 ? 5.445 -23.266 -8.188 1 98.19 166 SER B CA 1
ATOM 2816 C C . SER B 1 166 ? 4.156 -23.562 -7.43 1 98.19 166 SER B C 1
ATOM 2818 O O . SER B 1 166 ? 3.803 -22.844 -6.492 1 98.19 166 SER B O 1
ATOM 2820 N N . CYS B 1 167 ? 3.498 -24.641 -7.773 1 97.56 167 CYS B N 1
ATOM 2821 C CA . CYS B 1 167 ? 2.299 -25.062 -7.059 1 97.56 167 CYS B CA 1
ATOM 2822 C C . CYS B 1 167 ? 2.645 -25.578 -5.664 1 97.56 167 CYS B C 1
ATOM 2824 O O . CYS B 1 167 ? 1.823 -25.5 -4.746 1 97.56 167 CYS B O 1
ATOM 2826 N N . ASN B 1 168 ? 3.82 -26.156 -5.578 1 97.12 168 ASN B N 1
ATOM 2827 C CA . ASN B 1 168 ? 4.336 -26.516 -4.266 1 97.12 168 ASN B CA 1
ATOM 2828 C C . ASN B 1 168 ? 4.785 -25.297 -3.475 1 97.12 168 ASN B C 1
ATOM 2830 O O . ASN B 1 168 ? 5.82 -24.703 -3.775 1 97.12 168 ASN B O 1
ATOM 2834 N N . VAL B 1 169 ? 4.086 -25.016 -2.473 1 97.19 169 VAL B N 1
ATOM 2835 C CA . VAL B 1 169 ? 4.297 -23.797 -1.698 1 97.19 169 VAL B CA 1
ATOM 2836 C C . VAL B 1 169 ? 5.699 -23.797 -1.093 1 97.19 169 VAL B C 1
ATOM 2838 O O . VAL B 1 169 ? 6.348 -22.75 -1.01 1 97.19 169 VAL B O 1
ATOM 2841 N N . ASP B 1 170 ? 6.188 -24.922 -0.756 1 96.25 170 ASP B N 1
ATOM 2842 C CA . ASP B 1 170 ? 7.492 -25.047 -0.112 1 96.25 170 ASP B CA 1
ATOM 2843 C C . ASP B 1 170 ? 8.617 -24.719 -1.092 1 96.25 170 ASP B C 1
ATOM 2845 O O . ASP B 1 170 ? 9.75 -24.453 -0.678 1 96.25 170 ASP B O 1
ATOM 2849 N N . LYS B 1 171 ? 8.344 -24.781 -2.314 1 97.25 171 LYS B N 1
ATOM 2850 C CA . LYS B 1 171 ? 9.352 -24.547 -3.338 1 97.25 171 LYS B CA 1
ATOM 2851 C C . LYS B 1 171 ? 9.18 -23.172 -3.973 1 97.25 171 LYS B C 1
ATOM 2853 O O . LYS B 1 171 ? 9.992 -22.766 -4.805 1 97.25 171 LYS B O 1
ATOM 2858 N N . ARG B 1 172 ? 8.141 -22.5 -3.654 1 98.38 172 ARG B N 1
ATOM 2859 C CA . ARG B 1 172 ? 7.883 -21.188 -4.219 1 98.38 172 ARG B CA 1
ATOM 2860 C C . ARG B 1 172 ? 8.844 -20.141 -3.646 1 98.38 172 ARG B C 1
ATOM 2862 O O . ARG B 1 172 ? 9.07 -20.109 -2.436 1 98.38 172 ARG B O 1
ATOM 2869 N N . LEU B 1 173 ? 9.352 -19.297 -4.496 1 98.44 173 LEU B N 1
ATOM 2870 C CA . LEU B 1 173 ? 10.344 -18.312 -4.078 1 98.44 173 LEU B CA 1
ATOM 2871 C C . LEU B 1 173 ? 9.703 -17.234 -3.215 1 98.44 173 LEU B C 1
ATOM 2873 O O . LEU B 1 173 ? 8.609 -16.75 -3.521 1 98.44 173 LEU B O 1
ATOM 2877 N N . SER B 1 174 ? 10.367 -16.906 -2.148 1 98.38 174 SER B N 1
ATOM 2878 C CA . SER B 1 174 ? 10.047 -15.664 -1.438 1 98.38 174 SER B CA 1
ATOM 2879 C C . SER B 1 174 ? 10.602 -14.453 -2.172 1 98.38 174 SER B C 1
ATOM 2881 O O . SER B 1 174 ? 11.422 -14.586 -3.08 1 98.38 174 SER B O 1
ATOM 2883 N N . ALA B 1 175 ? 10.172 -13.32 -1.739 1 97.69 175 ALA B N 1
ATOM 2884 C CA . ALA B 1 175 ? 10.695 -12.102 -2.352 1 97.69 175 ALA B CA 1
ATOM 2885 C C . ALA B 1 175 ? 12.203 -11.969 -2.125 1 97.69 175 ALA B C 1
ATOM 2887 O O . ALA B 1 175 ? 12.945 -11.633 -3.045 1 97.69 175 ALA B O 1
ATOM 2888 N N . THR B 1 176 ? 12.641 -12.289 -0.955 1 97.12 176 THR B N 1
ATOM 2889 C CA . THR B 1 176 ? 14.047 -12.203 -0.595 1 97.12 176 THR B CA 1
ATOM 2890 C C . THR B 1 176 ? 14.883 -13.141 -1.465 1 97.12 176 THR B C 1
ATOM 2892 O O . THR B 1 176 ? 15.883 -12.727 -2.049 1 97.12 176 THR B O 1
ATOM 2895 N N . THR B 1 177 ? 14.438 -14.344 -1.57 1 97.75 177 THR B N 1
ATOM 2896 C CA . THR B 1 177 ? 15.188 -15.328 -2.332 1 97.75 177 THR B CA 1
ATOM 2897 C C . THR B 1 177 ? 15.148 -15.016 -3.822 1 97.75 177 THR B C 1
ATOM 2899 O O . THR B 1 177 ? 16.141 -15.211 -4.531 1 97.75 177 THR B O 1
ATOM 2902 N N . ALA B 1 178 ? 14.008 -14.547 -4.281 1 98.06 178 ALA B N 1
ATOM 2903 C CA . ALA B 1 178 ? 13.883 -14.188 -5.688 1 98.06 178 ALA B CA 1
ATOM 2904 C C . ALA B 1 178 ? 14.867 -13.086 -6.059 1 98.06 178 ALA B C 1
ATOM 2906 O O . ALA B 1 178 ? 15.523 -13.156 -7.102 1 98.06 178 ALA B O 1
ATOM 2907 N N . LEU B 1 179 ? 15.055 -12.117 -5.199 1 96.56 179 LEU B N 1
ATOM 2908 C CA . LEU B 1 179 ? 15.906 -10.961 -5.461 1 96.56 179 LEU B CA 1
ATOM 2909 C C . LEU B 1 179 ? 17.375 -11.367 -5.477 1 96.56 179 LEU B C 1
ATOM 2911 O O . LEU B 1 179 ? 18.219 -10.648 -6.016 1 96.56 179 LEU B O 1
ATOM 2915 N N . ARG B 1 180 ? 17.672 -12.477 -4.938 1 96.31 180 ARG B N 1
ATOM 2916 C CA . ARG B 1 180 ? 1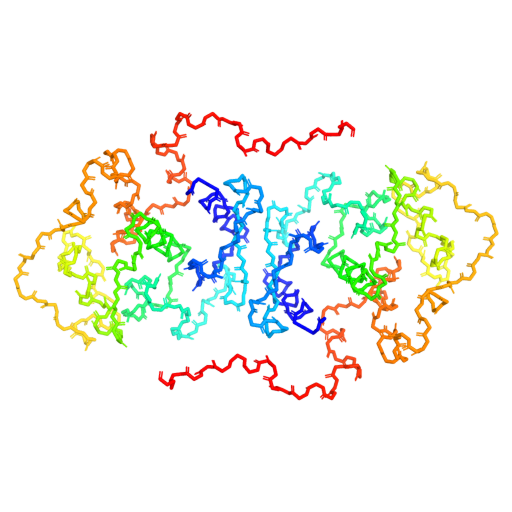9.047 -12.945 -4.859 1 96.31 180 ARG B CA 1
ATOM 2917 C C . ARG B 1 180 ? 19.406 -13.797 -6.074 1 96.31 180 ARG B C 1
ATOM 2919 O O . ARG B 1 180 ? 20.562 -14.211 -6.238 1 96.31 180 ARG B O 1
ATOM 2926 N N . ARG B 1 181 ? 18.5 -14.062 -6.918 1 96.12 181 ARG B N 1
ATOM 2927 C CA . ARG B 1 181 ? 18.75 -14.883 -8.094 1 96.12 181 ARG B CA 1
ATOM 2928 C C . ARG B 1 181 ? 19.641 -14.156 -9.094 1 96.12 181 ARG B C 1
ATOM 2930 O O . ARG B 1 181 ? 19.641 -12.922 -9.148 1 96.12 181 ARG B O 1
ATOM 2937 N N . PRO B 1 182 ? 20.391 -14.852 -9.938 1 94.75 182 PRO B N 1
ATOM 2938 C CA . PRO B 1 182 ? 21.375 -14.281 -10.859 1 94.75 182 PRO B CA 1
ATOM 2939 C C . PRO B 1 182 ? 20.734 -13.312 -11.867 1 94.75 182 PRO B C 1
ATOM 2941 O O . PRO B 1 182 ? 21.438 -12.461 -12.422 1 94.75 182 PRO B O 1
ATOM 2944 N N . TRP B 1 183 ? 19.516 -13.422 -12.086 1 93.75 183 TRP B N 1
ATOM 2945 C CA . TRP B 1 183 ? 18.844 -12.547 -13.031 1 93.75 183 TRP B CA 1
ATOM 2946 C C . TRP B 1 183 ? 18.984 -11.086 -12.625 1 93.75 183 TRP B C 1
ATOM 2948 O O . TRP B 1 183 ? 19.016 -10.203 -13.484 1 93.75 183 TRP B O 1
ATOM 2958 N N . PHE B 1 184 ? 19.094 -10.883 -11.305 1 91.75 184 PHE B N 1
ATOM 2959 C CA . PHE B 1 184 ? 19.141 -9.516 -10.805 1 91.75 184 PHE B CA 1
ATOM 2960 C C . PHE B 1 184 ? 20.562 -9.125 -10.422 1 91.75 184 PHE B C 1
ATOM 2962 O O . PHE B 1 184 ? 20.781 -8.055 -9.852 1 91.75 184 PHE B O 1
ATOM 2969 N N . ALA B 1 185 ? 21.547 -9.961 -10.43 1 80.38 185 ALA B N 1
ATOM 2970 C CA . ALA B 1 185 ? 22.938 -9.695 -10.062 1 80.38 185 ALA B CA 1
ATOM 2971 C C . ALA B 1 185 ? 23.484 -8.5 -10.836 1 80.38 185 ALA B C 1
ATOM 2973 O O . ALA B 1 185 ? 24.266 -7.703 -10.289 1 80.38 185 ALA B O 1
ATOM 2974 N N . ASN B 1 186 ? 23.344 -8.477 -12.172 1 60.22 186 ASN B N 1
ATOM 2975 C CA . ASN B 1 186 ? 24 -7.398 -12.906 1 60.22 186 ASN B CA 1
ATOM 2976 C C . ASN B 1 186 ? 23.234 -6.086 -12.766 1 60.22 186 ASN B C 1
ATOM 2978 O O . ASN B 1 186 ? 23.562 -5.105 -13.445 1 60.22 186 ASN B O 1
ATOM 2982 N N . VAL B 1 187 ? 22.125 -6.156 -12.227 1 52.59 187 VAL B N 1
ATOM 2983 C CA . VAL B 1 187 ? 21.391 -4.902 -12.109 1 52.59 187 VAL B CA 1
ATOM 2984 C C . VAL B 1 187 ? 22.078 -3.984 -11.102 1 52.59 187 VAL B C 1
ATOM 2986 O O . VAL B 1 187 ? 22.25 -4.348 -9.938 1 52.59 187 VAL B O 1
ATOM 2989 N N . THR B 1 188 ? 23.047 -3.275 -11.531 1 42 188 THR B N 1
ATOM 2990 C CA . THR B 1 188 ? 23.75 -2.219 -10.812 1 42 188 THR B CA 1
ATOM 2991 C C . THR B 1 188 ? 22.828 -1.544 -9.805 1 42 188 THR B C 1
ATOM 2993 O O . THR B 1 188 ? 21.625 -1.408 -10.055 1 42 188 THR B O 1
ATOM 2996 N N . ASN B 1 189 ? 23.203 -1.615 -8.477 1 38.38 189 ASN B N 1
ATOM 2997 C CA . ASN B 1 189 ? 22.703 -0.839 -7.348 1 38.38 189 ASN B CA 1
ATOM 2998 C C . ASN B 1 189 ? 22.109 0.489 -7.805 1 38.38 189 ASN B C 1
ATOM 3000 O O . ASN B 1 189 ? 21.938 1.406 -7 1 38.38 189 ASN B O 1
ATOM 3004 N N . ASP B 1 190 ? 22.188 0.779 -8.992 1 33.75 190 ASP B N 1
ATOM 3005 C CA . ASP B 1 190 ? 21.75 2.125 -9.359 1 33.75 190 ASP B CA 1
ATOM 3006 C C . ASP B 1 190 ? 20.297 2.361 -8.992 1 33.75 190 ASP B C 1
ATOM 3008 O O . ASP B 1 190 ? 19.859 3.506 -8.836 1 33.75 190 ASP B O 1
ATOM 3012 N N . LEU B 1 191 ? 19.531 1.365 -9.211 1 32.84 191 LEU B N 1
ATOM 3013 C CA . LEU B 1 191 ? 18.109 1.677 -9.172 1 32.84 191 LEU B CA 1
ATOM 3014 C C . LEU B 1 191 ? 17.625 1.831 -7.734 1 32.84 191 LEU B C 1
ATOM 3016 O O . LEU B 1 191 ? 16.5 2.262 -7.496 1 32.84 191 LEU B O 1
ATOM 3020 N N . TYR B 1 192 ? 18.266 0.948 -6.965 1 31.27 192 TYR B N 1
ATOM 3021 C CA . TYR B 1 192 ? 17.688 1.069 -5.633 1 31.27 192 TYR B CA 1
ATOM 3022 C C . TYR B 1 192 ? 18.047 2.414 -5.008 1 31.27 192 TYR B C 1
ATOM 3024 O O . TYR B 1 192 ? 17.797 2.639 -3.82 1 31.27 192 TYR B O 1
ATOM 3032 N N . CYS B 1 193 ? 19.266 2.965 -5.484 1 26.78 193 CYS B N 1
ATOM 3033 C CA . CYS B 1 193 ? 19.609 4.188 -4.773 1 26.78 193 CYS B CA 1
ATOM 3034 C C . CYS B 1 193 ? 18.516 5.238 -4.934 1 26.78 193 CYS B C 1
ATOM 3036 O O . CYS B 1 193 ? 18.375 5.828 -6.008 1 26.78 193 CYS B O 1
ATOM 3038 N N . VAL B 1 194 ? 17.391 4.973 -4.703 1 27.47 194 VAL B N 1
ATOM 3039 C CA . VAL B 1 194 ? 16.719 6.23 -4.418 1 27.47 194 VAL B CA 1
ATOM 3040 C C . VAL B 1 194 ? 17.688 7.203 -3.75 1 27.47 194 VAL B C 1
ATOM 3042 O O . VAL B 1 194 ? 18.266 6.891 -2.713 1 27.47 194 VAL B O 1
ATOM 3045 N N . ASP B 1 195 ? 18.531 8.031 -4.535 1 25.52 195 ASP B N 1
ATOM 3046 C CA . ASP B 1 195 ? 19.297 9.188 -4.098 1 25.52 195 ASP B CA 1
ATOM 3047 C C . ASP B 1 195 ? 18.641 9.844 -2.879 1 25.52 195 ASP B C 1
ATOM 3049 O O . ASP B 1 195 ? 17.5 10.312 -2.951 1 25.52 195 ASP B O 1
ATOM 3053 N N . HIS B 1 196 ? 18.781 9.484 -1.777 1 22.59 196 HIS B N 1
ATOM 3054 C CA . HIS B 1 196 ? 18.844 10.289 -0.562 1 22.59 196 HIS B CA 1
ATOM 3055 C C . HIS B 1 196 ? 19.641 11.562 -0.795 1 22.59 196 HIS B C 1
ATOM 3057 O O . HIS B 1 196 ? 20.172 12.156 0.152 1 22.59 196 HIS B O 1
ATOM 3063 N N . LYS B 1 197 ? 20.125 11.984 -1.941 1 23.81 197 LYS B N 1
ATOM 3064 C CA . LYS B 1 197 ? 20.781 13.289 -1.88 1 23.81 197 LYS B CA 1
ATOM 3065 C C . LYS B 1 197 ? 19.844 14.359 -1.349 1 23.81 197 LYS B C 1
ATOM 3067 O O . LYS B 1 197 ? 18.766 14.586 -1.917 1 23.81 197 LYS B O 1
ATOM 3072 N N . CYS B 1 198 ? 19.938 14.805 -0.071 1 18.58 198 CYS B N 1
ATOM 3073 C CA . CYS B 1 198 ? 19.922 16.141 0.503 1 18.58 198 CYS B CA 1
ATOM 3074 C C . CYS B 1 198 ? 20.797 17.094 -0.313 1 18.58 198 CYS B C 1
ATOM 3076 O O . CYS B 1 198 ? 22.031 17.047 -0.236 1 18.58 198 CYS B O 1
ATOM 3078 N N . ALA B 1 199 ? 20.75 17.156 -1.631 1 18.11 199 ALA B N 1
ATOM 3079 C CA . ALA B 1 199 ? 21.156 18.547 -1.887 1 18.11 199 ALA B CA 1
ATOM 3080 C C . ALA B 1 199 ? 20.172 19.531 -1.262 1 18.11 199 ALA B C 1
ATOM 3082 O O . ALA B 1 199 ? 18.969 19.297 -1.262 1 18.11 199 ALA B O 1
#

pLDDT: mean 87.68, std 17.79, range [18.11, 98.81]

Radius of gyration: 24.26 Å; Cα contacts (8 Å, |Δi|>4): 608; chains: 2; bounding box: 49×76×53 Å

Nearest PDB structures (foldseek):
  4krc-assembly1_A  TM=8.908E-01  e=4.284E-16  Saccharomyces cerevisiae S288C
  4krd-assembly1_A  TM=8.888E-01  e=1.096E-15  Saccharomyces cerevisiae S288C
  2pmi-assembly1_A  TM=8.884E-01  e=9.746E-16  Saccharomyces cerevisiae
  2pk9-assembly3_C  TM=8.901E-01  e=2.091E-15  Saccharomyces cerevisiae
  2pk9-assembly3_A  TM=8.908E-01  e=2.351E-15  Saccharomyces cerevisiae

Secondary structure (DSSP, 8-state):
-HHHHHHHHHHHHTTEE-S---GGGEEEPTTSTT-EEEB--TT-EETTSPPPSS--S-GGG--HHHHTT--S--THHHHHHHHHHHHHHHHSS-S---SSHHHHHHHHHHHH----TTT-TTGGGSTTTTTS-PPPSS-----HHHHS-TTTS-HHHHHHHHHHT-SSGGGSPPHHHHHTSGGGTTS-TTSS-------/-HHHHHHHHHHHHTTEE-S---GGGEEEPTTSTT-EEEB--TT-EETTSPPPSS--S-GGG--HHHHTT--S--THHHHHHHHHHHHHHHHSS-S---SSHHHHHHHHHHHH----TTT-TTGGGSTTTTTS-PPPSS-----HHHHS-TTTS-HHHHHHHHHHT-SSGGGSPPHHHHHTSGGGTTS-TTSS-------

Organism: Triticum turgidum subsp. durum (NCBI:txid4567)

InterPro domains:
  IPR000719 Protein kinase domain [PF00069] (1-184)
  IPR000719 Protein kinase domain [PS50011] (1-184)
  IPR000719 Protein kinase domain [SM00220] (1-184)
  IPR008271 Serine/threonine-protein kinase, active site [PS00108] (16-28)
  IPR011009 Protein kinase-like domain superfamily [SSF56112] (1-188)
  IPR050108 Cyclin-dependent kinase [PTHR24056] (1-184)

Sequence (398 aa):
MEQLLGAAKHMHGLRIIHRDIKPGNILVGADGISSVKICDLGLAVSMSEPAPYGQHGTRRYMAPEMLLGKTDYDATVDMWSLGCVMAELLSGKPLFDGDDDAQQLLAIFRVLGVPLFTTWPDYESLPLAGKLVTPPHVISRNKLREHFPEDLLSKEGFEVLKGLLSCNVDKRLSATTALRRPWFANVTNDLYCVDHKCAMEQLLGAAKHMHGLRIIHRDIKPGNILVGADGISSVKICDLGLAVSMSEPAPYGQHGTRRYMAPEMLLGKTDYDATVDMWSLGCVMAELLSGKPLFDGDDDAQQLLAIFRVLGVPLFTTWPDYESLPLAGKLVTPPHVISRNKLREHFPEDLLSKEGFEVLKGLLSCNVDKRLSATTALRRPWFANVTNDLYCVDHKCA

Foldseek 3Di:
DLQVLVQLVVCVVVQKAQLADAPVQWDADPVGNQHIDGHDSPLMDGNVDFHDADRDYDQLQFALLVLLRDRNDGNLRVLSSVLQRVLCVLQVHGQFDAPDSLSSVQSLCVAAWDDDCVQAVCQVVRNCRCPSDHHDPDTDHHNNCVSQPCVRPNPQRVVLSCLSNRSHSVSRDHSVRSCPGPVNVPVPPVSVPPPPDPD/DLQVLVQLVVCVVVQKAQLADDPVQWDADPVGNQHIDGHDSPLMDGNVDFRDADRDYDQLQFALLVLLRDRNDGNLRVLSSVLQRVLCVLQVHGQFDAPDSLSSVQSLCVAAWDDDCVQAVCQVVRNCRCPSDHHDPDTDHHNNCVSQPCVRPNPQRVVLSCQSNRSHSVSRDHSVRSCVTPVNVPVPPVSVPPPPPPD

Solvent-accessible surface area (backbone atoms only — not comparable to full-atom values): 22623 Å² total; per-residue (Å²): 106,68,52,55,35,49,51,48,36,51,41,45,71,58,37,37,32,49,56,51,58,43,71,94,31,48,46,67,37,86,93,36,90,80,41,56,28,64,34,56,64,84,66,41,43,37,67,89,44,82,60,74,84,70,92,71,60,52,72,63,30,53,34,66,58,51,72,24,56,48,62,86,72,64,61,59,42,46,30,26,7,50,25,37,40,52,45,17,72,74,68,74,43,71,77,32,78,38,92,45,69,47,46,29,52,50,40,44,28,65,34,59,18,52,88,37,67,91,67,24,66,62,50,78,75,33,77,29,48,68,67,62,46,71,71,68,83,66,86,44,67,62,40,57,55,75,79,44,40,63,92,76,31,44,72,54,48,42,53,50,44,50,25,19,60,37,89,26,67,91,64,30,36,48,43,68,60,49,63,67,35,72,60,50,64,79,56,62,72,64,70,74,48,66,74,73,73,82,118,106,69,51,55,36,49,49,49,37,52,41,45,72,59,36,36,32,50,56,53,58,42,72,92,32,48,46,66,37,88,92,36,88,82,42,59,28,62,34,55,63,83,67,41,43,38,68,89,46,82,60,73,86,69,93,71,61,50,72,65,31,53,33,67,58,52,74,24,56,48,62,85,72,64,62,58,42,45,28,26,8,48,25,37,40,52,45,18,72,74,67,75,43,71,77,32,79,38,91,45,69,48,46,28,52,50,40,45,28,66,36,60,17,52,87,37,68,91,67,24,66,62,48,77,76,32,77,30,47,68,67,63,47,72,71,68,83,64,85,44,67,63,38,56,56,75,79,44,40,64,92,78,31,44,71,52,48,43,52,50,45,51,26,19,60,37,88,26,67,91,64,31,35,49,43,67,59,50,64,68,34,73,62,49,63,78,57,61,72,64,70,73,48,66,76,74,73,82,118